Protein AF-0000000086842428 (afdb_homodimer)

InterPro domains:
  IPR005627 CutC-like [PF03932] (13-104)
  IPR005627 CutC-like [PF03932] (154-256)
  IPR005627 CutC-like [PTHR12598] (8-277)
  IPR036822 CutC-like domain superfamily [G3DSA:3.20.20.380] (11-295)
  IPR036822 CutC-like domain superfamily [SSF110395] (12-256)

Sequence (610 aa):
MLSRRPKSRRVPLEVAVFSGQAALHAQLLGASRVELNSPGSYALGGLTPPLDELASVRSRLTIPVHVMIRPRPAPTDGRPDFVYSPRDLARMLVAMCHFKAAGLMDAERGDRFVLGALREVSVDEDGDDGDFGLDEADNDGGEGRNRPRKRLVVDETVCEALVAVAKPFGCVFHRAFDPIAASGPRHRAYALEQLALLGFDAVLTAGGLTGSCCDGPNVETVDHLCRLMAGRVKIIVGGGLRSHNVIGAAEMLGVHADNSPANDRDSAVWFHSAAVKTIDGFPTEDLDLDELHELLSQLGQIEPAMLSRRPKSRRVPLEVAVFSGQAALHAQLLGASRVELNSPGSYALGGLTPPLDELASVRSRLTIPVHVMIRPRPAPTDGRPDFVYSPRDLARMLVAMCHFKAAGLMDAERGDRFVLGALREVSVDEDGDDGDFGLDEADNDGGEGRNRPRKRLVVDETVCEALVAVAKPFGCVFHRAFDPIAASGPRHRAYALEQLALLGFDAVLTAGGLTGSCCDGPNVETVDHLCRLMAGRVKIIVGGGLRSHNVIGAAEMLGVHADNSPANDRDSAVWFHSAAVKTIDGFPTEDLDLDELHELLSQLGQIEPA

Radius of gyration: 29.24 Å; Cα contacts (8 Å, |Δi|>4): 1195; chains: 2; bounding box: 63×88×75 Å

Foldseek 3Di:
DPPPPPPQQFFAEEAEAAALVLLLLLVVLFHQEYEYFHHPCVVQVGAFHDLVRLVVCLVPHQHAYETEQFHGGADPPPDGPQADDPVRLVSSLVSLVVNVVVPSHDQVNQYAYEGFHKDKDFDFPPDCPVPQDDDPPDPPVDPPPGDGDIAIAGPLVSLLVSQVSNPPHAYEYEAVCQSQLATGPVSNLVRVVSCLVSGHQAYEHLSHDDDGVLDDNSLVSQLSSLVSCLQSHAYEHGGPDWLVRVLNSSVRNSVQADPPPPCSPRTSYHYYYNCFDDDPNRGDSHHDSVGSSSNCCSSVSDPDD/DPPPPPPQQFFAEEAEAAALVLLLLLVVLFHQEYEYFHHPCVVQVGAFHDLVRLVVCLVPHQHAYETEQFHGGADPPPDGPQADDPVRLVSSLVSLVCNVVVPSHDQVNQYAYEGFHKDKDFDFPPDCPVPQVDDPPDPPVPPPPGGGDIAIAGPLVSLLVSQVSNPPHAYEYEAVCQSQLATGPVSNLVRVVSCLVSGHQAYEHLSHDDDGVLDDNSLVSQLSSLVSCLQSHAYEHGGPDWLVRVLNSSVRNSVQFDPPPPCSPRTSYHYYYNCFDDDPNRGDSHHDSVGSSSNCCSSVSDPDD

Secondary structure (DSSP, 8-state):
------------EEEEESSHHHHHHHHHHT-SEEEE--TT-GGGT--PPPHHHHHTTGGG--S-EEEE---S---SSSPPTT---HHHHHHHHHHHHHHHHTT---TTTT-EEEE--EEEEEE-SSS--------------SS---PPEEEEEE-HHHHHHHHHHHTTSEEEE-GGGHHHHTS-HHHHHHHHHHHHHHT--EEEE-SSSSS-TTSHHHHHHHHHHHHHHTTSSEEEEESS--TTTHHHHHHHHGGGS---TT-GGG-SEEEEE--EEEETTEEEEEE-HHHHHHHHHHTTSS---/------------EEEEESSHHHHHHHHHHT-SEEEE--TT-GGGT--PPPHHHHHTTGGG--S-EEEE---S---SSSPPTT---HHHHHHHHHHHHHHHHTT---TTTT-EEEE--EEEEEE-SSS---S----------SS---PPEEEEEE-HHHHHHHHHHHTTSEEEE-GGGHHHHTS-HHHHHHHHHHHHHHT-SEEEE-SSSSS-TTSHHHHHHHHHHHHHHTTSSEEEEESS--TTTHHHHHHHHGGGS---TT-GGG-SEEEEE--EEEETTEEEEEE-HHHHHHHHHHTTSS---

Organism: NCBI:txid72228

pLDDT: mean 87.45, std 19.24, range [26.58, 99.0]

Nearest PDB structures (foldseek):
  3iwp-assembly4_A  TM=8.384E-01  e=1.332E-17  Homo sapiens
  1twd-assembly1_A  TM=8.275E-01  e=4.466E-17  Shigella flexneri
  4adt-assembly1_A  TM=5.986E-01  e=7.716E-04  Plasmodium berghei
  6hx3-assembly1_B  TM=6.188E-01  e=1.694E-03  Arabidopsis thaliana
  6hxg-assembly1_A  TM=6.060E-01  e=1.501E-03  Arabidopsis thaliana

Structure (mmCIF, N/CA/C/O backbone):
data_AF-0000000086842428-model_v1
#
loop_
_entity.id
_entity.type
_entity.pdbx_description
1 polymer 'Copper homeostasis protein cutC homolog'
#
loop_
_atom_site.group_PDB
_atom_site.id
_atom_site.type_symbol
_atom_site.label_atom_id
_atom_site.label_alt_id
_atom_site.label_comp_id
_atom_site.label_asym_id
_atom_site.label_entity_id
_atom_site.label_seq_id
_atom_site.pdbx_PDB_ins_code
_atom_site.Cartn_x
_atom_site.Cartn_y
_atom_site.Cartn_z
_atom_site.occupancy
_atom_site.B_iso_or_equiv
_atom_site.auth_seq_id
_atom_site.auth_comp_id
_atom_site.auth_asym_id
_atom_site.auth_atom_id
_atom_site.pdbx_PDB_model_num
ATOM 1 N N . MET A 1 1 ? 23.062 -40.062 -40.531 1 26.8 1 MET A N 1
ATOM 2 C CA . MET A 1 1 ? 22.359 -38.781 -40.469 1 26.8 1 MET A CA 1
ATOM 3 C C . MET A 1 1 ? 21.266 -38.812 -39.406 1 26.8 1 MET A C 1
ATOM 5 O O . MET A 1 1 ? 20.188 -39.344 -39.625 1 26.8 1 MET A O 1
ATOM 9 N N . LEU A 1 2 ? 21.609 -39.188 -38.219 1 31.05 2 LEU A N 1
ATOM 10 C CA . LEU A 1 2 ? 20.703 -39.375 -37.094 1 31.05 2 LEU A CA 1
ATOM 11 C C . LEU A 1 2 ? 19.797 -38.156 -36.906 1 31.05 2 LEU A C 1
ATOM 13 O O . LEU A 1 2 ? 20.266 -37.031 -36.812 1 31.05 2 LEU A O 1
ATOM 17 N N . SER A 1 3 ? 18.656 -38.219 -37.562 1 33.66 3 SER A N 1
ATOM 18 C CA . SER A 1 3 ? 17.625 -37.188 -37.469 1 33.66 3 SER A CA 1
ATOM 19 C C . SER A 1 3 ? 17.547 -36.625 -36.031 1 33.66 3 SER A C 1
ATOM 21 O O . SER A 1 3 ? 17.375 -37.406 -35.094 1 33.66 3 SER A O 1
ATOM 23 N N . ARG A 1 4 ? 18.422 -35.656 -35.719 1 39.16 4 ARG A N 1
ATOM 24 C CA . ARG A 1 4 ? 18.312 -34.969 -34.438 1 39.16 4 ARG A CA 1
ATOM 25 C C . ARG A 1 4 ? 16.844 -34.781 -34.031 1 39.16 4 ARG A C 1
ATOM 27 O O . ARG A 1 4 ? 16.047 -34.281 -34.812 1 39.16 4 ARG A O 1
ATOM 34 N N . ARG A 1 5 ? 16.281 -35.75 -33.312 1 39.75 5 ARG A N 1
ATOM 35 C CA . ARG A 1 5 ? 14.945 -35.5 -32.781 1 39.75 5 ARG A CA 1
ATOM 36 C C . ARG A 1 5 ? 14.734 -34 -32.5 1 39.75 5 ARG A C 1
ATOM 38 O O . ARG A 1 5 ? 15.609 -33.344 -31.938 1 39.75 5 ARG A O 1
ATOM 45 N N . PRO A 1 6 ? 14.039 -33.344 -33.312 1 40.59 6 PRO A N 1
ATOM 46 C CA . PRO A 1 6 ? 13.805 -31.906 -33.031 1 40.59 6 PRO A CA 1
ATOM 47 C C . PRO A 1 6 ? 13.82 -31.609 -31.531 1 40.59 6 PRO A C 1
ATOM 49 O O . PRO A 1 6 ? 13.344 -32.438 -30.719 1 40.59 6 PRO A O 1
ATOM 52 N N . LYS A 1 7 ? 14.945 -31.125 -30.906 1 44.44 7 LYS A N 1
ATOM 53 C CA . LYS A 1 7 ? 15.078 -30.75 -29.5 1 44.44 7 LYS A CA 1
ATOM 54 C C . LYS A 1 7 ? 13.742 -30.281 -28.938 1 44.44 7 LYS A C 1
ATOM 56 O O . LYS A 1 7 ? 13.148 -29.328 -29.438 1 44.44 7 LYS A O 1
ATOM 61 N N . SER A 1 8 ? 12.828 -31.188 -28.594 1 51.22 8 SER A N 1
ATOM 62 C CA . SER A 1 8 ? 11.531 -30.906 -27.984 1 51.22 8 SER A CA 1
ATOM 63 C C . SER A 1 8 ? 11.609 -29.688 -27.047 1 51.22 8 SER A C 1
ATOM 65 O O . SER A 1 8 ? 12.578 -29.531 -26.312 1 51.22 8 SER A O 1
ATOM 67 N N . ARG A 1 9 ? 11.07 -28.578 -27.438 1 62.03 9 ARG A N 1
ATOM 68 C CA . ARG A 1 9 ? 11.008 -27.297 -26.734 1 62.03 9 ARG A CA 1
ATOM 69 C C . ARG A 1 9 ? 10.586 -27.5 -25.281 1 62.03 9 ARG A C 1
ATOM 71 O O . ARG A 1 9 ? 9.555 -28.109 -25 1 62.03 9 ARG A O 1
ATOM 78 N N . ARG A 1 10 ? 11.586 -27.406 -24.328 1 79.88 10 ARG A N 1
ATOM 79 C CA . ARG A 1 10 ? 11.406 -27.719 -22.906 1 79.88 10 ARG A CA 1
ATOM 80 C C . ARG A 1 10 ? 10.727 -26.562 -22.188 1 79.88 10 ARG A C 1
ATOM 82 O O . ARG A 1 10 ? 11.18 -25.422 -22.266 1 79.88 10 ARG A O 1
ATOM 89 N N . VAL A 1 11 ? 9.5 -26.828 -21.703 1 87.25 11 VAL A N 1
ATOM 90 C CA . VAL A 1 11 ? 8.805 -25.859 -20.844 1 87.25 11 VAL A CA 1
ATOM 91 C C . VAL A 1 11 ? 9.344 -25.953 -19.422 1 87.25 11 VAL A C 1
ATOM 93 O O . VAL A 1 11 ? 9.312 -27.016 -18.797 1 87.25 11 VAL A O 1
ATOM 96 N N . PRO A 1 12 ? 9.945 -24.828 -18.922 1 92.44 12 PRO A N 1
ATOM 97 C CA . PRO A 1 12 ? 10.492 -24.875 -17.562 1 92.44 12 PRO A CA 1
ATOM 98 C C . PRO A 1 12 ? 9.422 -25.078 -16.5 1 92.44 12 PRO A C 1
ATOM 100 O O . PRO A 1 12 ? 8.242 -24.812 -16.75 1 92.44 12 PRO A O 1
ATOM 103 N N . LEU A 1 13 ? 9.891 -25.547 -15.305 1 95.19 13 LEU A N 1
ATOM 104 C CA . LEU A 1 13 ? 8.961 -25.891 -14.227 1 95.19 13 LEU A CA 1
ATOM 105 C C . LEU A 1 13 ? 9.195 -25 -13.008 1 95.19 13 LEU A C 1
ATOM 107 O O . LEU A 1 13 ? 10.328 -24.859 -12.547 1 95.19 13 LEU A O 1
ATOM 111 N N . GLU A 1 14 ? 8.188 -24.375 -12.594 1 97.44 14 GLU A N 1
ATOM 112 C CA . GLU A 1 14 ? 8.102 -23.734 -11.281 1 97.44 14 GLU A CA 1
ATOM 113 C C . GLU A 1 14 ? 7.441 -24.656 -10.258 1 97.44 14 GLU A C 1
ATOM 115 O O . GLU A 1 14 ? 6.391 -25.234 -10.531 1 97.44 14 GLU A O 1
ATOM 120 N N . VAL A 1 15 ? 8.039 -24.75 -9.086 1 98.19 15 VAL A N 1
ATOM 121 C CA . VAL A 1 15 ? 7.484 -25.656 -8.078 1 98.19 15 VAL A CA 1
ATOM 122 C C . VAL A 1 15 ? 6.941 -24.844 -6.898 1 98.19 15 VAL A C 1
ATOM 124 O O . VAL A 1 15 ? 7.664 -24.047 -6.305 1 98.19 15 VAL A O 1
ATOM 127 N N . ALA A 1 16 ? 5.645 -25 -6.602 1 98.44 16 ALA A N 1
ATOM 128 C CA . ALA A 1 16 ? 5.074 -24.422 -5.391 1 98.44 16 ALA A CA 1
ATOM 129 C C . ALA A 1 16 ? 5.523 -25.188 -4.148 1 98.44 16 ALA A C 1
ATOM 131 O O . ALA A 1 16 ? 5.336 -26.406 -4.059 1 98.44 16 ALA A O 1
ATOM 132 N N . VAL A 1 17 ? 6.09 -24.516 -3.232 1 98.5 17 VAL A N 1
ATOM 133 C CA . VAL A 1 17 ? 6.59 -25.156 -2.021 1 98.5 17 VAL A CA 1
ATOM 134 C C . VAL A 1 17 ? 5.992 -24.469 -0.792 1 98.5 17 VAL A C 1
ATOM 136 O O . VAL A 1 17 ? 5.652 -23.281 -0.836 1 98.5 17 VAL A O 1
ATOM 139 N N . PHE A 1 18 ? 5.953 -25.25 0.291 1 98.19 18 PHE A N 1
ATOM 140 C CA . PHE A 1 18 ? 5.258 -24.766 1.479 1 98.19 18 PHE A CA 1
ATOM 141 C C . PHE A 1 18 ? 6.18 -24.797 2.693 1 98.19 18 PHE A C 1
ATOM 143 O O . PHE A 1 18 ? 5.719 -24.953 3.826 1 98.19 18 PHE A O 1
ATOM 150 N N . SER A 1 19 ? 7.434 -24.75 2.395 1 97.5 19 SER A N 1
ATOM 151 C CA . SER A 1 19 ? 8.492 -24.547 3.377 1 97.5 19 SER A CA 1
ATOM 152 C C . SER A 1 19 ? 9.82 -24.203 2.699 1 97.5 19 SER A C 1
ATOM 154 O O . SER A 1 19 ? 10.016 -24.516 1.52 1 97.5 19 SER A O 1
ATOM 156 N N . GLY A 1 20 ? 10.711 -23.594 3.484 1 97.94 20 GLY A N 1
ATOM 157 C CA . GLY A 1 20 ? 12.055 -23.359 2.982 1 97.94 20 GLY A CA 1
ATOM 158 C C . GLY A 1 20 ? 12.789 -24.625 2.631 1 97.94 20 GLY A C 1
ATOM 159 O O . GLY A 1 20 ? 13.469 -24.703 1.604 1 97.94 20 GLY A O 1
ATOM 160 N N . GLN A 1 21 ? 12.633 -25.609 3.41 1 97.19 21 GLN A N 1
ATOM 161 C CA . GLN A 1 21 ? 13.297 -26.875 3.174 1 97.19 21 GLN A CA 1
ATOM 162 C C . GLN A 1 21 ? 12.828 -27.516 1.871 1 97.19 21 GLN A C 1
ATOM 164 O O . GLN A 1 21 ? 13.633 -28.062 1.114 1 97.19 21 GLN A O 1
ATOM 169 N N . ALA A 1 22 ? 11.547 -27.469 1.648 1 97.94 22 ALA A N 1
ATOM 170 C CA . ALA A 1 22 ? 11 -28 0.399 1 97.94 22 ALA A CA 1
ATOM 171 C C . ALA A 1 22 ? 11.586 -27.266 -0.806 1 97.94 22 ALA A C 1
ATOM 173 O O . ALA A 1 22 ? 11.805 -27.859 -1.859 1 97.94 22 ALA A O 1
ATOM 174 N N . ALA A 1 23 ? 11.828 -25.969 -0.647 1 98.31 23 ALA A N 1
ATOM 175 C CA . ALA A 1 23 ? 12.453 -25.188 -1.712 1 98.31 23 ALA A CA 1
ATOM 176 C C . ALA A 1 23 ? 13.836 -25.734 -2.047 1 98.31 23 ALA A C 1
ATOM 178 O O . ALA A 1 23 ? 14.188 -25.859 -3.223 1 98.31 23 ALA A O 1
ATOM 179 N N . LEU A 1 24 ? 14.594 -26.047 -1.038 1 97.81 24 LEU A N 1
ATOM 180 C CA . LEU A 1 24 ? 15.93 -26.594 -1.242 1 97.81 24 LEU A CA 1
ATOM 181 C C . LEU A 1 24 ? 15.859 -27.938 -1.963 1 97.81 24 LEU A C 1
ATOM 183 O O . LEU A 1 24 ? 16.656 -28.203 -2.875 1 97.81 24 LEU A O 1
ATOM 187 N N . HIS A 1 25 ? 14.938 -28.75 -1.545 1 97.5 25 HIS A N 1
ATOM 188 C CA . HIS A 1 25 ? 14.773 -30.047 -2.186 1 97.5 25 HIS A CA 1
ATOM 189 C C . HIS A 1 25 ? 14.398 -29.891 -3.656 1 97.5 25 HIS A C 1
ATOM 191 O O . HIS A 1 25 ? 14.938 -30.609 -4.512 1 97.5 25 HIS A O 1
ATOM 197 N N . ALA A 1 26 ? 13.469 -28.969 -3.91 1 97.44 26 ALA A N 1
ATOM 198 C CA . ALA A 1 26 ? 13.062 -28.734 -5.293 1 97.44 26 ALA A CA 1
ATOM 199 C C . ALA A 1 26 ? 14.258 -28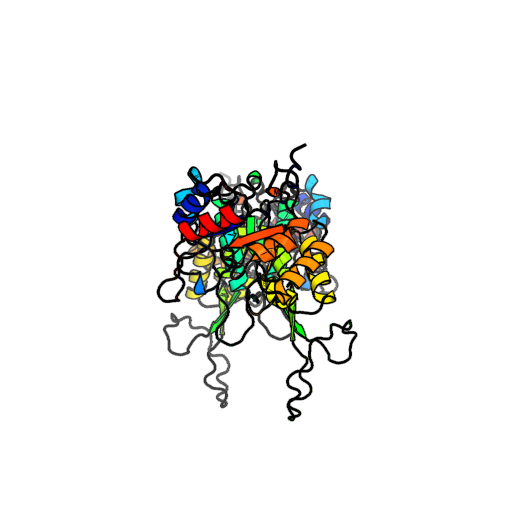.297 -6.145 1 97.44 26 ALA A C 1
ATOM 201 O O . ALA A 1 26 ? 14.422 -28.766 -7.273 1 97.44 26 ALA A O 1
ATOM 202 N N . GLN A 1 27 ? 15.062 -27.391 -5.578 1 96.44 27 GLN A N 1
ATOM 203 C CA . GLN A 1 27 ? 16.266 -26.938 -6.27 1 96.44 27 GLN A CA 1
ATOM 204 C C . GLN A 1 27 ? 17.188 -28.109 -6.57 1 96.44 27 GLN A C 1
ATOM 206 O O . GLN A 1 27 ? 17.688 -28.25 -7.688 1 96.44 27 GLN A O 1
ATOM 211 N N . LEU A 1 28 ? 17.391 -28.938 -5.609 1 95.5 28 LEU A N 1
ATOM 212 C CA . LEU A 1 28 ? 18.312 -30.047 -5.746 1 95.5 28 LEU A CA 1
ATOM 213 C C . LEU A 1 28 ? 17.844 -31 -6.848 1 95.5 28 LEU A C 1
ATOM 215 O O . LEU A 1 28 ? 18.672 -31.609 -7.535 1 95.5 28 LEU A O 1
ATOM 219 N N . LEU A 1 29 ? 16.562 -31.109 -7.035 1 94.75 29 LEU A N 1
ATOM 220 C CA . LEU A 1 29 ? 16.016 -32.031 -8.016 1 94.75 29 LEU A CA 1
ATOM 221 C C . LEU A 1 29 ? 16 -31.422 -9.414 1 94.75 29 LEU A C 1
ATOM 223 O O . LEU A 1 29 ? 15.789 -32.125 -10.406 1 94.75 29 LEU A O 1
ATOM 227 N N . GLY A 1 30 ? 16.109 -30.094 -9.453 1 92.5 30 GLY A N 1
ATOM 228 C CA . GLY A 1 30 ? 16.281 -29.516 -10.781 1 92.5 30 GLY A CA 1
ATOM 229 C C . GLY A 1 30 ? 15.203 -28.5 -11.133 1 92.5 30 GLY A C 1
ATOM 230 O O . GLY A 1 30 ? 15.086 -28.094 -12.289 1 92.5 30 GLY A O 1
ATOM 231 N N . ALA A 1 31 ? 14.391 -28.078 -10.188 1 93.62 31 ALA A N 1
ATOM 232 C CA . ALA A 1 31 ? 13.414 -27.016 -10.453 1 93.62 31 ALA A CA 1
ATOM 233 C C . ALA A 1 31 ? 14.102 -25.734 -10.906 1 93.62 31 ALA A C 1
ATOM 235 O O . ALA A 1 31 ? 15.156 -25.375 -10.375 1 93.62 31 ALA A O 1
ATOM 236 N N . SER A 1 32 ? 13.5 -25.016 -11.836 1 93.69 32 SER A N 1
ATOM 237 C CA . SER A 1 32 ? 14.07 -23.781 -12.352 1 93.69 32 SER A CA 1
ATOM 238 C C . SER A 1 32 ? 13.805 -22.609 -11.422 1 93.69 32 SER A C 1
ATOM 240 O O . SER A 1 32 ? 14.562 -21.641 -11.398 1 93.69 32 SER A O 1
ATOM 242 N N . ARG A 1 33 ? 12.719 -22.656 -10.711 1 96.81 33 ARG A N 1
ATOM 243 C CA . ARG A 1 33 ? 12.375 -21.688 -9.664 1 96.81 33 ARG A CA 1
ATOM 244 C C . ARG A 1 33 ? 11.297 -22.25 -8.75 1 96.81 33 ARG A C 1
ATOM 246 O O . ARG A 1 33 ? 10.695 -23.281 -9.039 1 96.81 33 ARG A O 1
ATOM 253 N N . VAL A 1 34 ? 11.102 -21.547 -7.641 1 98.38 34 VAL A N 1
ATOM 254 C CA . VAL A 1 34 ? 10.078 -22 -6.703 1 98.38 34 VAL A CA 1
ATOM 255 C C . VAL A 1 34 ? 9.125 -20.844 -6.379 1 98.38 34 VAL A C 1
ATOM 257 O O . VAL A 1 34 ? 9.492 -19.672 -6.508 1 98.38 34 VAL A O 1
ATOM 260 N N . GLU A 1 35 ? 7.973 -21.156 -6.094 1 98.81 35 GLU A N 1
ATOM 261 C CA . GLU A 1 35 ? 7.02 -20.266 -5.441 1 98.81 35 GLU A CA 1
ATOM 262 C C . GLU A 1 35 ? 6.836 -20.625 -3.971 1 98.81 35 GLU A C 1
ATOM 264 O O . GLU A 1 35 ? 6.34 -21.703 -3.65 1 98.81 35 GLU A O 1
ATOM 269 N N . LEU A 1 36 ? 7.223 -19.797 -3.129 1 98.88 36 LEU A N 1
ATOM 270 C CA . LEU A 1 36 ? 7.184 -20.047 -1.693 1 98.88 36 LEU A CA 1
ATOM 271 C C . LEU A 1 36 ? 5.848 -19.609 -1.1 1 98.88 36 LEU A C 1
ATOM 273 O O . LEU A 1 36 ? 5.438 -18.453 -1.271 1 98.88 36 LEU A O 1
ATOM 277 N N . ASN A 1 37 ? 5.207 -20.531 -0.415 1 98.75 37 ASN A N 1
ATOM 278 C CA . ASN A 1 37 ? 3.934 -20.297 0.261 1 98.75 37 ASN A CA 1
ATOM 279 C C . ASN A 1 37 ? 4.035 -20.594 1.756 1 98.75 37 ASN A C 1
ATOM 281 O O . ASN A 1 37 ? 4.969 -21.266 2.201 1 98.75 37 ASN A O 1
ATOM 285 N N . SER A 1 38 ? 3.074 -20.125 2.473 1 98.69 38 SER A N 1
ATOM 286 C CA . SER A 1 38 ? 3.006 -20.391 3.906 1 98.69 38 SER A CA 1
ATOM 287 C C . SER A 1 38 ? 2.822 -21.875 4.188 1 98.69 38 SER A C 1
ATOM 289 O O . SER A 1 38 ? 2.008 -22.531 3.543 1 98.69 38 SER A O 1
ATOM 291 N N . PRO A 1 39 ? 3.549 -22.375 5.23 1 97.81 39 PRO A N 1
ATOM 292 C CA . PRO A 1 39 ? 3.275 -23.75 5.652 1 97.81 39 PRO A CA 1
ATOM 293 C C . PRO A 1 39 ? 1.816 -23.969 6.047 1 97.81 39 PRO A C 1
ATOM 295 O O . PRO A 1 39 ? 1.211 -23.109 6.688 1 97.81 39 PRO A O 1
ATOM 298 N N . GLY A 1 40 ? 1.271 -25.094 5.59 1 96.19 40 GLY A N 1
ATOM 299 C CA . GLY A 1 40 ? -0.087 -25.469 5.953 1 96.19 40 GLY A CA 1
ATOM 300 C C . GLY A 1 40 ? -1.139 -24.812 5.07 1 96.19 40 GLY A C 1
ATOM 301 O O . GLY A 1 40 ? -2.338 -24.953 5.328 1 96.19 40 GLY A O 1
ATOM 302 N N . SER A 1 41 ? -0.722 -24.156 3.969 1 97.5 41 SER A N 1
ATOM 303 C CA . SER A 1 41 ? -1.693 -23.359 3.23 1 97.5 41 SER A CA 1
ATOM 304 C C . SER A 1 41 ? -2.004 -23.984 1.874 1 97.5 41 SER A C 1
ATOM 306 O O . SER A 1 41 ? -2.719 -23.391 1.061 1 97.5 41 SER A O 1
ATOM 308 N N . TYR A 1 42 ? -1.583 -25.172 1.646 1 96.44 42 TYR A N 1
ATOM 309 C CA . TYR A 1 42 ? -1.838 -25.812 0.356 1 96.44 42 TYR A CA 1
ATOM 310 C C . TYR A 1 42 ? -3.334 -25.891 0.077 1 96.44 42 TYR A C 1
ATOM 312 O O . TYR A 1 42 ? -3.797 -25.469 -0.983 1 96.44 42 TYR A O 1
ATOM 320 N N . ALA A 1 43 ? -4.098 -26.406 1.035 1 93.94 43 ALA A N 1
ATOM 321 C CA . ALA A 1 43 ? -5.531 -26.609 0.853 1 93.94 43 ALA A CA 1
ATOM 322 C C . ALA A 1 43 ? -6.258 -25.266 0.71 1 93.94 43 ALA A C 1
ATOM 324 O O . ALA A 1 43 ? -7.402 -25.219 0.254 1 93.94 43 ALA A O 1
ATOM 325 N N . LEU A 1 44 ? -5.57 -24.234 1.126 1 96.12 44 LEU A N 1
ATOM 326 C CA . LEU A 1 44 ? -6.164 -22.906 1.073 1 96.12 44 LEU A CA 1
ATOM 327 C C . LEU A 1 44 ? -5.773 -22.188 -0.213 1 96.12 44 LEU A C 1
ATOM 329 O O . LEU A 1 44 ? -6.152 -21.031 -0.423 1 96.12 44 LEU A O 1
ATOM 333 N N . GLY A 1 45 ? -4.949 -22.812 -1.031 1 95.56 45 GLY A N 1
ATOM 334 C CA . GLY A 1 45 ? -4.504 -22.203 -2.281 1 95.56 45 GLY A CA 1
ATOM 335 C C . GLY A 1 45 ? -3.229 -21.406 -2.135 1 95.56 45 GLY A C 1
ATOM 336 O O . GLY A 1 45 ? -2.902 -20.594 -3 1 95.56 45 GLY A O 1
ATOM 337 N N . GLY A 1 46 ? -2.5 -21.547 -0.962 1 98.06 46 GLY A N 1
ATOM 338 C CA . GLY A 1 46 ? -1.268 -20.812 -0.726 1 98.06 46 GLY A CA 1
ATOM 339 C C . GLY A 1 46 ? -1.5 -19.438 -0.132 1 98.06 46 GLY A C 1
ATOM 340 O O . GLY A 1 46 ? -2.365 -18.688 -0.597 1 98.06 46 GLY A O 1
ATOM 341 N N . LEU A 1 47 ? -0.764 -19.125 0.897 1 98.81 47 LEU A N 1
ATOM 342 C CA . LEU A 1 47 ? -0.847 -17.828 1.564 1 98.81 47 LEU A CA 1
ATOM 343 C C . LEU A 1 47 ? 0.541 -17.219 1.753 1 98.81 47 LEU A C 1
ATOM 345 O O . LEU A 1 47 ? 1.55 -17.875 1.469 1 98.81 47 LEU A O 1
ATOM 349 N N . THR A 1 48 ? 0.596 -16 2.176 1 98.94 48 THR A N 1
ATOM 350 C CA . THR A 1 48 ? 1.856 -15.312 2.414 1 98.94 48 THR A CA 1
ATOM 351 C C . THR A 1 48 ? 2.705 -16.062 3.432 1 98.94 48 THR A C 1
ATOM 353 O O . THR A 1 48 ? 2.27 -16.297 4.562 1 98.94 48 THR A O 1
ATOM 356 N N . PRO A 1 49 ? 3.912 -16.484 3.053 1 98.88 49 PRO A N 1
ATOM 357 C CA . PRO A 1 49 ? 4.77 -17.172 4.02 1 98.88 49 PRO A CA 1
ATOM 358 C C . PRO A 1 49 ? 5.387 -16.234 5.047 1 98.88 49 PRO A C 1
ATOM 360 O O . PRO A 1 49 ? 5.582 -15.047 4.758 1 98.88 49 PRO A O 1
ATOM 363 N N . PRO A 1 50 ? 5.609 -16.781 6.227 1 98.5 50 PRO A N 1
ATOM 364 C CA . PRO A 1 50 ? 6.469 -16 7.117 1 98.5 50 PRO A CA 1
ATOM 365 C C . PRO A 1 50 ? 7.867 -15.789 6.543 1 98.5 50 PRO A C 1
ATOM 367 O O . PRO A 1 50 ? 8.391 -16.656 5.832 1 98.5 50 PRO A O 1
ATOM 370 N N . LEU A 1 51 ? 8.422 -14.656 6.863 1 98.31 51 LEU A N 1
ATOM 371 C CA . LEU A 1 51 ? 9.734 -14.258 6.367 1 98.31 51 LEU A CA 1
ATOM 372 C C . LEU A 1 51 ? 10.789 -15.305 6.695 1 98.31 51 LEU A C 1
ATOM 374 O O . LEU A 1 51 ? 11.711 -15.539 5.91 1 98.31 51 LEU A O 1
ATOM 378 N N . ASP A 1 52 ? 10.633 -15.977 7.797 1 97.94 52 ASP A N 1
ATOM 379 C CA . ASP A 1 52 ? 11.617 -16.922 8.312 1 97.94 52 ASP A CA 1
ATOM 380 C C . ASP A 1 52 ? 11.766 -18.125 7.375 1 97.94 52 ASP A C 1
ATOM 382 O O . ASP A 1 52 ? 12.828 -18.75 7.324 1 97.94 52 ASP A O 1
ATOM 386 N N . GLU A 1 53 ? 10.727 -18.484 6.648 1 97.88 53 GLU A N 1
ATOM 387 C CA . GLU A 1 53 ? 10.805 -19.594 5.711 1 97.88 53 GLU A CA 1
ATOM 388 C C . GLU A 1 53 ? 11.852 -19.344 4.633 1 97.88 53 GLU A C 1
ATOM 390 O O . GLU A 1 53 ? 12.555 -20.266 4.211 1 97.88 53 GLU A O 1
ATOM 395 N N . LEU A 1 54 ? 11.938 -18.109 4.195 1 98.38 54 LEU A N 1
ATOM 396 C CA . LEU A 1 54 ? 12.961 -17.781 3.209 1 98.38 54 LEU A CA 1
ATOM 397 C C . LEU A 1 54 ? 14.312 -17.547 3.881 1 98.38 54 LEU A C 1
ATOM 399 O O . LEU A 1 54 ? 15.344 -18.016 3.379 1 98.38 54 LEU A O 1
ATOM 403 N N . ALA A 1 55 ? 14.305 -16.891 5.004 1 98.12 55 ALA A N 1
ATOM 404 C CA . ALA A 1 55 ? 15.531 -16.531 5.715 1 98.12 55 ALA A CA 1
ATOM 405 C C . ALA A 1 55 ? 16.344 -17.781 6.07 1 98.12 55 ALA A C 1
ATOM 407 O O . ALA A 1 55 ? 17.578 -17.766 5.977 1 98.12 55 ALA A O 1
ATOM 408 N N . SER A 1 56 ? 15.688 -18.797 6.371 1 96.88 56 SER A N 1
ATOM 409 C CA . SER A 1 56 ? 16.328 -20 6.879 1 96.88 56 SER A CA 1
ATOM 410 C C . SER A 1 56 ? 17.094 -20.734 5.773 1 96.88 56 SER A C 1
ATOM 412 O O . SER A 1 56 ? 17.969 -21.531 6.051 1 96.88 56 SER A O 1
ATOM 414 N N . VAL A 1 57 ? 16.797 -20.422 4.5 1 97.38 57 VAL A N 1
ATOM 415 C CA . VAL A 1 57 ? 17.391 -21.234 3.451 1 97.38 57 VAL A CA 1
ATOM 416 C C . VAL A 1 57 ? 18.047 -20.344 2.406 1 97.38 57 VAL A C 1
ATOM 418 O O . VAL A 1 57 ? 18.594 -20.828 1.417 1 97.38 57 VAL A O 1
ATOM 421 N N . ARG A 1 58 ? 17.953 -19.062 2.584 1 96.38 58 ARG A N 1
ATOM 422 C CA . ARG A 1 58 ? 18.328 -18.141 1.523 1 96.38 58 ARG A CA 1
ATOM 423 C C . ARG A 1 58 ? 19.766 -18.359 1.073 1 96.38 58 ARG A C 1
ATOM 425 O O . ARG A 1 58 ? 20.062 -18.328 -0.124 1 96.38 58 ARG A O 1
ATOM 432 N N . SER A 1 59 ? 20.672 -18.625 1.94 1 96.25 59 SER A N 1
ATOM 433 C CA . SER A 1 59 ? 22.078 -18.766 1.62 1 96.25 59 SER A CA 1
ATOM 434 C C . SER A 1 59 ? 22.328 -20.016 0.766 1 96.25 59 SER A C 1
ATOM 436 O O . SER A 1 59 ? 23.344 -20.109 0.076 1 96.25 59 SER A O 1
ATOM 438 N N . ARG A 1 60 ? 21.406 -20.938 0.745 1 97.44 60 ARG A N 1
ATOM 439 C CA . ARG A 1 60 ? 21.594 -22.188 0.031 1 97.44 60 ARG A CA 1
ATOM 440 C C . ARG A 1 60 ? 20.703 -22.25 -1.206 1 97.44 60 ARG A C 1
ATOM 442 O O . ARG A 1 60 ? 20.797 -23.188 -2.008 1 97.44 60 ARG A O 1
ATOM 449 N N . LEU A 1 61 ? 19.859 -21.344 -1.312 1 97 61 LEU A N 1
ATOM 450 C CA . LEU A 1 61 ? 18.922 -21.312 -2.43 1 97 61 LEU A CA 1
ATOM 451 C C . LEU A 1 61 ? 19.438 -20.391 -3.539 1 97 61 LEU A C 1
ATOM 453 O O . LEU A 1 61 ? 19.531 -19.172 -3.354 1 97 61 LEU A O 1
ATOM 457 N N . THR A 1 62 ? 19.688 -20.906 -4.668 1 96.06 62 THR A N 1
ATOM 458 C CA . THR A 1 62 ? 20.328 -20.125 -5.727 1 96.06 62 THR A CA 1
ATOM 459 C C . THR A 1 62 ? 19.344 -19.844 -6.855 1 96.06 62 THR A C 1
ATOM 461 O O . THR A 1 62 ? 19.547 -18.938 -7.66 1 96.06 62 THR A O 1
ATOM 464 N N . ILE A 1 63 ? 18.297 -20.594 -6.93 1 96.56 63 ILE A N 1
ATOM 465 C CA . ILE A 1 63 ? 17.312 -20.375 -7.973 1 96.56 63 ILE A CA 1
ATOM 466 C C . ILE A 1 63 ? 16.359 -19.266 -7.547 1 96.56 63 ILE A C 1
ATOM 468 O O . ILE A 1 63 ? 16.25 -18.953 -6.355 1 96.56 63 ILE A O 1
ATOM 472 N N . PRO A 1 64 ? 15.656 -18.625 -8.5 1 97.81 64 PRO A N 1
ATOM 473 C CA . PRO A 1 64 ? 14.703 -17.578 -8.172 1 97.81 64 PRO A CA 1
ATOM 474 C C . PRO A 1 64 ? 13.57 -18.062 -7.266 1 97.81 64 PRO A C 1
ATOM 476 O O . PRO A 1 64 ? 13.109 -19.203 -7.406 1 97.81 64 PRO A O 1
ATOM 479 N N . VAL A 1 65 ? 13.133 -17.172 -6.406 1 98.62 65 VAL A N 1
ATOM 480 C CA . VAL A 1 65 ? 12.008 -17.438 -5.52 1 98.62 65 VAL A CA 1
ATOM 481 C C . VAL A 1 65 ? 10.883 -16.438 -5.797 1 98.62 65 VAL A C 1
ATOM 483 O O . VAL A 1 65 ? 11.109 -15.227 -5.785 1 98.62 65 VAL A O 1
ATOM 486 N N . HIS A 1 66 ? 9.773 -16.938 -6.078 1 98.81 66 HIS A N 1
ATOM 487 C CA . HIS A 1 66 ? 8.555 -16.141 -6.121 1 98.81 66 HIS A CA 1
ATOM 488 C C . HIS A 1 66 ? 7.773 -16.266 -4.812 1 98.81 66 HIS A C 1
ATOM 490 O O . HIS A 1 66 ? 7.391 -17.359 -4.414 1 98.81 66 HIS A O 1
ATOM 496 N N . VAL A 1 67 ? 7.516 -15.164 -4.16 1 98.94 67 VAL A N 1
ATOM 497 C CA . VAL A 1 67 ? 6.883 -15.18 -2.846 1 98.94 67 VAL A CA 1
ATOM 498 C C . VAL A 1 67 ? 5.395 -14.875 -2.984 1 98.94 67 VAL A C 1
ATOM 500 O O . VAL A 1 67 ? 5.016 -13.82 -3.5 1 98.94 67 VAL A O 1
ATOM 503 N N . MET A 1 68 ? 4.609 -15.719 -2.449 1 98.94 68 MET A N 1
ATOM 504 C CA . MET A 1 68 ? 3.162 -15.523 -2.441 1 98.94 68 MET A CA 1
ATOM 505 C C . MET A 1 68 ? 2.773 -14.383 -1.505 1 98.94 68 MET A C 1
ATOM 507 O O . MET A 1 68 ? 3.217 -14.336 -0.356 1 98.94 68 MET A O 1
ATOM 511 N N . ILE A 1 69 ? 2.016 -13.453 -2.014 1 98.94 69 ILE A N 1
ATOM 512 C CA . ILE A 1 69 ? 1.398 -12.406 -1.206 1 98.94 69 ILE A CA 1
ATOM 513 C C . ILE A 1 69 ? -0.122 -12.531 -1.268 1 98.94 69 ILE A C 1
ATOM 515 O O . ILE A 1 69 ? -0.753 -12.062 -2.217 1 98.94 69 ILE A O 1
ATOM 519 N N . ARG A 1 70 ? -0.678 -13.141 -0.351 1 98.94 70 ARG A N 1
ATOM 520 C CA . ARG A 1 70 ? -2.096 -13.445 -0.201 1 98.94 70 ARG A CA 1
ATOM 521 C C . ARG A 1 70 ? -2.48 -13.555 1.271 1 98.94 70 ARG A C 1
ATOM 523 O O . ARG A 1 70 ? -2.186 -14.562 1.92 1 98.94 70 ARG A O 1
ATOM 530 N N . PRO A 1 71 ? -3.166 -12.562 1.764 1 98.56 71 PRO A N 1
ATOM 531 C CA . PRO A 1 71 ? -3.287 -12.406 3.215 1 98.56 71 PRO A CA 1
ATOM 532 C C . PRO A 1 71 ? -4.336 -13.336 3.822 1 98.56 71 PRO A C 1
ATOM 534 O O . PRO A 1 71 ? -4.375 -13.516 5.043 1 98.56 71 PRO A O 1
ATOM 537 N N . ARG A 1 72 ? -5.156 -13.883 2.957 1 98.31 72 ARG A N 1
ATOM 538 C CA . ARG A 1 72 ? -6.227 -14.734 3.463 1 98.31 72 ARG A CA 1
ATOM 539 C C . ARG A 1 72 ? -6.723 -15.688 2.383 1 98.31 72 ARG A C 1
ATOM 541 O O . ARG A 1 72 ? -6.547 -15.438 1.19 1 98.31 72 ARG A O 1
ATOM 548 N N . PRO A 1 73 ? -7.359 -16.781 2.809 1 98.19 73 PRO A N 1
ATOM 549 C CA . PRO A 1 73 ? -8 -17.672 1.84 1 98.19 73 PRO A CA 1
ATOM 550 C C . PRO A 1 73 ? -9.328 -17.125 1.322 1 98.19 73 PRO A C 1
ATOM 552 O O . PRO A 1 73 ? -9.75 -16.031 1.723 1 98.19 73 PRO A O 1
ATOM 555 N N . ALA A 1 74 ? -9.906 -17.828 0.409 1 97.69 74 ALA A N 1
ATOM 556 C CA . ALA A 1 74 ? -11.25 -17.469 -0.048 1 97.69 74 ALA A CA 1
ATOM 557 C C . ALA A 1 74 ? -12.211 -17.344 1.129 1 97.69 74 ALA A C 1
ATOM 559 O O . ALA A 1 74 ? -12.18 -18.156 2.061 1 97.69 74 ALA A O 1
ATOM 560 N N . PRO A 1 75 ? -13.078 -16.328 1.075 1 96.44 75 PRO A N 1
ATOM 561 C CA . PRO A 1 75 ? -14.062 -16.219 2.15 1 96.44 75 PRO A CA 1
ATOM 562 C C . PRO A 1 75 ? -15.039 -17.391 2.186 1 96.44 75 PRO A C 1
ATOM 564 O O . PRO A 1 75 ? -15.328 -17.984 1.148 1 96.44 75 PRO A O 1
ATOM 567 N N . THR A 1 76 ? -15.562 -17.625 3.357 1 94.69 76 THR A N 1
ATOM 568 C CA . THR A 1 76 ? -16.484 -18.75 3.506 1 94.69 76 THR A CA 1
ATOM 569 C C . THR A 1 76 ? -17.938 -18.266 3.432 1 94.69 76 THR A C 1
ATOM 571 O O . THR A 1 76 ? -18.859 -19.062 3.465 1 94.69 76 THR A O 1
ATOM 574 N N . ASP A 1 77 ? -18.109 -16.938 3.338 1 93.56 77 ASP A N 1
ATOM 575 C CA . ASP A 1 77 ? -19.453 -16.359 3.404 1 93.56 77 ASP A CA 1
ATOM 576 C C . ASP A 1 77 ? -20.016 -16.125 2.006 1 93.56 77 ASP A C 1
ATOM 578 O O . ASP A 1 77 ? -21.016 -15.43 1.847 1 93.56 77 ASP A O 1
ATOM 582 N N . GLY A 1 78 ? -19.453 -16.609 0.97 1 90.56 78 GLY A N 1
ATOM 583 C CA . GLY A 1 78 ? -19.984 -16.531 -0.384 1 90.56 78 GLY A CA 1
ATOM 584 C C . GLY A 1 78 ? -19.406 -15.367 -1.174 1 90.56 78 GLY A C 1
ATOM 585 O O . GLY A 1 78 ? -19.625 -15.266 -2.383 1 90.56 78 GLY A O 1
ATOM 586 N N . ARG A 1 79 ? -18.703 -14.445 -0.48 1 92.62 79 ARG A N 1
ATOM 587 C CA . ARG A 1 79 ? -18.047 -13.359 -1.204 1 92.62 79 ARG A CA 1
ATOM 588 C C . ARG A 1 79 ? -16.938 -13.906 -2.1 1 92.62 79 ARG A C 1
ATOM 590 O O . ARG A 1 79 ? -16.328 -14.93 -1.795 1 92.62 79 ARG A O 1
ATOM 597 N N . PRO A 1 80 ? -16.734 -13.172 -3.168 1 95.12 80 PRO A N 1
ATOM 598 C CA . PRO A 1 80 ? -15.703 -13.672 -4.082 1 95.12 80 PRO A CA 1
ATOM 599 C C . PRO A 1 80 ? -14.297 -13.609 -3.49 1 95.12 80 PRO A C 1
ATOM 601 O O . PRO A 1 80 ? -14 -12.711 -2.699 1 95.12 80 PRO A O 1
ATOM 604 N N . ASP A 1 81 ? -13.539 -14.523 -3.9 1 97.12 81 ASP A N 1
ATOM 605 C CA . ASP A 1 81 ? -12.125 -14.5 -3.533 1 97.12 81 ASP A CA 1
ATOM 606 C C . ASP A 1 81 ? -11.383 -13.398 -4.281 1 97.12 81 ASP A C 1
ATOM 608 O O . ASP A 1 81 ? -11.844 -12.922 -5.32 1 97.12 81 ASP A O 1
ATOM 612 N N . PHE A 1 82 ? -10.352 -12.891 -3.666 1 98.44 82 PHE A N 1
ATOM 613 C CA . PHE A 1 82 ? -9.383 -11.969 -4.23 1 98.44 82 PHE A CA 1
ATOM 614 C C . PHE A 1 82 ? -9.961 -10.562 -4.328 1 98.44 82 PHE A C 1
ATOM 616 O O . PHE A 1 82 ? -9.43 -9.711 -5.039 1 98.44 82 PHE A O 1
ATOM 623 N N . VAL A 1 83 ? -11.156 -10.32 -3.773 1 98.25 83 VAL A N 1
ATOM 624 C CA . VAL A 1 83 ? -11.672 -8.977 -3.52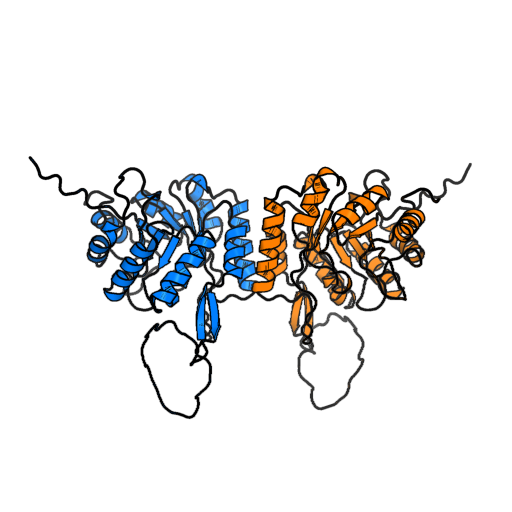5 1 98.25 83 VAL A CA 1
ATOM 625 C C . VAL A 1 83 ? -11.344 -8.555 -2.096 1 98.25 83 VAL A C 1
ATOM 627 O O . VAL A 1 83 ? -11.922 -9.086 -1.139 1 98.25 83 VAL A O 1
ATOM 630 N N . TYR A 1 84 ? -10.531 -7.57 -1.98 1 98 84 TYR A N 1
ATOM 631 C CA . TYR A 1 84 ? -9.883 -7.34 -0.694 1 98 84 TYR A CA 1
ATOM 632 C C . TYR A 1 84 ? -10.438 -6.094 -0.017 1 98 84 TYR A C 1
ATOM 634 O O . TYR A 1 84 ? -10.758 -5.109 -0.685 1 98 84 TYR A O 1
ATOM 642 N N . SER A 1 85 ? -10.492 -6.129 1.288 1 97.31 85 SER A N 1
ATOM 643 C CA . SER A 1 85 ? -10.742 -4.965 2.133 1 97.31 85 SER A CA 1
ATOM 644 C C . SER A 1 85 ? -9.492 -4.105 2.273 1 97.31 85 SER A C 1
ATOM 646 O O . SER A 1 85 ? -8.391 -4.527 1.897 1 97.31 85 SER A O 1
ATOM 648 N N . PRO A 1 86 ? -9.617 -2.916 2.77 1 97.25 86 PRO A N 1
ATOM 649 C CA . PRO A 1 86 ? -8.422 -2.117 3.021 1 97.25 86 PRO A CA 1
ATOM 650 C C . PRO A 1 86 ? -7.445 -2.803 3.975 1 97.25 86 PRO A C 1
ATOM 652 O O . PRO A 1 86 ? -6.227 -2.672 3.818 1 97.25 86 PRO A O 1
ATOM 655 N N . ARG A 1 87 ? -7.957 -3.496 4.922 1 97.12 87 ARG A N 1
ATOM 656 C CA . ARG A 1 87 ? -7.102 -4.199 5.867 1 97.12 87 ARG A CA 1
ATOM 657 C C . ARG A 1 87 ? -6.355 -5.344 5.191 1 97.12 87 ARG A C 1
ATOM 659 O O . ARG A 1 87 ? -5.18 -5.582 5.477 1 97.12 87 ARG A O 1
ATOM 666 N N . ASP A 1 88 ? -7.066 -6.059 4.324 1 98.38 88 ASP A N 1
ATOM 667 C CA . ASP A 1 88 ? -6.402 -7.09 3.533 1 98.38 88 ASP A CA 1
ATOM 668 C C . ASP A 1 88 ? -5.242 -6.504 2.729 1 98.38 88 ASP A C 1
ATOM 670 O O . ASP A 1 88 ? -4.129 -7.027 2.76 1 98.38 88 ASP A O 1
ATOM 674 N N . LEU A 1 89 ? -5.605 -5.453 2.037 1 98.75 89 LEU A N 1
ATOM 675 C CA . LEU A 1 89 ? -4.594 -4.805 1.213 1 98.75 89 LEU A CA 1
ATOM 676 C C . LEU A 1 89 ? -3.42 -4.332 2.064 1 98.75 89 LEU A C 1
ATOM 678 O O . LEU A 1 89 ? -2.26 -4.516 1.685 1 98.75 89 LEU A O 1
ATOM 682 N N . ALA A 1 90 ? -3.703 -3.76 3.184 1 98.62 90 ALA A N 1
ATOM 683 C CA . ALA A 1 90 ? -2.662 -3.285 4.094 1 98.62 90 ALA A CA 1
ATOM 684 C C . ALA A 1 90 ? -1.737 -4.426 4.508 1 98.62 90 ALA A C 1
ATOM 686 O O . ALA A 1 90 ? -0.516 -4.262 4.543 1 98.62 90 ALA A O 1
ATOM 687 N N . ARG A 1 91 ? -2.297 -5.523 4.805 1 98.56 91 ARG A N 1
ATOM 688 C CA . ARG A 1 91 ? -1.5 -6.676 5.203 1 98.56 91 ARG A CA 1
ATOM 689 C C . ARG A 1 91 ? -0.598 -7.141 4.066 1 98.56 91 ARG A C 1
ATOM 691 O O . ARG A 1 91 ? 0.542 -7.551 4.297 1 98.56 91 ARG A O 1
ATOM 698 N N . MET A 1 92 ? -1.118 -7.141 2.898 1 98.88 92 MET A N 1
ATOM 699 C CA . MET A 1 92 ? -0.305 -7.473 1.732 1 98.88 92 MET A CA 1
ATOM 700 C C . MET A 1 92 ? 0.898 -6.543 1.626 1 98.88 92 MET A C 1
ATOM 702 O O . MET A 1 92 ? 2.025 -6.996 1.429 1 98.88 92 MET A O 1
ATOM 706 N N . LEU A 1 93 ? 0.617 -5.289 1.8 1 98.69 93 LEU A N 1
ATOM 707 C CA . LEU A 1 93 ? 1.647 -4.27 1.646 1 98.69 93 LEU A CA 1
ATOM 708 C C . LEU A 1 93 ? 2.713 -4.402 2.73 1 98.69 93 LEU A C 1
ATOM 710 O O . LEU A 1 93 ? 3.908 -4.316 2.445 1 98.69 93 LEU A O 1
ATOM 714 N N . VAL A 1 94 ? 2.33 -4.637 3.939 1 98.5 94 VAL A N 1
ATOM 715 C CA . VAL A 1 94 ? 3.268 -4.801 5.047 1 98.5 94 VAL A CA 1
ATOM 716 C C . VAL A 1 94 ? 4.168 -6.004 4.781 1 98.5 94 VAL A C 1
ATOM 718 O O . VAL A 1 94 ? 5.387 -5.922 4.953 1 98.5 94 VAL A O 1
ATOM 721 N N . ALA A 1 95 ? 3.549 -7.078 4.344 1 98.75 95 ALA A N 1
ATOM 722 C CA . ALA A 1 95 ? 4.324 -8.273 4.031 1 98.75 95 ALA A CA 1
ATOM 723 C C . ALA A 1 95 ? 5.355 -7.996 2.943 1 98.75 95 ALA A C 1
ATOM 725 O O . ALA A 1 95 ? 6.523 -8.375 3.068 1 98.75 95 ALA A O 1
ATOM 726 N N . MET A 1 96 ? 4.918 -7.367 1.89 1 98.75 96 MET A N 1
ATOM 727 C CA . MET A 1 96 ? 5.828 -7.047 0.795 1 98.75 96 MET A CA 1
ATOM 728 C C . MET A 1 96 ? 6.988 -6.184 1.288 1 98.75 96 MET A C 1
ATOM 730 O O . MET A 1 96 ? 8.148 -6.453 0.963 1 98.75 96 MET A O 1
ATOM 734 N N . CYS A 1 97 ? 6.68 -5.188 2.102 1 98.56 97 CYS A N 1
ATOM 735 C CA . CYS A 1 97 ? 7.707 -4.293 2.619 1 98.56 97 CYS A CA 1
ATOM 736 C C . CYS A 1 97 ? 8.695 -5.047 3.498 1 98.56 97 CYS A C 1
ATOM 738 O O . CYS A 1 97 ? 9.898 -4.789 3.451 1 98.56 97 CYS A O 1
ATOM 740 N N . HIS A 1 98 ? 8.211 -5.957 4.281 1 98.25 98 HIS A N 1
ATOM 741 C CA . HIS A 1 98 ? 9.086 -6.75 5.133 1 98.25 98 HIS A CA 1
ATOM 742 C C . HIS A 1 98 ? 10.047 -7.594 4.301 1 98.25 98 HIS A C 1
ATOM 744 O O . HIS A 1 98 ? 11.242 -7.652 4.594 1 98.25 98 HIS A O 1
ATOM 750 N N . PHE A 1 99 ? 9.523 -8.242 3.301 1 98.69 99 PHE A N 1
ATOM 751 C CA . PHE A 1 99 ? 10.375 -9.055 2.441 1 98.69 99 PHE A CA 1
ATOM 752 C C . PHE A 1 99 ? 11.406 -8.188 1.729 1 98.69 99 PHE A C 1
ATOM 754 O O . PHE A 1 99 ? 12.57 -8.57 1.622 1 98.69 99 PHE A O 1
ATOM 761 N N . LYS A 1 100 ? 11.008 -7.043 1.272 1 98.25 100 LYS A N 1
ATOM 762 C CA . LYS A 1 100 ? 11.922 -6.141 0.58 1 98.25 100 LYS A CA 1
ATOM 763 C C . LYS A 1 100 ? 13.016 -5.641 1.518 1 98.25 100 LYS A C 1
ATOM 765 O O . LYS A 1 100 ? 14.188 -5.574 1.134 1 98.25 100 LYS A O 1
ATOM 770 N N . ALA A 1 101 ? 12.672 -5.34 2.73 1 97.31 101 ALA A N 1
ATOM 771 C CA . ALA A 1 101 ? 13.586 -4.73 3.691 1 97.31 101 ALA A CA 1
ATOM 772 C C . ALA A 1 101 ? 14.562 -5.762 4.254 1 97.31 101 ALA A C 1
ATOM 774 O O . ALA A 1 101 ? 15.641 -5.406 4.734 1 97.31 101 ALA A O 1
ATOM 775 N N . ALA A 1 102 ? 14.203 -7.023 4.16 1 97.56 102 ALA A N 1
ATOM 776 C CA . ALA A 1 102 ? 14.977 -8.086 4.805 1 97.56 102 ALA A CA 1
ATOM 777 C C . ALA A 1 102 ? 16.281 -8.352 4.047 1 97.56 102 ALA A C 1
ATOM 779 O O . ALA A 1 102 ? 17.188 -8.992 4.578 1 97.56 102 ALA A O 1
ATOM 780 N N . GLY A 1 103 ? 16.344 -7.973 2.768 1 96.88 103 GLY A N 1
ATOM 781 C CA . GLY A 1 103 ? 17.547 -8.188 1.979 1 96.88 103 GLY A CA 1
ATOM 782 C C . GLY A 1 103 ? 17.719 -9.625 1.54 1 96.88 103 GLY A C 1
ATOM 783 O O . GLY A 1 103 ? 18.828 -10.055 1.229 1 96.88 103 GLY A O 1
ATOM 784 N N . LEU A 1 104 ? 16.656 -10.367 1.573 1 97.69 104 LEU A N 1
ATOM 785 C CA . LEU A 1 104 ? 16.703 -11.789 1.26 1 97.69 104 LEU A CA 1
ATOM 786 C C . LEU A 1 104 ? 16.391 -12.031 -0.211 1 97.69 104 LEU A C 1
ATOM 788 O O . LEU A 1 104 ? 16.656 -13.109 -0.739 1 97.69 104 LEU A O 1
ATOM 792 N N . MET A 1 105 ? 15.828 -11.094 -0.846 1 98.19 105 MET A N 1
ATOM 793 C CA . MET A 1 105 ? 15.414 -11.234 -2.24 1 98.19 105 MET A CA 1
ATOM 794 C C . MET A 1 105 ? 16.344 -10.453 -3.162 1 98.19 105 MET A C 1
ATOM 796 O O . MET A 1 105 ? 17.031 -9.523 -2.725 1 98.19 105 MET A O 1
ATOM 800 N N . ASP A 1 106 ? 16.328 -10.859 -4.41 1 98 106 ASP A N 1
ATOM 801 C CA . ASP A 1 106 ? 17.172 -10.25 -5.43 1 98 106 ASP A CA 1
ATOM 802 C C . ASP A 1 106 ? 16.453 -10.164 -6.77 1 98 106 ASP A C 1
ATOM 804 O O . ASP A 1 106 ? 16.188 -11.195 -7.406 1 98 106 ASP A O 1
ATOM 808 N N . ALA A 1 107 ? 16.203 -8.93 -7.184 1 97.62 107 ALA A N 1
ATOM 809 C CA . ALA A 1 107 ? 15.453 -8.711 -8.414 1 97.62 107 ALA A CA 1
ATOM 810 C C . ALA A 1 107 ? 16.219 -9.234 -9.625 1 97.62 107 ALA A C 1
ATOM 812 O O . ALA A 1 107 ? 15.617 -9.75 -10.57 1 97.62 107 ALA A O 1
ATOM 813 N N . GLU A 1 108 ? 17.484 -9.148 -9.594 1 96.38 108 GLU A N 1
ATOM 814 C CA . GLU A 1 108 ? 18.328 -9.578 -10.711 1 96.38 108 GLU A CA 1
ATOM 815 C C . GLU A 1 108 ? 18.359 -11.102 -10.82 1 96.38 108 GLU A C 1
ATOM 817 O O . GLU A 1 108 ? 18.469 -11.641 -11.922 1 96.38 108 GLU A O 1
ATOM 822 N N . ARG A 1 109 ? 18.25 -11.75 -9.688 1 95.56 109 ARG A N 1
ATOM 823 C CA . ARG A 1 109 ? 18.188 -13.203 -9.68 1 95.56 109 ARG A CA 1
ATOM 824 C C . ARG A 1 109 ? 16.859 -13.695 -10.25 1 95.56 109 ARG A C 1
ATOM 826 O O . ARG A 1 109 ? 16.75 -14.844 -10.664 1 95.56 109 ARG A O 1
ATOM 833 N N . GLY A 1 110 ? 15.852 -12.859 -10.188 1 96.62 110 GLY A N 1
ATOM 834 C CA . GLY A 1 110 ? 14.555 -13.219 -10.734 1 96.62 110 GLY A CA 1
ATOM 835 C C . GLY A 1 110 ? 13.492 -13.414 -9.672 1 96.62 110 GLY A C 1
ATOM 836 O O . GLY A 1 110 ? 12.406 -13.93 -9.961 1 96.62 110 GLY A O 1
ATOM 837 N N . ASP A 1 111 ? 13.828 -13.008 -8.445 1 98.5 111 ASP A N 1
ATOM 838 C CA . ASP A 1 111 ? 12.828 -13.086 -7.383 1 98.5 111 ASP A CA 1
ATOM 839 C C . ASP A 1 111 ? 11.656 -12.148 -7.664 1 98.5 111 ASP A C 1
ATOM 841 O O . ASP A 1 111 ? 11.844 -11.039 -8.156 1 98.5 111 ASP A O 1
ATOM 845 N N . ARG A 1 112 ? 10.461 -12.602 -7.379 1 98.75 112 ARG A N 1
ATOM 846 C CA . ARG A 1 112 ? 9.25 -11.844 -7.664 1 98.75 112 ARG A CA 1
ATOM 847 C C . ARG A 1 112 ? 8.203 -12.047 -6.566 1 98.75 112 ARG A C 1
ATOM 849 O O . ARG A 1 112 ? 8.375 -12.898 -5.691 1 98.75 112 ARG A O 1
ATOM 856 N N . PHE A 1 113 ? 7.191 -11.195 -6.609 1 98.94 113 PHE A N 1
ATOM 857 C CA . PHE A 1 113 ? 6.004 -11.398 -5.785 1 98.94 113 PHE A CA 1
ATOM 858 C C . PHE A 1 113 ? 4.871 -12 -6.605 1 98.94 113 PHE A C 1
ATOM 860 O O . PHE A 1 113 ? 4.707 -11.664 -7.781 1 98.94 113 PHE A O 1
ATOM 867 N N . VAL A 1 114 ? 4.121 -12.906 -6.031 1 98.94 114 VAL A N 1
ATOM 868 C CA . VAL A 1 114 ? 2.928 -13.5 -6.629 1 98.94 114 VAL A CA 1
ATOM 869 C C . VAL A 1 114 ? 1.68 -12.953 -5.938 1 98.94 114 VAL A C 1
ATOM 871 O O . VAL A 1 114 ? 1.462 -13.203 -4.75 1 98.94 114 VAL A O 1
ATOM 874 N N . LEU A 1 115 ? 0.913 -12.227 -6.691 1 98.94 115 LEU A N 1
ATOM 875 C CA . LEU A 1 115 ? -0.212 -11.523 -6.09 1 98.94 115 LEU A CA 1
ATOM 876 C C . LEU A 1 115 ? -1.272 -11.195 -7.137 1 98.94 115 LEU A C 1
ATOM 878 O O . LEU A 1 115 ? -1.033 -11.344 -8.336 1 98.94 115 LEU A O 1
ATOM 882 N N . GLY A 1 116 ? -2.434 -10.766 -6.711 1 98.75 116 GLY A N 1
ATOM 883 C CA . GLY A 1 116 ? -3.523 -10.352 -7.578 1 98.75 116 GLY A CA 1
ATOM 884 C C . GLY A 1 116 ? -4.75 -9.898 -6.816 1 98.75 116 GLY A C 1
ATOM 885 O O . GLY A 1 116 ? -5.023 -10.375 -5.715 1 98.75 116 GLY A O 1
ATOM 886 N N . ALA A 1 117 ? -5.484 -9.008 -7.406 1 98.81 117 ALA A N 1
ATOM 887 C CA . ALA A 1 117 ? -6.719 -8.492 -6.82 1 98.81 117 ALA A CA 1
ATOM 888 C C . ALA A 1 117 ? -7.793 -8.297 -7.883 1 98.81 117 ALA A C 1
ATOM 890 O O . ALA A 1 117 ? -7.508 -7.852 -8.992 1 98.81 117 ALA A O 1
ATOM 891 N N . LEU A 1 118 ? -8.953 -8.641 -7.531 1 98.56 118 LEU A N 1
ATOM 892 C CA . LEU A 1 118 ? -10.109 -8.5 -8.406 1 98.56 118 LEU A CA 1
ATOM 893 C C . LEU A 1 118 ? -11.117 -7.512 -7.812 1 98.56 118 LEU A C 1
ATOM 895 O O . LEU A 1 118 ? -10.977 -7.098 -6.66 1 98.56 118 LEU A O 1
ATOM 899 N N . ARG A 1 119 ? -12.039 -7.082 -8.617 1 97.38 119 ARG A N 1
ATOM 900 C CA . ARG A 1 119 ? -13.211 -6.336 -8.172 1 97.38 119 ARG A CA 1
ATOM 901 C C . ARG A 1 119 ? -14.461 -6.793 -8.906 1 97.38 119 ARG A C 1
ATOM 903 O O . ARG A 1 119 ? -14.375 -7.312 -10.023 1 97.38 119 ARG A O 1
ATOM 910 N N . GLU A 1 120 ? -15.562 -6.578 -8.258 1 94.94 120 GLU A N 1
ATOM 911 C CA . GLU A 1 120 ? -16.859 -6.91 -8.852 1 94.94 120 GLU A CA 1
ATOM 912 C C . GLU A 1 120 ? -17.438 -5.723 -9.625 1 94.94 120 GLU A C 1
ATOM 914 O O . GLU A 1 120 ? -17.375 -4.586 -9.148 1 94.94 120 GLU A O 1
ATOM 919 N N . VAL A 1 121 ? -17.891 -5.965 -10.797 1 92.62 121 VAL A N 1
ATOM 920 C CA . VAL A 1 121 ? -18.562 -4.926 -11.57 1 92.62 121 VAL A CA 1
ATOM 921 C C . VAL A 1 121 ? -19.938 -5.422 -12.016 1 92.62 121 VAL A C 1
ATOM 923 O O . VAL A 1 121 ? -20.125 -6.613 -12.266 1 92.62 121 VAL A O 1
ATOM 926 N N . SER A 1 122 ? -20.953 -4.438 -12.008 1 87.75 122 SER A N 1
ATOM 927 C CA . SER A 1 122 ? -22.297 -4.781 -12.484 1 87.75 122 SER A CA 1
ATOM 928 C C . SER A 1 122 ? -22.359 -4.766 -14.008 1 87.75 122 SER A C 1
ATOM 930 O O . SER A 1 122 ? -21.812 -3.871 -14.648 1 87.75 122 SER A O 1
ATOM 932 N N . VAL A 1 123 ? -22.844 -5.715 -14.578 1 73.75 123 VAL A N 1
ATOM 933 C CA . VAL A 1 123 ? -23.016 -5.785 -16.031 1 73.75 123 VAL A CA 1
ATOM 934 C C . VAL A 1 123 ? -24.484 -5.594 -16.391 1 73.75 123 VAL A C 1
ATOM 936 O O . VAL A 1 123 ? -25.359 -6.203 -15.773 1 73.75 123 VAL A O 1
ATOM 939 N N . ASP A 1 124 ? -24.953 -4.391 -16.828 1 60.47 124 ASP A N 1
ATOM 940 C CA . ASP A 1 124 ? -26.312 -4.207 -17.328 1 60.47 124 ASP A CA 1
ATOM 941 C C . ASP A 1 124 ? -26.609 -5.172 -18.469 1 60.47 124 ASP A C 1
ATOM 943 O O . ASP A 1 124 ? -25.703 -5.586 -19.203 1 60.47 124 ASP A O 1
ATOM 947 N N . GLU A 1 125 ? -27.781 -5.793 -18.406 1 47.84 125 GLU A N 1
ATOM 948 C CA . GLU A 1 125 ? -28.266 -6.703 -19.438 1 47.84 125 GLU A CA 1
ATOM 9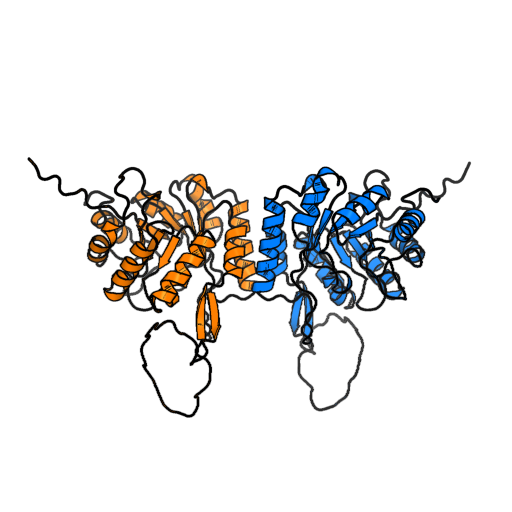49 C C . GLU A 1 125 ? -27.953 -6.16 -20.844 1 47.84 125 GLU A C 1
ATOM 951 O O . GLU A 1 125 ? -27.625 -6.922 -21.75 1 47.84 125 GLU A O 1
ATOM 956 N N . ASP A 1 126 ? -28.609 -4.977 -21.219 1 43.22 126 ASP A N 1
ATOM 957 C CA . ASP A 1 126 ? -28.672 -4.539 -22.609 1 43.22 126 ASP A CA 1
ATOM 958 C C . ASP A 1 126 ? -27.266 -4.195 -23.125 1 43.22 126 ASP A C 1
ATOM 960 O O . ASP A 1 126 ? -27.109 -3.883 -24.312 1 43.22 126 ASP A O 1
ATOM 964 N N . GLY A 1 127 ? -26.469 -3.396 -22.453 1 42.84 127 GLY A N 1
ATOM 965 C CA . GLY A 1 127 ? -25.344 -2.785 -23.141 1 42.84 127 GLY A CA 1
ATOM 966 C C . GLY A 1 127 ? -24.375 -3.801 -23.719 1 42.84 127 GLY A C 1
ATOM 967 O O . GLY A 1 127 ? -24.438 -4.984 -23.375 1 42.84 127 GLY A O 1
ATOM 968 N N . ASP A 1 128 ? -23.531 -3.332 -24.766 1 36.19 128 ASP A N 1
ATOM 969 C CA . ASP A 1 128 ? -22.656 -4.082 -25.672 1 36.19 128 ASP A CA 1
ATOM 970 C C . ASP A 1 128 ? -21.766 -5.051 -24.891 1 36.19 128 ASP A C 1
ATOM 972 O O . ASP A 1 128 ? -20.844 -4.629 -24.188 1 36.19 128 ASP A O 1
ATOM 976 N N . ASP A 1 129 ? -22.25 -6 -24.203 1 36.81 129 ASP A N 1
ATOM 977 C CA . ASP A 1 129 ? -21.359 -7.16 -24.141 1 36.81 129 ASP A CA 1
ATOM 978 C C . ASP A 1 129 ? -20.516 -7.289 -25.406 1 36.81 129 ASP A C 1
ATOM 980 O O . ASP A 1 129 ? -21.031 -7.207 -26.516 1 36.81 129 ASP A O 1
ATOM 984 N N . GLY A 1 130 ? -19.562 -6.801 -25.875 1 35.19 130 GLY A N 1
ATOM 985 C CA . GLY A 1 130 ? -19.094 -7.797 -26.828 1 35.19 130 GLY A CA 1
ATOM 986 C C . GLY A 1 130 ? -19.641 -9.188 -26.562 1 35.19 130 GLY A C 1
ATOM 987 O O . GLY A 1 130 ? -20.094 -9.477 -25.453 1 35.19 130 GLY A O 1
ATOM 988 N N . ASP A 1 131 ? -20.359 -9.93 -27.609 1 33.81 131 ASP A N 1
ATOM 989 C CA . ASP A 1 131 ? -20.922 -11.273 -27.641 1 33.81 131 ASP A CA 1
ATOM 990 C C . ASP A 1 131 ? -20.203 -12.195 -26.656 1 33.81 131 ASP A C 1
ATOM 992 O O . ASP A 1 131 ? -19.328 -12.969 -27.047 1 33.81 131 ASP A O 1
ATOM 996 N N . PHE A 1 132 ? -19.625 -11.734 -25.672 1 33.59 132 PHE A N 1
ATOM 997 C CA . PHE A 1 132 ? -19.125 -12.891 -24.938 1 33.59 132 PHE A CA 1
ATOM 998 C C . PHE A 1 132 ? -20.266 -13.805 -24.531 1 33.59 132 PHE A C 1
ATOM 1000 O O . PHE A 1 132 ? -21.156 -13.398 -23.766 1 33.59 132 PHE A O 1
ATOM 1007 N N . GLY A 1 133 ? -20.828 -14.719 -25.375 1 31.92 133 GLY A N 1
ATOM 1008 C CA . GLY A 1 133 ? -21.719 -15.859 -25.375 1 31.92 133 GLY A CA 1
ATOM 1009 C C . GLY A 1 133 ? -21.75 -16.609 -24.047 1 31.92 133 GLY A C 1
ATOM 1010 O O . GLY A 1 133 ? -22.234 -17.734 -23.984 1 31.92 133 GLY A O 1
ATOM 1011 N N . LEU A 1 134 ? -21.094 -16.359 -22.953 1 30.95 134 LEU A N 1
ATOM 1012 C CA . LEU A 1 134 ? -21.344 -17.609 -22.234 1 30.95 134 LEU A CA 1
ATOM 1013 C C . LEU A 1 134 ? -22.828 -17.875 -22.094 1 30.95 134 LEU A C 1
ATOM 1015 O O . LEU A 1 134 ? -23.641 -16.969 -22.281 1 30.95 134 LEU A O 1
ATOM 1019 N N . ASP A 1 135 ? -23.109 -19.172 -21.422 1 32.12 135 ASP A N 1
ATOM 1020 C CA . ASP A 1 135 ? -24.203 -20.109 -21.219 1 32.12 135 ASP A CA 1
ATOM 1021 C C . ASP A 1 135 ? -25.344 -19.453 -20.453 1 32.12 135 ASP A C 1
ATOM 1023 O O . ASP A 1 135 ? -25.125 -18.562 -19.625 1 32.12 135 ASP A O 1
ATOM 1027 N N . GLU A 1 136 ? -26.578 -19.625 -21.062 1 31.17 136 GLU A N 1
ATOM 1028 C CA . GLU A 1 136 ? -27.953 -19.688 -20.578 1 31.17 136 GLU A CA 1
ATOM 1029 C C . GLU A 1 136 ? -28.047 -20.438 -19.25 1 31.17 136 GLU A C 1
ATOM 1031 O O . GLU A 1 136 ? -28.297 -21.641 -19.234 1 31.17 136 GLU A O 1
ATOM 1036 N N . ALA A 1 137 ? -27.125 -20.641 -18.359 1 29.45 137 ALA A N 1
ATOM 1037 C CA . ALA A 1 137 ? -27.781 -21.438 -17.312 1 29.45 137 ALA A CA 1
ATOM 1038 C C . ALA A 1 137 ? -29.203 -20.953 -17.062 1 29.45 137 ALA A C 1
ATOM 1040 O O . ALA A 1 137 ? -29.594 -19.891 -17.562 1 29.45 137 ALA A O 1
ATOM 1041 N N . ASP A 1 138 ? -29.734 -21.281 -15.742 1 30.94 138 ASP A N 1
ATOM 1042 C CA . ASP A 1 138 ? -31.094 -21.469 -15.234 1 30.94 138 ASP A CA 1
ATOM 1043 C C . ASP A 1 138 ? -31.891 -20.172 -15.328 1 30.94 138 ASP A C 1
ATOM 1045 O O . ASP A 1 138 ? -31.547 -19.172 -14.695 1 30.94 138 ASP A O 1
ATOM 1049 N N . ASN A 1 139 ? -32.469 -19.922 -16.484 1 32.22 139 ASN A N 1
ATOM 1050 C CA . ASN A 1 139 ? -33.656 -19.125 -16.625 1 32.22 139 ASN A CA 1
ATOM 1051 C C . ASN A 1 139 ? -34.719 -19.484 -15.57 1 32.22 139 ASN A C 1
ATOM 1053 O O . ASN A 1 139 ? -35.812 -19.938 -15.906 1 32.22 139 ASN A O 1
ATOM 1057 N N . ASP A 1 140 ? -34.438 -20.188 -14.422 1 32.53 140 ASP A N 1
ATOM 1058 C CA . ASP A 1 140 ? -35.688 -20.219 -13.688 1 32.53 140 ASP A CA 1
ATOM 1059 C C . ASP A 1 140 ? -36.312 -18.828 -13.602 1 32.53 140 ASP A C 1
ATOM 1061 O O . ASP A 1 140 ? -35.625 -17.844 -13.344 1 32.53 140 ASP A O 1
ATOM 1065 N N . GLY A 1 141 ? -37.406 -18.531 -14.367 1 34.59 141 GLY A N 1
ATOM 1066 C CA . GLY A 1 141 ? -38.438 -17.531 -14.555 1 34.59 141 GLY A CA 1
ATOM 1067 C C . GLY A 1 141 ? -38.875 -16.859 -13.266 1 34.59 141 GLY A C 1
ATOM 1068 O O . GLY A 1 141 ? -39.938 -16.234 -13.195 1 34.59 141 GLY A O 1
ATOM 1069 N N . GLY A 1 142 ? -38.531 -17.469 -12.094 1 35.84 142 GLY A N 1
ATOM 1070 C CA . GLY A 1 142 ? -39.312 -16.828 -11.031 1 35.84 142 GLY A CA 1
ATOM 1071 C C . GLY A 1 142 ? -39.031 -15.344 -10.914 1 35.84 142 GLY A C 1
ATOM 1072 O O . GLY A 1 142 ? -38.031 -14.844 -11.477 1 35.84 142 GLY A O 1
ATOM 1073 N N . GLU A 1 143 ? -39.812 -14.469 -10.297 1 35.81 143 GLU A N 1
ATOM 1074 C CA . GLU A 1 143 ? -39.969 -13.039 -10.039 1 35.81 143 GLU A CA 1
ATOM 1075 C C . GLU A 1 143 ? -38.625 -12.375 -9.812 1 35.81 143 GLU A C 1
ATOM 1077 O O . GLU A 1 143 ? -38.531 -11.164 -9.609 1 35.81 143 GLU A O 1
ATOM 1082 N N . GLY A 1 144 ? -37.562 -13.102 -9.359 1 39.12 144 GLY A N 1
ATOM 1083 C CA . GLY A 1 144 ? -36.375 -12.359 -8.914 1 39.12 144 GLY A CA 1
ATOM 1084 C C . GLY A 1 144 ? -35.562 -11.805 -10.055 1 39.12 144 GLY A C 1
ATOM 1085 O O . GLY A 1 144 ? -34.594 -12.445 -10.5 1 39.12 144 GLY A O 1
ATOM 1086 N N . ARG A 1 145 ? -36.031 -11.172 -11.32 1 38.22 145 ARG A N 1
ATOM 1087 C CA . ARG A 1 145 ? -35.688 -10.516 -12.586 1 38.22 145 ARG A CA 1
ATOM 1088 C C . ARG A 1 145 ? -34.375 -9.781 -12.5 1 38.22 145 ARG A C 1
ATOM 1090 O O . ARG A 1 145 ? -33.5 -9.969 -13.352 1 38.22 145 ARG A O 1
ATOM 1097 N N . ASN A 1 146 ? -34.25 -8.375 -12.234 1 42.59 146 ASN A N 1
ATOM 1098 C CA . ASN A 1 146 ? -33.469 -7.207 -12.664 1 42.59 146 ASN A CA 1
ATOM 1099 C C . ASN A 1 146 ? -32.125 -7.137 -11.969 1 42.59 146 ASN A C 1
ATOM 1101 O O . ASN A 1 146 ? -31.578 -6.051 -11.789 1 42.59 146 ASN A O 1
ATOM 1105 N N . ARG A 1 147 ? -31.797 -8.055 -11.195 1 52.41 147 ARG A N 1
ATOM 1106 C CA . ARG A 1 147 ? -30.547 -7.664 -10.578 1 52.41 147 ARG A CA 1
ATOM 1107 C C . ARG A 1 147 ? -29.391 -7.777 -11.57 1 52.41 147 ARG A C 1
ATOM 1109 O O . ARG A 1 147 ? -29.266 -8.773 -12.281 1 52.41 147 ARG A O 1
ATOM 1116 N N . PRO A 1 148 ? -28.703 -6.703 -11.812 1 61.34 148 PRO A N 1
ATOM 1117 C CA . PRO A 1 148 ? -27.547 -6.719 -12.719 1 61.34 148 PRO A CA 1
ATOM 1118 C C . PRO A 1 148 ? -26.562 -7.832 -12.391 1 61.34 148 PRO A C 1
ATOM 1120 O O . PRO A 1 148 ? -26.344 -8.148 -11.219 1 61.34 148 PRO A O 1
ATOM 1123 N N . ARG A 1 149 ? -26.219 -8.812 -13.281 1 74.25 149 ARG A N 1
ATOM 1124 C CA . ARG A 1 149 ? -25.188 -9.828 -13.156 1 74.25 149 ARG A CA 1
ATOM 1125 C C . ARG A 1 149 ? -23.844 -9.195 -12.781 1 74.25 149 ARG A C 1
ATOM 1127 O O . ARG A 1 149 ? -23.5 -8.133 -13.297 1 74.25 149 ARG A O 1
ATOM 1134 N N . LYS A 1 150 ? -23.141 -9.828 -11.789 1 87.81 150 LYS A N 1
ATOM 1135 C CA . LYS A 1 150 ? -21.844 -9.336 -11.367 1 87.81 150 LYS A CA 1
ATOM 1136 C C . LYS A 1 150 ? -20.719 -10.117 -12.039 1 87.81 150 LYS A C 1
ATOM 1138 O O . LYS A 1 150 ? -20.859 -11.312 -12.305 1 87.81 150 LYS A O 1
ATOM 1143 N N . ARG A 1 151 ? -19.719 -9.469 -12.43 1 92 151 ARG A N 1
ATOM 1144 C CA . ARG A 1 151 ? -18.531 -10.055 -13.031 1 92 151 ARG A CA 1
ATOM 1145 C C . ARG A 1 151 ? -17.266 -9.641 -12.273 1 92 151 ARG A C 1
ATOM 1147 O O . ARG A 1 151 ? -17.188 -8.516 -11.773 1 92 151 ARG A O 1
ATOM 1154 N N . LEU A 1 152 ? -16.359 -10.594 -12.258 1 96 152 LEU A N 1
ATOM 1155 C CA . LEU A 1 152 ? -15.07 -10.289 -11.648 1 96 152 LEU A CA 1
ATOM 1156 C C . LEU A 1 152 ? -14.07 -9.82 -12.695 1 96 152 LEU A C 1
ATOM 1158 O O . LEU A 1 152 ? -13.906 -10.461 -13.734 1 96 152 LEU A O 1
ATOM 1162 N N . VAL A 1 153 ? -13.469 -8.734 -12.422 1 97.31 153 VAL A N 1
ATOM 1163 C CA . VAL A 1 153 ? -12.445 -8.172 -13.305 1 97.31 153 VAL A CA 1
ATOM 1164 C C . VAL A 1 153 ? -11.219 -7.781 -12.492 1 97.31 153 VAL A C 1
ATOM 1166 O O . VAL A 1 153 ? -11.266 -7.738 -11.258 1 97.31 153 VAL A O 1
ATOM 1169 N N . VAL A 1 154 ? -10.156 -7.555 -13.18 1 98.44 154 VAL A N 1
ATOM 1170 C CA . VAL A 1 154 ? -8.93 -7.102 -12.523 1 98.44 154 VAL A CA 1
ATOM 1171 C C . VAL A 1 154 ? -9.188 -5.773 -11.812 1 98.44 154 VAL A C 1
ATOM 1173 O O . VAL A 1 154 ? -9.781 -4.859 -12.383 1 98.44 154 VAL A O 1
ATOM 1176 N N . ASP A 1 155 ? -8.883 -5.676 -10.57 1 98.38 155 ASP A N 1
ATOM 1177 C CA . ASP A 1 155 ? -8.891 -4.391 -9.875 1 98.38 155 ASP A CA 1
ATOM 1178 C C . ASP A 1 155 ? -7.648 -3.572 -10.219 1 98.38 155 ASP A C 1
ATOM 1180 O O . ASP A 1 155 ? -6.641 -3.639 -9.516 1 98.38 155 ASP A O 1
ATOM 1184 N N . GLU A 1 156 ? -7.75 -2.812 -11.172 1 98.12 156 GLU A N 1
ATOM 1185 C CA . GLU A 1 156 ? -6.598 -2.109 -11.727 1 98.12 156 GLU A CA 1
ATOM 1186 C C . GLU A 1 156 ? -5.961 -1.186 -10.695 1 98.12 156 GLU A C 1
ATOM 1188 O O . GLU A 1 156 ? -4.734 -1.106 -10.594 1 98.12 156 GLU A O 1
ATOM 1193 N N . THR A 1 157 ? -6.762 -0.479 -9.914 1 97.75 157 THR A N 1
ATOM 1194 C CA . THR A 1 157 ? -6.262 0.49 -8.945 1 97.75 157 THR A CA 1
ATOM 1195 C C . THR A 1 157 ? -5.449 -0.205 -7.855 1 97.75 157 THR A C 1
ATOM 1197 O O . THR A 1 157 ? -4.34 0.227 -7.531 1 97.75 157 THR A O 1
ATOM 1200 N N . VAL A 1 158 ? -5.969 -1.259 -7.371 1 98.62 158 VAL A N 1
ATOM 1201 C CA . VAL A 1 158 ? -5.285 -1.999 -6.316 1 98.62 158 VAL A CA 1
ATOM 1202 C C . VAL A 1 158 ? -4.027 -2.66 -6.883 1 98.62 158 VAL A C 1
ATOM 1204 O O . VAL A 1 158 ? -2.963 -2.617 -6.262 1 98.62 158 VAL A O 1
ATOM 1207 N N . CYS A 1 159 ? -4.145 -3.193 -8.047 1 98.88 159 CYS A N 1
ATOM 1208 C CA . CYS A 1 159 ? -3.004 -3.867 -8.656 1 98.88 159 CYS A CA 1
ATOM 1209 C C . CYS A 1 159 ? -1.899 -2.873 -8.992 1 98.88 159 CYS A C 1
ATOM 1211 O O . CYS A 1 159 ? -0.715 -3.193 -8.891 1 98.88 159 CYS A O 1
ATOM 1213 N N . GLU A 1 160 ? -2.285 -1.757 -9.43 1 98.75 160 GLU A N 1
ATOM 1214 C CA . GLU A 1 160 ? -1.289 -0.72 -9.688 1 98.75 160 GLU A CA 1
ATOM 1215 C C . GLU A 1 160 ? -0.475 -0.42 -8.43 1 98.75 160 GLU A C 1
ATOM 1217 O O . GLU A 1 160 ? 0.751 -0.304 -8.492 1 98.75 160 GLU A O 1
ATOM 1222 N N . ALA A 1 161 ? -1.159 -0.273 -7.367 1 98.69 161 ALA A N 1
ATOM 1223 C CA . ALA A 1 161 ? -0.496 0.002 -6.098 1 98.69 161 ALA A CA 1
ATOM 1224 C C . ALA A 1 161 ? 0.447 -1.135 -5.711 1 98.69 161 ALA A C 1
ATOM 1226 O O . ALA A 1 161 ? 1.586 -0.894 -5.305 1 98.69 161 ALA A O 1
ATOM 1227 N N . LEU A 1 162 ? -0.022 -2.348 -5.82 1 98.88 162 LEU A N 1
ATOM 1228 C CA . LEU A 1 162 ? 0.78 -3.514 -5.465 1 98.88 162 LEU A CA 1
ATOM 1229 C C . LEU A 1 162 ? 2.043 -3.586 -6.316 1 98.88 162 LEU A C 1
ATOM 1231 O O . LEU A 1 162 ? 3.137 -3.82 -5.797 1 98.88 162 LEU A O 1
ATOM 1235 N N . VAL A 1 163 ? 1.896 -3.348 -7.598 1 98.81 163 VAL A N 1
ATOM 1236 C CA . VAL A 1 163 ? 3.031 -3.398 -8.516 1 98.81 163 VAL A CA 1
ATOM 1237 C C . VAL A 1 163 ? 4.004 -2.266 -8.195 1 98.81 163 VAL A C 1
ATOM 1239 O O . VAL A 1 163 ? 5.223 -2.463 -8.211 1 98.81 163 VAL A O 1
ATOM 1242 N N . ALA A 1 164 ? 3.48 -1.11 -7.887 1 98.62 164 ALA A N 1
ATOM 1243 C CA . ALA A 1 164 ? 4.328 0.032 -7.555 1 98.62 164 ALA A CA 1
ATOM 1244 C C . ALA A 1 164 ? 5.156 -0.245 -6.301 1 98.62 164 ALA A C 1
ATOM 1246 O O . ALA A 1 164 ? 6.352 0.05 -6.266 1 98.62 164 ALA A O 1
ATOM 1247 N N . VAL A 1 165 ? 4.539 -0.823 -5.32 1 98.69 165 VAL A N 1
ATOM 1248 C CA . VAL A 1 165 ? 5.219 -1.102 -4.059 1 98.69 165 VAL A CA 1
ATOM 1249 C C . VAL A 1 165 ? 6.23 -2.229 -4.254 1 98.69 165 VAL A C 1
ATOM 1251 O O . VAL A 1 165 ? 7.277 -2.252 -3.604 1 98.69 165 VAL A O 1
ATOM 1254 N N . ALA A 1 166 ? 5.973 -3.1 -5.188 1 98.75 166 ALA A N 1
ATOM 1255 C CA . ALA A 1 166 ? 6.809 -4.273 -5.422 1 98.75 166 ALA A CA 1
ATOM 1256 C C . ALA A 1 166 ? 8.172 -3.877 -5.977 1 98.75 166 ALA A C 1
ATOM 1258 O O . ALA A 1 166 ? 9.164 -4.574 -5.758 1 98.75 166 ALA A O 1
ATOM 1259 N N . LYS A 1 167 ? 8.219 -2.758 -6.68 1 97.81 167 LYS A N 1
ATOM 1260 C CA . LYS A 1 167 ? 9.469 -2.365 -7.32 1 97.81 167 LYS A CA 1
ATOM 1261 C C . LYS A 1 167 ? 10.609 -2.287 -6.309 1 97.81 167 LYS A C 1
ATOM 1263 O O . LYS A 1 167 ? 10.43 -1.781 -5.199 1 97.81 167 LYS A O 1
ATOM 1268 N N . PRO A 1 168 ? 11.797 -2.967 -6.777 1 97.62 168 PRO A N 1
ATOM 1269 C CA . PRO A 1 168 ? 12.203 -3.336 -8.133 1 97.62 168 PRO A CA 1
ATOM 1270 C C . PRO A 1 168 ? 11.867 -4.785 -8.484 1 97.62 168 PRO A C 1
ATOM 1272 O O . PRO A 1 168 ? 12.211 -5.262 -9.562 1 97.62 168 PRO A O 1
ATOM 1275 N N . PHE A 1 169 ? 11.219 -5.488 -7.625 1 98.62 169 PHE A N 1
ATOM 1276 C CA . PHE A 1 169 ? 10.852 -6.875 -7.895 1 98.62 169 PHE A CA 1
ATOM 1277 C C . PHE A 1 169 ? 9.664 -6.949 -8.844 1 98.62 169 PHE A C 1
ATOM 1279 O O . PHE A 1 169 ? 8.742 -6.137 -8.758 1 98.62 169 PHE A O 1
ATOM 1286 N N . GLY A 1 170 ? 9.68 -7.922 -9.719 1 98.19 170 GLY A N 1
ATOM 1287 C CA . GLY A 1 170 ? 8.539 -8.164 -10.602 1 98.19 170 GLY A CA 1
ATOM 1288 C C . GLY A 1 170 ? 7.363 -8.797 -9.891 1 98.19 170 GLY A C 1
ATOM 1289 O O . GLY A 1 170 ? 7.461 -9.164 -8.719 1 98.19 170 GLY A O 1
ATOM 1290 N N . CYS A 1 171 ? 6.258 -8.914 -10.664 1 98.81 171 CYS A N 1
ATOM 1291 C CA . CYS A 1 171 ? 5.039 -9.477 -10.094 1 98.81 171 CYS A CA 1
ATOM 1292 C C . CYS A 1 171 ? 4.422 -10.508 -11.023 1 98.81 171 CYS A C 1
ATOM 1294 O O . CYS A 1 171 ? 4.441 -10.344 -12.242 1 98.81 171 CYS A O 1
ATOM 1296 N N . VAL A 1 172 ? 3.885 -11.539 -10.453 1 98.88 172 VAL A N 1
ATOM 1297 C CA . VAL A 1 172 ? 3.068 -12.531 -11.141 1 98.88 172 VAL A CA 1
ATOM 1298 C C . VAL A 1 172 ? 1.618 -12.422 -10.672 1 98.88 172 VAL A C 1
ATOM 1300 O O . VAL A 1 172 ? 1.344 -12.43 -9.469 1 98.88 172 VAL A O 1
ATOM 1303 N N . PHE A 1 173 ? 0.771 -12.227 -11.641 1 98.88 173 PHE A N 1
ATOM 1304 C CA . PHE A 1 173 ? -0.647 -12.273 -11.305 1 98.88 173 PHE A CA 1
ATOM 1305 C C . PHE A 1 173 ? -1.109 -13.711 -11.117 1 98.88 173 PHE A C 1
ATOM 1307 O O . PHE A 1 173 ? -1.073 -14.508 -12.062 1 98.88 173 PHE A O 1
ATOM 1314 N N . HIS A 1 174 ? -1.586 -14.039 -9.906 1 98.75 174 HIS A N 1
ATOM 1315 C CA . HIS A 1 174 ? -1.803 -15.445 -9.586 1 98.75 174 HIS A CA 1
ATOM 1316 C C . HIS A 1 174 ? -3.176 -15.914 -10.055 1 98.75 174 HIS A C 1
ATOM 1318 O O . HIS A 1 174 ? -3.76 -15.32 -10.961 1 98.75 174 HIS A O 1
ATOM 1324 N N . ARG A 1 175 ? -3.697 -16.953 -9.523 1 98.38 175 ARG A N 1
ATOM 1325 C CA . ARG A 1 175 ? -4.84 -17.688 -10.062 1 98.38 175 ARG A CA 1
ATOM 1326 C C . ARG A 1 175 ? -6.129 -16.891 -9.898 1 98.38 175 ARG A C 1
ATOM 1328 O O . ARG A 1 175 ? -7.199 -17.328 -10.32 1 98.38 175 ARG A O 1
ATOM 1335 N N . ALA A 1 176 ? -5.988 -15.68 -9.344 1 98.5 176 ALA A N 1
ATOM 1336 C CA . ALA A 1 176 ? -7.121 -14.766 -9.461 1 98.5 176 ALA A CA 1
ATOM 1337 C C . ALA A 1 176 ? -7.535 -14.594 -10.922 1 98.5 176 ALA A C 1
ATOM 1339 O O . ALA A 1 176 ? -8.648 -14.141 -11.211 1 98.5 176 ALA A O 1
ATOM 1340 N N . PHE A 1 177 ? -6.723 -15.031 -11.844 1 98.56 177 PHE A N 1
ATOM 1341 C CA . PHE A 1 177 ? -7.023 -14.93 -13.266 1 98.56 177 PHE A CA 1
ATOM 1342 C C . PHE A 1 177 ? -8 -16.016 -13.695 1 98.56 177 PHE A C 1
ATOM 1344 O O . PHE A 1 177 ? -8.594 -15.93 -14.773 1 98.56 177 PHE A O 1
ATOM 1351 N N . ASP A 1 178 ? -8.227 -17.078 -12.93 1 98.19 178 ASP A N 1
ATOM 1352 C CA . ASP A 1 178 ? -9.008 -18.234 -13.328 1 98.19 178 ASP A CA 1
ATOM 1353 C C . ASP A 1 178 ? -10.453 -17.844 -13.641 1 98.19 178 ASP A C 1
ATOM 1355 O O . ASP A 1 178 ? -11.016 -18.266 -14.648 1 98.19 178 ASP A O 1
ATOM 1359 N N . PRO A 1 179 ? -11.07 -17.016 -12.781 1 96.69 179 PRO A N 1
ATOM 1360 C CA . PRO A 1 179 ? -12.422 -16.594 -13.148 1 96.69 179 PRO A CA 1
ATOM 1361 C C . PRO A 1 179 ? -12.453 -15.773 -14.438 1 96.69 179 PRO A C 1
ATOM 1363 O O . PRO A 1 179 ? -13.438 -15.82 -15.18 1 96.69 179 PRO A O 1
ATOM 1366 N N . ILE A 1 180 ? -11.469 -15.078 -14.688 1 97.19 180 ILE A N 1
ATOM 1367 C CA . ILE A 1 180 ? -11.352 -14.312 -15.922 1 97.19 180 ILE A CA 1
ATOM 1368 C C . ILE A 1 180 ? -11.109 -15.25 -17.094 1 97.19 180 ILE A C 1
ATOM 1370 O O . ILE A 1 180 ? -11.727 -15.109 -18.156 1 97.19 180 ILE A O 1
ATOM 1374 N N . ALA A 1 181 ? -10.242 -16.25 -16.906 1 97 181 ALA A N 1
ATOM 1375 C CA . ALA A 1 181 ? -9.969 -17.234 -17.953 1 97 181 ALA A CA 1
ATOM 1376 C C . ALA A 1 181 ? -11.242 -17.969 -18.344 1 97 181 ALA A C 1
ATOM 1378 O O . ALA A 1 181 ? -11.391 -18.375 -19.5 1 97 181 ALA A O 1
ATOM 1379 N N . ALA A 1 182 ? -12.141 -18.109 -17.391 1 95.56 182 ALA A N 1
ATOM 1380 C CA . ALA A 1 182 ? -13.383 -18.844 -17.625 1 95.56 182 ALA A CA 1
ATOM 1381 C C . ALA A 1 182 ? -14.398 -17.984 -18.375 1 95.56 182 ALA A C 1
ATOM 1383 O O . ALA A 1 182 ? -15.445 -18.469 -18.797 1 95.56 182 ALA A O 1
ATOM 1384 N N . SER A 1 183 ? -14.07 -16.719 -18.484 1 92.88 183 SER A N 1
ATOM 1385 C CA . SER A 1 183 ? -14.977 -15.805 -19.172 1 92.88 183 SER A CA 1
ATOM 1386 C C . SER A 1 183 ? -14.758 -15.836 -20.688 1 92.88 183 SER A C 1
ATOM 1388 O O . SER A 1 183 ? -14.078 -16.734 -21.203 1 92.88 183 SER A O 1
ATOM 1390 N N . GLY A 1 184 ? -15.32 -14.93 -21.469 1 91.25 184 GLY A N 1
ATOM 1391 C CA . GLY A 1 184 ? -15.227 -14.906 -22.922 1 91.25 184 GLY A CA 1
ATOM 1392 C C . GLY A 1 184 ? -13.883 -14.406 -23.422 1 91.25 184 GLY A C 1
ATOM 1393 O O . GLY A 1 184 ? -13.125 -13.789 -22.672 1 91.25 184 GLY A O 1
ATOM 1394 N N . PRO A 1 185 ? -13.539 -14.742 -24.609 1 92.38 185 PRO A N 1
ATOM 1395 C CA . PRO A 1 185 ? -12.227 -14.422 -25.172 1 92.38 185 PRO A CA 1
ATOM 1396 C C . PRO A 1 185 ? -11.906 -12.93 -25.125 1 92.38 185 PRO A C 1
ATOM 1398 O O . PRO A 1 185 ? -10.758 -12.547 -24.906 1 92.38 185 PRO A O 1
ATOM 1401 N N . ARG A 1 186 ? -12.867 -12.148 -25.359 1 92.25 186 ARG A N 1
ATOM 1402 C CA . ARG A 1 186 ? -12.633 -10.711 -25.344 1 92.25 186 ARG A CA 1
ATOM 1403 C C . ARG A 1 186 ? -12.242 -10.227 -23.953 1 92.25 186 ARG A C 1
ATOM 1405 O O . ARG A 1 186 ? -11.352 -9.391 -23.812 1 92.25 186 ARG A O 1
ATOM 1412 N N . HIS A 1 187 ? -12.93 -10.758 -22.984 1 92.88 187 HIS A N 1
ATOM 1413 C CA . HIS A 1 187 ? -12.641 -10.383 -21.594 1 92.88 187 HIS A CA 1
ATOM 1414 C C . HIS A 1 187 ? -11.25 -10.852 -21.188 1 92.88 187 HIS A C 1
ATOM 1416 O O . HIS A 1 187 ? -10.523 -10.133 -20.5 1 92.88 187 HIS A O 1
ATOM 1422 N N . ARG A 1 188 ? -10.938 -12.008 -21.656 1 94.88 188 ARG A N 1
ATOM 1423 C CA . ARG A 1 188 ? -9.602 -12.547 -21.391 1 94.88 188 ARG A CA 1
ATOM 1424 C C . ARG A 1 188 ? -8.523 -11.656 -21.984 1 94.88 188 ARG A C 1
ATOM 1426 O O . ARG A 1 188 ? -7.543 -11.328 -21.297 1 94.88 188 ARG A O 1
ATOM 1433 N N . ALA A 1 189 ? -8.727 -11.312 -23.188 1 94.25 189 ALA A N 1
ATOM 1434 C CA . ALA A 1 189 ? -7.754 -10.492 -23.906 1 94.25 189 ALA A CA 1
ATOM 1435 C C . ALA A 1 189 ? -7.59 -9.133 -23.234 1 94.25 189 ALA A C 1
ATOM 1437 O O . ALA A 1 189 ? -6.469 -8.656 -23.047 1 94.25 189 ALA A O 1
ATOM 1438 N N . TYR A 1 190 ? -8.68 -8.547 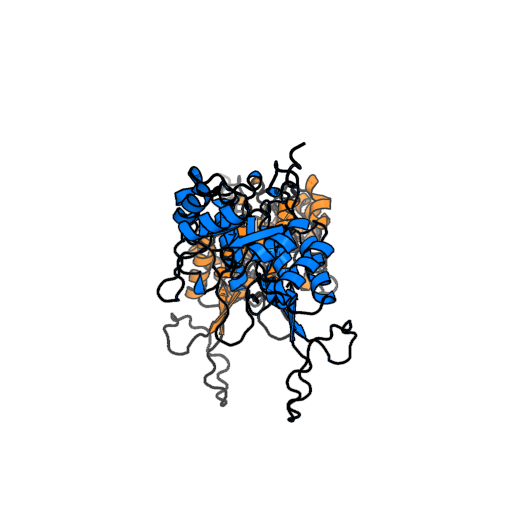-22.922 1 95.06 190 TYR A N 1
ATOM 1439 C CA . TYR A 1 190 ? -8.656 -7.246 -22.266 1 95.06 190 TYR A CA 1
ATOM 1440 C C . TYR A 1 190 ? -7.91 -7.316 -20.938 1 95.06 190 TYR A C 1
ATOM 1442 O O . TYR A 1 190 ? -7.07 -6.457 -20.656 1 95.06 190 TYR A O 1
ATOM 1450 N N . ALA A 1 191 ? -8.211 -8.297 -20.172 1 96.81 191 ALA A N 1
ATOM 1451 C CA . ALA A 1 191 ? -7.57 -8.461 -18.859 1 96.81 191 ALA A CA 1
ATOM 1452 C C . ALA A 1 191 ? -6.062 -8.648 -19.016 1 96.81 191 ALA A C 1
ATOM 1454 O O . ALA A 1 191 ? -5.281 -8.078 -18.25 1 96.81 191 ALA A O 1
ATOM 1455 N N . LEU A 1 192 ? -5.66 -9.414 -19.953 1 96.62 192 LEU A N 1
ATOM 1456 C CA . LEU A 1 192 ? -4.238 -9.641 -20.188 1 96.62 192 LEU A CA 1
ATOM 1457 C C . LEU A 1 192 ? -3.535 -8.344 -20.578 1 96.62 192 LEU A C 1
ATOM 1459 O O . LEU A 1 192 ? -2.43 -8.062 -20.094 1 96.62 192 LEU A O 1
ATOM 1463 N N . GLU A 1 193 ? -4.133 -7.617 -21.406 1 95.88 193 GLU A N 1
ATOM 1464 C CA . GLU A 1 193 ? -3.572 -6.328 -21.797 1 95.88 193 GLU A CA 1
ATOM 1465 C C . GLU A 1 193 ? -3.438 -5.395 -20.594 1 95.88 193 GLU A C 1
ATOM 1467 O O . GLU A 1 193 ? -2.422 -4.715 -20.453 1 95.88 193 GLU A O 1
ATOM 1472 N N . GLN A 1 194 ? -4.453 -5.402 -19.797 1 96.94 194 GLN A N 1
ATOM 1473 C CA . GLN A 1 194 ? -4.418 -4.586 -18.578 1 96.94 194 GLN A CA 1
ATOM 1474 C C . GLN A 1 194 ? -3.256 -4.988 -17.688 1 96.94 194 GLN A C 1
ATOM 1476 O O . GLN A 1 194 ? -2.535 -4.133 -17.172 1 96.94 194 GLN A O 1
ATOM 1481 N N . LEU A 1 195 ? -3.113 -6.234 -17.531 1 98 195 LEU A N 1
ATOM 1482 C CA . LEU A 1 195 ? -2.061 -6.73 -16.656 1 98 195 LEU A CA 1
ATOM 1483 C C . LEU A 1 195 ? -0.683 -6.406 -17.219 1 98 195 LEU A C 1
ATOM 1485 O O . LEU A 1 195 ? 0.237 -6.07 -16.469 1 98 195 LEU A O 1
ATOM 1489 N N . ALA A 1 196 ? -0.545 -6.477 -18.5 1 96.94 196 ALA A N 1
ATOM 1490 C CA . ALA A 1 196 ? 0.703 -6.094 -19.156 1 96.94 196 ALA A CA 1
ATOM 1491 C C . ALA A 1 196 ? 1.007 -4.613 -18.938 1 96.94 196 ALA A C 1
ATOM 1493 O O . ALA A 1 196 ? 2.137 -4.25 -18.594 1 96.94 196 ALA A O 1
ATOM 1494 N N . LEU A 1 197 ? 0.017 -3.83 -19.078 1 97.06 197 LEU A N 1
ATOM 1495 C CA . LEU A 1 197 ? 0.177 -2.387 -18.922 1 97.06 197 LEU A CA 1
ATOM 1496 C C . LEU A 1 197 ? 0.518 -2.031 -17.484 1 97.06 197 LEU A C 1
ATOM 1498 O O . LEU A 1 197 ? 1.268 -1.084 -17.234 1 97.06 197 LEU A O 1
ATOM 1502 N N . LEU A 1 198 ? -0.031 -2.764 -16.578 1 97.81 198 LEU A N 1
ATOM 1503 C CA . LEU A 1 198 ? 0.218 -2.529 -15.164 1 97.81 198 LEU A CA 1
ATOM 1504 C C . LEU A 1 198 ? 1.638 -2.938 -14.789 1 97.81 198 LEU A C 1
ATOM 1506 O O . LEU A 1 198 ? 2.139 -2.551 -13.734 1 97.81 198 LEU A O 1
ATOM 1510 N N . GLY A 1 199 ? 2.25 -3.84 -15.586 1 97.44 199 GLY A N 1
ATOM 1511 C CA . GLY A 1 199 ? 3.645 -4.18 -15.359 1 97.44 199 GLY A CA 1
ATOM 1512 C C . GLY A 1 199 ? 3.836 -5.578 -14.805 1 97.44 199 GLY A C 1
ATOM 1513 O O . GLY A 1 199 ? 4.91 -5.91 -14.297 1 97.44 199 GLY A O 1
ATOM 1514 N N . PHE A 1 200 ? 2.816 -6.406 -14.859 1 98.25 200 PHE A N 1
ATOM 1515 C CA . PHE A 1 200 ? 2.982 -7.797 -14.461 1 98.25 200 PHE A CA 1
ATOM 1516 C C . PHE A 1 200 ? 3.891 -8.539 -15.438 1 98.25 200 PHE A C 1
ATOM 1518 O O . PHE A 1 200 ? 3.797 -8.336 -16.656 1 98.25 200 PHE A O 1
ATOM 1525 N N . ASP A 1 201 ? 4.68 -9.406 -14.891 1 97 201 ASP A N 1
ATOM 1526 C CA . ASP A 1 201 ? 5.605 -10.188 -15.711 1 97 201 ASP A CA 1
ATOM 1527 C C . ASP A 1 201 ? 4.922 -11.438 -16.266 1 97 201 ASP A C 1
ATOM 1529 O O . ASP A 1 201 ? 5.289 -11.914 -17.344 1 97 201 ASP A O 1
ATOM 1533 N N . ALA A 1 202 ? 3.982 -11.945 -15.492 1 97.69 202 ALA A N 1
ATOM 1534 C CA . ALA A 1 202 ? 3.375 -13.219 -15.867 1 97.69 202 ALA A CA 1
ATOM 1535 C C . ALA A 1 202 ? 1.996 -13.375 -15.227 1 97.69 202 ALA A C 1
ATOM 1537 O O . ALA A 1 202 ? 1.646 -12.641 -14.305 1 97.69 202 ALA A O 1
ATOM 1538 N N . VAL A 1 203 ? 1.274 -14.273 -15.789 1 98.38 203 VAL A N 1
ATOM 1539 C CA . VAL A 1 203 ? -0.038 -14.656 -15.281 1 98.38 203 VAL A CA 1
ATOM 1540 C C . VAL A 1 203 ? -0.067 -16.156 -15 1 98.38 203 VAL A C 1
ATOM 1542 O O . VAL A 1 203 ? 0.292 -16.969 -15.867 1 98.38 203 VAL A O 1
ATOM 1545 N N . LEU A 1 204 ? -0.405 -16.5 -13.797 1 98.62 204 LEU A N 1
ATOM 1546 C CA . LEU A 1 204 ? -0.619 -17.891 -13.414 1 98.62 204 LEU A CA 1
ATOM 1547 C C . LEU A 1 204 ? -2.092 -18.266 -13.539 1 98.62 204 LEU A C 1
ATOM 1549 O O . LEU A 1 204 ? -2.957 -17.594 -12.977 1 98.62 204 LEU A O 1
ATOM 1553 N N . THR A 1 205 ? -2.393 -19.375 -14.242 1 98.5 205 THR A N 1
ATOM 1554 C CA . THR A 1 205 ? -3.787 -19.75 -14.445 1 98.5 205 THR A CA 1
ATOM 1555 C C . THR A 1 205 ? -3.914 -21.25 -14.719 1 98.5 205 THR A C 1
ATOM 1557 O O . THR A 1 205 ? -2.998 -21.875 -15.266 1 98.5 205 THR A O 1
ATOM 1560 N N . ALA A 1 206 ? -5.066 -21.781 -14.344 1 98.12 206 ALA A N 1
ATOM 1561 C CA . ALA A 1 206 ? -5.426 -23.141 -14.719 1 98.12 206 ALA A CA 1
ATOM 1562 C C . ALA A 1 206 ? -6.172 -23.172 -16.047 1 98.12 206 ALA A C 1
ATOM 1564 O O . ALA A 1 206 ? -6.477 -24.25 -16.578 1 98.12 206 ALA A O 1
ATOM 1565 N N . GLY A 1 207 ? -6.469 -21.969 -16.562 1 97.5 207 GLY A N 1
ATOM 1566 C CA . GLY A 1 207 ? -7.203 -21.875 -17.812 1 97.5 207 GLY A CA 1
ATOM 1567 C C . GLY A 1 207 ? -8.711 -21.875 -17.625 1 97.5 207 GLY A C 1
ATOM 1568 O O . GLY A 1 207 ? -9.461 -21.844 -18.594 1 97.5 207 GLY A O 1
ATOM 1569 N N . GLY A 1 208 ? -9.156 -21.938 -16.359 1 95.94 208 GLY A N 1
ATOM 1570 C CA . GLY A 1 208 ? -10.57 -21.984 -16.016 1 95.94 208 GLY A CA 1
ATOM 1571 C C . GLY A 1 208 ? -10.828 -22.203 -14.539 1 95.94 208 GLY A C 1
ATOM 1572 O O . GLY A 1 208 ? -9.898 -22.156 -13.727 1 95.94 208 GLY A O 1
ATOM 1573 N N . LEU A 1 209 ? -12.094 -22.469 -14.195 1 93.81 209 LEU A N 1
ATOM 1574 C CA . LEU A 1 209 ? -12.484 -22.562 -12.797 1 93.81 209 LEU A CA 1
ATOM 1575 C C . LEU A 1 209 ? -12.578 -24.016 -12.352 1 93.81 209 LEU A C 1
ATOM 1577 O O . LEU A 1 209 ? -12.539 -24.312 -11.156 1 93.81 209 LEU A O 1
ATOM 1581 N N . THR A 1 210 ? -12.75 -24.844 -13.297 1 91.94 210 THR A N 1
ATOM 1582 C CA . THR A 1 210 ? -13 -26.234 -12.953 1 91.94 210 THR A CA 1
ATOM 1583 C C . THR A 1 210 ? -11.977 -27.156 -13.625 1 91.94 210 THR A C 1
ATOM 1585 O O . THR A 1 210 ? -11.523 -26.875 -14.734 1 91.94 210 THR A O 1
ATOM 1588 N N . GLY A 1 211 ? -11.633 -28.188 -12.875 1 90.5 211 GLY A N 1
ATOM 1589 C CA . GLY A 1 211 ? -10.727 -29.172 -13.438 1 90.5 211 GLY A CA 1
ATOM 1590 C C . GLY A 1 211 ? -9.266 -28.797 -13.305 1 90.5 211 GLY A C 1
ATOM 1591 O O . GLY A 1 211 ? -8.93 -27.828 -12.617 1 90.5 211 GLY A O 1
ATOM 1592 N N . SER A 1 212 ? -8.438 -29.609 -13.984 1 93.31 212 SER A N 1
ATOM 1593 C CA . SER A 1 212 ? -6.996 -29.391 -13.984 1 93.31 212 SER A CA 1
ATOM 1594 C C . SER A 1 212 ? -6.57 -28.5 -15.148 1 93.31 212 SER A C 1
ATOM 1596 O O . SER A 1 212 ? -7.254 -28.438 -16.172 1 93.31 212 SER A O 1
ATOM 1598 N N . CYS A 1 213 ? -5.426 -27.891 -15 1 94.12 213 CYS A N 1
ATOM 1599 C CA . CYS A 1 213 ? -4.867 -27.062 -16.062 1 94.12 213 CYS A CA 1
ATOM 1600 C C . CYS A 1 213 ? -4.52 -27.906 -17.281 1 94.12 213 CYS A C 1
ATOM 1602 O O . CYS A 1 213 ? -4.289 -27.375 -18.375 1 94.12 213 CYS A O 1
ATOM 1604 N N . CYS A 1 214 ? -4.578 -29.25 -17.141 1 94.56 214 CYS A N 1
ATOM 1605 C CA . CYS A 1 214 ? -4.195 -30.156 -18.219 1 94.56 214 CYS A CA 1
ATOM 1606 C C . CYS A 1 214 ? -5.426 -30.688 -18.938 1 94.56 214 CYS A C 1
ATOM 1608 O O . CYS A 1 214 ? -5.305 -31.406 -19.938 1 94.56 214 CYS A O 1
ATOM 1610 N N . ASP A 1 215 ? -6.578 -30.312 -18.453 1 95.25 215 ASP A N 1
ATOM 1611 C CA . ASP A 1 215 ? -7.809 -30.734 -19.109 1 95.25 215 ASP A CA 1
ATOM 1612 C C . ASP A 1 215 ? -7.977 -30 -20.453 1 95.25 215 ASP A C 1
ATOM 1614 O O . ASP A 1 215 ? -7.574 -28.844 -20.578 1 95.25 215 ASP A O 1
ATOM 1618 N N . GLY A 1 216 ? -8.609 -30.625 -21.344 1 93.94 216 GLY A N 1
ATOM 1619 C CA . GLY A 1 216 ? -8.758 -30.156 -22.719 1 93.94 216 GLY A CA 1
ATOM 1620 C C . GLY A 1 216 ? -9.195 -28.703 -22.812 1 93.94 216 GLY A C 1
ATOM 1621 O O . GLY A 1 216 ? -8.477 -27.875 -23.344 1 93.94 216 GLY A O 1
ATOM 1622 N N . PRO A 1 217 ? -10.398 -28.438 -22.25 1 95.06 217 PRO A N 1
ATOM 1623 C CA . PRO A 1 217 ? -10.891 -27.062 -22.359 1 95.06 217 PRO A CA 1
ATOM 1624 C C . PRO A 1 217 ? -9.938 -26.047 -21.75 1 95.06 217 PRO A C 1
ATOM 1626 O O . PRO A 1 217 ? -9.781 -24.938 -22.266 1 95.06 217 PRO A O 1
ATOM 1629 N N . ASN A 1 218 ? -9.305 -26.359 -20.656 1 97.44 218 ASN A N 1
ATOM 1630 C CA . ASN A 1 218 ? -8.391 -25.453 -19.969 1 97.44 218 ASN A CA 1
ATOM 1631 C C . ASN A 1 218 ? -7.098 -25.25 -20.766 1 97.44 218 ASN A C 1
ATOM 1633 O O . ASN A 1 218 ? -6.613 -24.125 -20.906 1 97.44 218 ASN A O 1
ATOM 1637 N N . VAL A 1 219 ? -6.543 -26.328 -21.297 1 96.44 219 VAL A N 1
ATOM 1638 C CA . VAL A 1 219 ? -5.312 -26.234 -22.078 1 96.44 219 VAL A CA 1
ATOM 1639 C C . VAL A 1 219 ? -5.562 -25.391 -23.328 1 96.44 219 VAL A C 1
ATOM 1641 O O . VAL A 1 219 ? -4.707 -24.594 -23.734 1 96.44 219 VAL A O 1
ATOM 1644 N N . GLU A 1 220 ? -6.695 -25.609 -23.922 1 96.31 220 GLU A N 1
ATOM 1645 C CA . GLU A 1 220 ? -7.047 -24.828 -25.109 1 96.31 220 GLU A CA 1
ATOM 1646 C C . GLU A 1 220 ? -7.121 -23.344 -24.781 1 96.31 220 GLU A C 1
ATOM 1648 O O . GLU A 1 220 ? -6.664 -22.5 -25.562 1 96.31 220 GLU A O 1
ATOM 1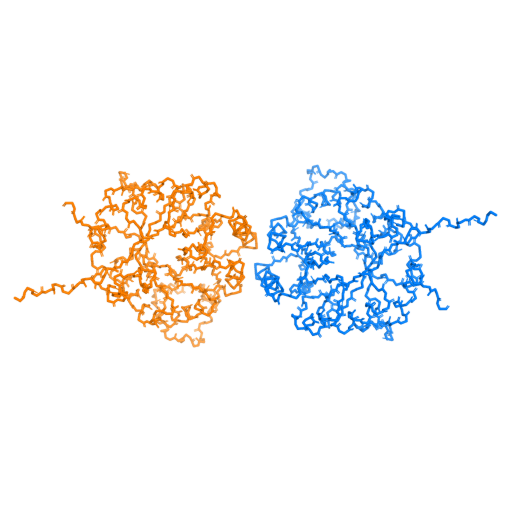653 N N . THR A 1 221 ? -7.754 -23.062 -23.688 1 96.69 221 THR A N 1
ATOM 1654 C CA . THR A 1 221 ? -7.812 -21.672 -23.234 1 96.69 221 THR A CA 1
ATOM 1655 C C . THR A 1 221 ? -6.406 -21.109 -23.047 1 96.69 221 THR A C 1
ATOM 1657 O O . THR A 1 221 ? -6.109 -20 -23.516 1 96.69 221 THR A O 1
ATOM 1660 N N . VAL A 1 222 ? -5.516 -21.797 -22.406 1 96.69 222 VAL A N 1
ATOM 1661 C CA . VAL A 1 222 ? -4.148 -21.344 -22.141 1 96.69 222 VAL A CA 1
ATOM 1662 C C . VAL A 1 222 ? -3.41 -21.156 -23.469 1 96.69 222 VAL A C 1
ATOM 1664 O O . VAL A 1 222 ? -2.678 -20.172 -23.641 1 96.69 222 VAL A O 1
ATOM 1667 N N . ASP A 1 223 ? -3.594 -22.094 -24.359 1 95.5 223 ASP A N 1
ATOM 1668 C CA . ASP A 1 223 ? -2.99 -21.969 -25.688 1 95.5 223 ASP A CA 1
ATOM 1669 C C . ASP A 1 223 ? -3.4 -20.656 -26.344 1 95.5 223 ASP A C 1
ATOM 1671 O O . ASP A 1 223 ? -2.562 -19.953 -26.922 1 95.5 223 ASP A O 1
ATOM 1675 N N . HIS A 1 224 ? -4.66 -20.391 -26.266 1 95.56 224 HIS A N 1
ATOM 1676 C CA . HIS A 1 224 ? -5.18 -19.156 -26.828 1 95.56 224 HIS A CA 1
ATOM 1677 C C . HIS A 1 224 ? -4.539 -17.938 -26.172 1 95.56 224 HIS A C 1
ATOM 1679 O O . HIS A 1 224 ? -4.168 -16.984 -26.844 1 95.56 224 HIS A O 1
ATOM 1685 N N . LEU A 1 225 ? -4.41 -17.953 -24.859 1 96 225 LEU A N 1
ATOM 1686 C CA . LEU A 1 225 ? -3.787 -16.859 -24.125 1 96 225 LEU A CA 1
ATOM 1687 C C . LEU A 1 225 ? -2.344 -16.656 -24.578 1 96 225 LEU A C 1
ATOM 1689 O O . LEU A 1 225 ? -1.894 -15.531 -24.75 1 96 225 LEU A O 1
ATOM 1693 N N . CYS A 1 226 ? -1.6 -17.703 -24.734 1 94.06 226 CYS A N 1
ATOM 1694 C CA . CYS A 1 226 ? -0.21 -17.625 -25.172 1 94.06 226 CYS A CA 1
ATOM 1695 C C . CYS A 1 226 ? -0.1 -16.969 -26.547 1 94.06 226 CYS A C 1
ATOM 1697 O O . CYS A 1 226 ? 0.787 -16.141 -26.766 1 94.06 226 CYS A O 1
ATOM 1699 N N . ARG A 1 227 ? -0.941 -17.297 -27.391 1 92.75 227 ARG A N 1
ATOM 1700 C CA . ARG A 1 227 ? -0.927 -16.719 -28.734 1 92.75 227 ARG A CA 1
ATOM 1701 C C . ARG A 1 227 ? -1.257 -15.227 -28.703 1 92.75 227 ARG A C 1
ATOM 1703 O O . ARG A 1 227 ? -0.641 -14.43 -29.422 1 92.75 227 ARG A O 1
ATOM 1710 N N . LEU A 1 228 ? -2.164 -14.93 -27.891 1 91 228 LEU A N 1
ATOM 1711 C CA . LEU A 1 228 ? -2.592 -13.539 -27.781 1 91 228 LEU A CA 1
ATOM 1712 C C . LEU A 1 228 ? -1.445 -12.656 -27.297 1 91 228 LEU A C 1
ATOM 1714 O O . LEU A 1 228 ? -1.282 -11.531 -27.766 1 91 228 LEU A O 1
ATOM 1718 N N . MET A 1 229 ? -0.671 -13.023 -26.344 1 85.38 229 MET A N 1
ATOM 1719 C CA . MET A 1 229 ? 0.3 -12.164 -25.672 1 85.38 229 MET A CA 1
ATOM 1720 C C . MET A 1 229 ? 1.649 -12.211 -26.391 1 85.38 229 MET A C 1
ATOM 1722 O O . MET A 1 229 ? 2.479 -11.32 -26.219 1 85.38 229 MET A O 1
ATOM 1726 N N . ALA A 1 230 ? 1.857 -13.172 -27.156 1 72.44 230 ALA A N 1
ATOM 1727 C CA . ALA A 1 230 ? 3.084 -13.273 -27.938 1 72.44 230 ALA A CA 1
ATOM 1728 C C . ALA A 1 230 ? 4.305 -12.891 -27.109 1 72.44 230 ALA A C 1
ATOM 1730 O O . ALA A 1 230 ? 5.141 -12.102 -27.547 1 72.44 230 ALA A O 1
ATOM 1731 N N . GLY A 1 231 ? 4.258 -13.266 -25.875 1 76.44 231 GLY A N 1
ATOM 1732 C CA . GLY A 1 231 ? 5.441 -13.109 -25.047 1 76.44 231 GLY A CA 1
ATOM 1733 C C . GLY A 1 231 ? 5.434 -11.828 -24.234 1 76.44 231 GLY A C 1
ATOM 1734 O O . GLY A 1 231 ? 6.316 -11.617 -23.391 1 76.44 231 GLY A O 1
ATOM 1735 N N . ARG A 1 232 ? 4.547 -10.883 -24.328 1 85.69 232 ARG A N 1
ATOM 1736 C CA . ARG A 1 232 ? 4.48 -9.641 -23.562 1 85.69 232 ARG A CA 1
ATOM 1737 C C . ARG A 1 232 ? 4.27 -9.922 -22.078 1 85.69 232 ARG A C 1
ATOM 1739 O O . ARG A 1 232 ? 4.871 -9.266 -21.234 1 85.69 232 ARG A O 1
ATOM 1746 N N . VAL A 1 233 ? 3.414 -10.867 -21.828 1 93.94 233 VAL A N 1
ATOM 1747 C CA . VAL A 1 233 ? 3.205 -11.43 -20.5 1 93.94 233 VAL A CA 1
ATOM 1748 C C . VAL A 1 233 ? 3.342 -12.953 -20.562 1 93.94 233 VAL A C 1
ATOM 1750 O O . VAL A 1 233 ? 2.721 -13.609 -21.391 1 93.94 233 VAL A O 1
ATOM 1753 N N . LYS A 1 234 ? 4.16 -13.469 -19.766 1 95.38 234 LYS A N 1
ATOM 1754 C CA . LYS A 1 234 ? 4.344 -14.922 -19.75 1 95.38 234 LYS A CA 1
ATOM 1755 C C . LYS A 1 234 ? 3.148 -15.617 -19.109 1 95.38 234 LYS A C 1
ATOM 1757 O O . LYS A 1 234 ? 2.477 -15.047 -18.25 1 95.38 234 LYS A O 1
ATOM 1762 N N . ILE A 1 235 ? 2.926 -16.781 -19.562 1 97.12 235 ILE A N 1
ATOM 1763 C CA . ILE A 1 235 ? 1.84 -17.578 -18.984 1 97.12 235 ILE A CA 1
ATOM 1764 C C . ILE A 1 235 ? 2.418 -18.734 -18.172 1 97.12 235 ILE A C 1
ATOM 1766 O O . ILE A 1 235 ? 3.264 -19.484 -18.656 1 97.12 235 ILE A O 1
ATOM 1770 N N . ILE A 1 236 ? 2.025 -18.812 -16.953 1 97.44 236 ILE A N 1
ATOM 1771 C CA . ILE A 1 236 ? 2.367 -19.906 -16.062 1 97.44 236 ILE A CA 1
ATOM 1772 C C . ILE A 1 236 ? 1.155 -20.828 -15.883 1 97.44 236 ILE A C 1
ATOM 1774 O O . ILE A 1 236 ? 0.115 -20.391 -15.383 1 97.44 236 ILE A O 1
ATOM 1778 N N . VAL A 1 237 ? 1.331 -22.031 -16.266 1 97.56 237 VAL A N 1
ATOM 1779 C CA . VAL A 1 237 ? 0.222 -22.969 -16.266 1 97.56 237 VAL A CA 1
ATOM 1780 C C . VAL A 1 237 ? 0.261 -23.828 -15 1 97.56 237 VAL A C 1
ATOM 1782 O O . VAL A 1 237 ? 1.17 -24.641 -14.82 1 97.56 237 VAL A O 1
ATOM 1785 N N . GLY A 1 238 ? -0.771 -23.625 -14.164 1 97.56 238 GLY A N 1
ATOM 1786 C CA . GLY A 1 238 ? -0.816 -24.359 -12.906 1 97.56 238 GLY A CA 1
ATOM 1787 C C . GLY A 1 238 ? -2.229 -24.656 -12.445 1 97.56 238 GLY A C 1
ATOM 1788 O O . GLY A 1 238 ? -3.174 -23.969 -12.82 1 97.56 238 GLY A O 1
ATOM 1789 N N . GLY A 1 239 ? -2.348 -25.562 -11.602 1 96.12 239 GLY A N 1
ATOM 1790 C CA . GLY A 1 239 ? -3.605 -26.094 -11.094 1 96.12 239 GLY A CA 1
ATOM 1791 C C . GLY A 1 239 ? -3.785 -27.562 -11.352 1 96.12 239 GLY A C 1
ATOM 1792 O O . GLY A 1 239 ? -4.367 -27.969 -12.367 1 96.12 239 GLY A O 1
ATOM 1793 N N . GLY A 1 240 ? -3.254 -28.375 -10.562 1 93.44 240 GLY A N 1
ATOM 1794 C CA . GLY A 1 240 ? -3.439 -29.812 -10.641 1 93.44 240 GLY A CA 1
ATOM 1795 C C . GLY A 1 240 ? -2.459 -30.484 -11.586 1 93.44 240 GLY A C 1
ATOM 1796 O O . GLY A 1 240 ? -2.695 -31.609 -12.031 1 93.44 240 GLY A O 1
ATOM 1797 N N . LEU A 1 241 ? -1.429 -29.812 -11.953 1 95.56 241 LEU A N 1
ATOM 1798 C CA . LEU A 1 241 ? -0.426 -30.406 -12.828 1 95.56 241 LEU A CA 1
ATOM 1799 C C . LEU A 1 241 ? 0.395 -31.469 -12.094 1 95.56 241 LEU A C 1
ATOM 1801 O O . LEU A 1 241 ? 0.912 -31.203 -11 1 95.56 241 LEU A O 1
ATOM 1805 N N . ARG A 1 242 ? 0.409 -32.656 -12.672 1 94.62 242 ARG A N 1
ATOM 1806 C CA . ARG A 1 242 ? 1.164 -33.781 -12.148 1 94.62 242 ARG A CA 1
ATOM 1807 C C . ARG A 1 242 ? 1.818 -34.562 -13.281 1 94.62 242 ARG A C 1
ATOM 1809 O O . ARG A 1 242 ? 1.604 -34.281 -14.461 1 94.62 242 ARG A O 1
ATOM 1816 N N . SER A 1 243 ? 2.629 -35.562 -12.844 1 94.38 243 SER A N 1
ATOM 1817 C CA . SER A 1 243 ? 3.357 -36.344 -13.836 1 94.38 243 SER A CA 1
ATOM 1818 C C . SER A 1 243 ? 2.402 -37.125 -14.719 1 94.38 243 SER A C 1
ATOM 1820 O O . SER A 1 243 ? 2.668 -37.344 -15.906 1 94.38 243 SER A O 1
ATOM 1822 N N . HIS A 1 244 ? 1.26 -37.5 -14.242 1 93 244 HIS A N 1
ATOM 1823 C CA . HIS A 1 244 ? 0.362 -38.375 -14.977 1 93 244 HIS A CA 1
ATOM 1824 C C . HIS A 1 244 ? -0.41 -37.625 -16.047 1 93 244 HIS A C 1
ATOM 1826 O O . HIS A 1 244 ? -1.021 -38.219 -16.938 1 93 244 HIS A O 1
ATOM 1832 N N . ASN A 1 245 ? -0.408 -36.25 -15.992 1 94.31 245 ASN A N 1
ATOM 1833 C CA . ASN A 1 245 ? -1.259 -35.531 -16.938 1 94.31 245 ASN A CA 1
ATOM 1834 C C . ASN A 1 245 ? -0.474 -34.469 -17.688 1 94.31 245 ASN A C 1
ATOM 1836 O O . ASN A 1 245 ? -1.034 -33.75 -18.531 1 94.31 245 ASN A O 1
ATOM 1840 N N . VAL A 1 246 ? 0.805 -34.375 -17.5 1 94.56 246 VAL A N 1
ATOM 1841 C CA . VAL A 1 246 ? 1.591 -33.25 -17.969 1 94.56 246 VAL A CA 1
ATOM 1842 C C . VAL A 1 246 ? 1.902 -33.406 -19.453 1 94.56 246 VAL A C 1
ATOM 1844 O O . VAL A 1 246 ? 2.059 -32.438 -20.188 1 94.56 246 VAL A O 1
ATOM 1847 N N . ILE A 1 247 ? 2.027 -34.562 -20 1 92.44 247 ILE A N 1
ATOM 1848 C CA . ILE A 1 247 ? 2.576 -34.844 -21.328 1 92.44 247 ILE A CA 1
ATOM 1849 C C . ILE A 1 247 ? 1.706 -34.156 -22.391 1 92.44 247 ILE A C 1
ATOM 1851 O O . ILE A 1 247 ? 2.217 -33.469 -23.281 1 92.44 247 ILE A O 1
ATOM 1855 N N . GLY A 1 248 ? 0.401 -34.375 -22.312 1 91.56 248 GLY A N 1
ATOM 1856 C CA . GLY A 1 248 ? -0.493 -33.781 -23.281 1 91.56 248 GLY A CA 1
ATOM 1857 C C . GLY A 1 248 ? -0.388 -32.25 -23.312 1 91.56 248 GLY A C 1
ATOM 1858 O O . GLY A 1 248 ? -0.352 -31.656 -24.391 1 91.56 248 GLY A O 1
ATOM 1859 N N . ALA A 1 249 ? -0.386 -31.656 -22.156 1 93.81 249 ALA A N 1
ATOM 1860 C CA . ALA A 1 249 ? -0.252 -30.203 -22.047 1 93.81 249 ALA A CA 1
ATOM 1861 C C . ALA A 1 249 ? 1.093 -29.75 -22.609 1 93.81 249 ALA A C 1
ATOM 1863 O O . ALA A 1 249 ? 1.167 -28.719 -23.297 1 93.81 249 ALA A O 1
ATOM 1864 N N . ALA A 1 250 ? 2.156 -30.469 -22.297 1 92.62 250 ALA A N 1
ATOM 1865 C CA . ALA A 1 250 ? 3.496 -30.125 -22.766 1 92.62 250 ALA A CA 1
ATOM 1866 C C . ALA A 1 250 ? 3.568 -30.156 -24.297 1 92.62 250 ALA A C 1
ATOM 1868 O O . ALA A 1 250 ? 4.207 -29.297 -24.906 1 92.62 250 ALA A O 1
ATOM 1869 N N . GLU A 1 251 ? 2.973 -31.094 -24.875 1 90.56 251 GLU A N 1
ATOM 1870 C CA . GLU A 1 251 ? 2.967 -31.203 -26.328 1 90.56 251 GLU A CA 1
ATOM 1871 C C . GLU A 1 251 ? 2.242 -30.031 -26.969 1 90.56 251 GLU A C 1
ATOM 1873 O O . GLU A 1 251 ? 2.691 -29.5 -27.984 1 90.56 251 GLU A O 1
ATOM 1878 N N . MET A 1 252 ? 1.214 -29.656 -26.375 1 91.75 252 MET A N 1
ATOM 1879 C CA . MET A 1 252 ? 0.394 -28.594 -26.953 1 91.75 252 MET A CA 1
ATOM 1880 C C . MET A 1 252 ? 1.024 -27.234 -26.688 1 91.75 252 MET A C 1
ATOM 1882 O O . MET A 1 252 ? 1.035 -26.375 -27.578 1 91.75 252 MET A O 1
ATOM 1886 N N . LEU A 1 253 ? 1.498 -27 -25.516 1 93.19 253 LEU A N 1
ATOM 1887 C CA . LEU A 1 253 ? 1.928 -25.656 -25.094 1 93.19 253 LEU A CA 1
ATOM 1888 C C . LEU A 1 253 ? 3.42 -25.469 -25.359 1 93.19 253 LEU A C 1
ATOM 1890 O O . LEU A 1 253 ? 3.916 -24.344 -25.328 1 93.19 253 LEU A O 1
ATOM 1894 N N . GLY A 1 254 ? 4.137 -26.562 -25.625 1 89.5 254 GLY A N 1
ATOM 1895 C CA . GLY A 1 254 ? 5.57 -26.5 -25.859 1 89.5 254 GLY A CA 1
ATOM 1896 C C . GLY A 1 254 ? 5.941 -25.625 -27.031 1 89.5 254 GLY A C 1
ATOM 1897 O O . GLY A 1 254 ? 7.059 -25.109 -27.109 1 89.5 254 GLY A O 1
ATOM 1898 N N . VAL A 1 255 ? 5.113 -25.391 -27.922 1 87.44 255 VAL A N 1
ATOM 1899 C CA . VAL A 1 255 ? 5.355 -24.594 -29.125 1 87.44 255 VAL A CA 1
ATOM 1900 C C . VAL A 1 255 ? 5.617 -23.141 -28.734 1 87.44 255 VA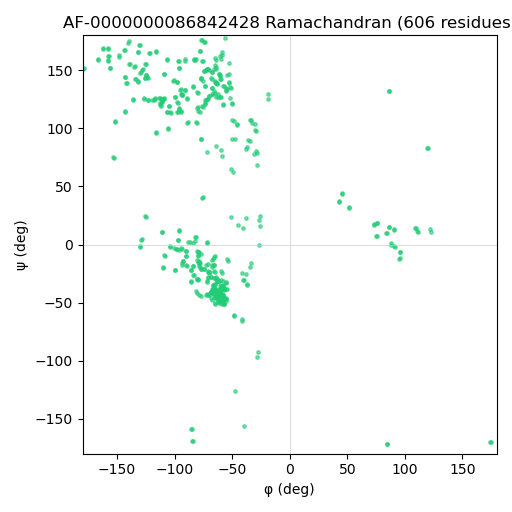L A C 1
ATOM 1902 O O . VAL A 1 255 ? 6.223 -22.391 -29.5 1 87.44 255 VAL A O 1
ATOM 1905 N N . HIS A 1 256 ? 5.137 -22.75 -27.562 1 89.19 256 HIS A N 1
ATOM 1906 C CA . HIS A 1 256 ? 5.289 -21.375 -27.125 1 89.19 256 HIS A CA 1
ATOM 1907 C C . HIS A 1 256 ? 6.578 -21.188 -26.344 1 89.19 256 HIS A C 1
ATOM 1909 O O . HIS A 1 256 ? 6.945 -20.062 -26 1 89.19 256 HIS A O 1
ATOM 1915 N N . ALA A 1 257 ? 7.238 -22.219 -26 1 84.75 257 ALA A N 1
ATOM 1916 C CA . ALA A 1 257 ? 8.453 -22.156 -25.203 1 84.75 257 ALA A CA 1
ATOM 1917 C C . ALA A 1 257 ? 9.641 -21.688 -26.031 1 84.75 257 ALA A C 1
ATOM 1919 O O . ALA A 1 257 ? 9.648 -21.844 -27.25 1 84.75 257 ALA A O 1
ATOM 1920 N N . ASP A 1 258 ? 10.523 -20.797 -25.328 1 73.19 258 ASP A N 1
ATOM 1921 C CA . ASP A 1 258 ? 11.727 -20.344 -26.016 1 73.19 258 ASP A CA 1
ATOM 1922 C C . ASP A 1 258 ? 12.695 -21.5 -26.25 1 73.19 258 ASP A C 1
ATOM 1924 O O . ASP A 1 258 ? 12.844 -22.375 -25.391 1 73.19 258 ASP A O 1
ATOM 1928 N N . ASN A 1 259 ? 13.125 -21.625 -27.469 1 59.97 259 ASN A N 1
ATOM 1929 C CA . ASN A 1 259 ? 14 -22.703 -27.922 1 59.97 259 ASN A CA 1
ATOM 1930 C C . ASN A 1 259 ? 15.453 -22.469 -27.5 1 59.97 259 ASN A C 1
ATOM 1932 O O . ASN A 1 259 ? 16.328 -23.25 -27.828 1 59.97 259 ASN A O 1
ATOM 1936 N N . SER A 1 260 ? 15.641 -21.297 -26.984 1 55.84 260 SER A N 1
ATOM 1937 C CA . SER A 1 260 ? 17.062 -21.141 -26.672 1 55.84 260 SER A CA 1
ATOM 1938 C C . SER A 1 260 ? 17.422 -21.828 -25.359 1 55.84 260 SER A C 1
ATOM 1940 O O . SER A 1 260 ? 16.766 -21.625 -24.344 1 55.84 260 SER A O 1
ATOM 1942 N N . PRO A 1 261 ? 18.094 -23.016 -25.484 1 50.81 261 PRO A N 1
ATOM 1943 C CA . PRO A 1 261 ? 18.5 -23.797 -24.297 1 50.81 261 PRO A CA 1
ATOM 1944 C C . PRO A 1 261 ? 18.953 -22.906 -23.141 1 50.81 261 PRO A C 1
ATOM 1946 O O . PRO A 1 261 ? 18.828 -23.297 -21.969 1 50.81 261 PRO A O 1
ATOM 1949 N N . ALA A 1 262 ? 19.609 -21.719 -23.469 1 49.53 262 ALA A N 1
ATOM 1950 C CA . ALA A 1 262 ? 20.422 -21 -22.484 1 49.53 262 ALA A CA 1
ATOM 1951 C C . ALA A 1 262 ? 19.547 -20.172 -21.562 1 49.53 262 ALA A C 1
ATOM 1953 O O . ALA A 1 262 ? 20 -19.734 -20.484 1 49.53 262 ALA A O 1
ATOM 1954 N N . ASN A 1 263 ? 18.172 -20.094 -21.812 1 63.09 263 ASN A N 1
ATOM 1955 C CA . ASN A 1 263 ? 17.688 -19.094 -20.891 1 63.09 263 ASN A CA 1
ATOM 1956 C C . ASN A 1 263 ? 16.219 -19.312 -20.547 1 63.09 263 ASN A C 1
ATOM 1958 O O . ASN A 1 263 ? 15.328 -18.703 -21.141 1 63.09 263 ASN A O 1
ATOM 1962 N N . ASP A 1 264 ? 15.906 -20.375 -19.656 1 66.44 264 ASP A N 1
ATOM 1963 C CA . ASP A 1 264 ? 14.57 -20.672 -19.141 1 66.44 264 ASP A CA 1
ATOM 1964 C C . ASP A 1 264 ? 13.812 -19.391 -18.812 1 66.44 264 ASP A C 1
ATOM 1966 O O . ASP A 1 264 ? 12.602 -19.297 -19.016 1 66.44 264 ASP A O 1
ATOM 1970 N N . ARG A 1 265 ? 14.516 -18.391 -18.438 1 74.25 265 ARG A N 1
ATOM 1971 C CA . ARG A 1 265 ? 13.883 -17.188 -17.938 1 74.25 265 ARG A CA 1
ATOM 1972 C C . ARG A 1 265 ? 13.117 -16.469 -19.047 1 74.25 265 ARG A C 1
ATOM 1974 O O . ARG A 1 265 ? 12.203 -15.688 -18.766 1 74.25 265 ARG A O 1
ATOM 1981 N N . ASP A 1 266 ? 13.391 -16.891 -20.188 1 77.06 266 ASP A N 1
ATOM 1982 C CA . ASP A 1 266 ? 12.82 -16.141 -21.297 1 77.06 266 ASP A CA 1
ATOM 1983 C C . ASP A 1 266 ? 11.625 -16.891 -21.906 1 77.06 266 ASP A C 1
ATOM 1985 O O . ASP A 1 266 ? 10.961 -16.375 -22.797 1 77.06 266 ASP A O 1
ATOM 1989 N N . SER A 1 267 ? 11.359 -18.078 -21.344 1 87.81 267 SER A N 1
ATOM 1990 C CA . SER A 1 267 ? 10.242 -18.844 -21.891 1 87.81 267 SER A CA 1
ATOM 1991 C C . SER A 1 267 ? 8.922 -18.094 -21.703 1 87.81 267 SER A C 1
ATOM 1993 O O . SER A 1 267 ? 8.664 -17.547 -20.625 1 87.81 267 SER A O 1
ATOM 1995 N N . ALA A 1 268 ? 8.109 -18.125 -22.703 1 91 268 ALA A N 1
ATOM 1996 C CA . ALA A 1 268 ? 6.82 -17.453 -22.672 1 91 268 ALA A CA 1
ATOM 1997 C C . ALA A 1 268 ? 5.797 -18.25 -21.875 1 91 268 ALA A C 1
ATOM 1999 O O . ALA A 1 268 ? 4.754 -17.719 -21.484 1 91 268 ALA A O 1
ATOM 2000 N N . VAL A 1 269 ? 6.125 -19.547 -21.719 1 93.5 269 VAL A N 1
ATOM 2001 C CA . VAL A 1 269 ? 5.203 -20.406 -20.984 1 93.5 269 VAL A CA 1
ATOM 2002 C C . VAL A 1 269 ? 5.973 -21.219 -19.938 1 93.5 269 VAL A C 1
ATOM 2004 O O . VAL A 1 269 ? 7.09 -21.672 -20.188 1 93.5 269 VAL A O 1
ATOM 2007 N N . TRP A 1 270 ? 5.395 -21.359 -18.797 1 94.81 270 TRP A N 1
ATOM 2008 C CA . TRP A 1 270 ? 5.93 -22.141 -17.688 1 94.81 270 TRP A CA 1
ATOM 2009 C C . TRP A 1 270 ? 4.883 -23.109 -17.156 1 94.81 270 TRP A C 1
ATOM 2011 O O . TRP A 1 270 ? 3.682 -22.828 -17.219 1 94.81 270 TRP A O 1
ATOM 2021 N N . PHE A 1 271 ? 5.379 -24.219 -16.688 1 96.31 271 PHE A N 1
ATOM 2022 C CA . PHE A 1 271 ? 4.516 -25.094 -15.914 1 96.31 271 PHE A CA 1
ATOM 2023 C C . PHE A 1 271 ? 4.699 -24.844 -14.414 1 96.31 271 PHE A C 1
ATOM 2025 O O . PHE A 1 271 ? 5.77 -24.422 -13.977 1 96.31 271 PHE A O 1
ATOM 2032 N N . HIS A 1 272 ? 3.701 -25.094 -13.688 1 97.94 272 HIS A N 1
ATOM 2033 C CA . HIS A 1 272 ? 3.658 -24.875 -12.242 1 97.94 272 HIS A CA 1
ATOM 2034 C C . HIS A 1 272 ? 3.004 -26.062 -11.531 1 97.94 272 HIS A C 1
ATOM 2036 O O . HIS A 1 272 ? 1.884 -26.453 -11.867 1 97.94 272 HIS A O 1
ATOM 2042 N N . SER A 1 273 ? 3.703 -26.672 -10.555 1 97.5 273 SER A N 1
ATOM 2043 C CA . SER A 1 273 ? 3.17 -27.797 -9.812 1 97.5 273 SER A CA 1
ATOM 2044 C C . SER A 1 273 ? 3.588 -27.75 -8.352 1 97.5 273 SER A C 1
ATOM 2046 O O . SER A 1 273 ? 4.715 -27.359 -8.031 1 97.5 273 SER A O 1
ATOM 2048 N N . ALA A 1 274 ? 2.682 -28.188 -7.504 1 95.88 274 ALA A N 1
ATOM 2049 C CA . ALA A 1 274 ? 3.062 -28.344 -6.102 1 95.88 274 ALA A CA 1
ATOM 2050 C C . ALA A 1 274 ? 3.701 -29.703 -5.855 1 95.88 274 ALA A C 1
ATOM 2052 O O . ALA A 1 274 ? 4.406 -29.891 -4.863 1 95.88 274 ALA A O 1
ATOM 2053 N N . ALA A 1 275 ? 3.422 -30.672 -6.734 1 94.88 275 ALA A N 1
ATOM 2054 C CA . ALA A 1 275 ? 3.984 -32.031 -6.664 1 94.88 275 ALA A CA 1
ATOM 2055 C C . ALA A 1 275 ? 3.922 -32.562 -5.238 1 94.88 275 ALA A C 1
ATOM 2057 O O . ALA A 1 275 ? 4.918 -33.062 -4.719 1 94.88 275 ALA A O 1
ATOM 2058 N N . VAL A 1 276 ? 2.818 -32.375 -4.586 1 92.88 276 VAL A N 1
ATOM 2059 C CA . VAL A 1 276 ? 2.699 -32.75 -3.18 1 92.88 276 VAL A CA 1
ATOM 2060 C C . VAL A 1 276 ? 2.385 -34.25 -3.064 1 92.88 276 VAL A C 1
ATOM 2062 O O . VAL A 1 276 ? 1.849 -34.844 -3.998 1 92.88 276 VAL A O 1
ATOM 2065 N N . LYS A 1 277 ? 2.67 -34.781 -1.948 1 89.44 277 LYS A N 1
ATOM 2066 C CA . LYS A 1 277 ? 2.32 -36.156 -1.633 1 89.44 277 LYS A CA 1
ATOM 2067 C C . LYS A 1 277 ? 0.824 -36.312 -1.371 1 89.44 277 LYS A C 1
ATOM 2069 O O . LYS A 1 277 ? 0.208 -35.438 -0.765 1 89.44 277 LYS A O 1
ATOM 2074 N N . THR A 1 278 ? 0.342 -37.312 -1.914 1 83.5 278 THR A N 1
ATOM 2075 C CA . THR A 1 278 ? -1.043 -37.656 -1.623 1 83.5 278 THR A CA 1
ATOM 2076 C C . THR A 1 278 ? -1.112 -38.969 -0.822 1 83.5 278 THR A C 1
ATOM 2078 O O . THR A 1 278 ? -0.472 -39.969 -1.179 1 83.5 278 THR A O 1
ATOM 2081 N N . ILE A 1 279 ? -1.694 -38.844 0.364 1 81.81 279 ILE A N 1
ATOM 2082 C CA . ILE A 1 279 ? -1.886 -40.031 1.205 1 81.81 279 ILE A CA 1
ATOM 2083 C C . ILE A 1 279 ? -3.377 -40.312 1.337 1 81.81 279 ILE A C 1
ATOM 2085 O O . ILE A 1 279 ? -4.148 -39.469 1.793 1 81.81 279 ILE A O 1
ATOM 2089 N N . ASP A 1 280 ? -3.791 -41.562 1.008 1 82.06 280 ASP A N 1
ATOM 2090 C CA . ASP A 1 280 ? -5.18 -42 1.072 1 82.06 280 ASP A CA 1
ATOM 2091 C C . ASP A 1 280 ? -6.105 -41.031 0.334 1 82.06 280 ASP A C 1
ATOM 2093 O O . ASP A 1 280 ? -7.176 -40.688 0.836 1 82.06 280 ASP A O 1
ATOM 2097 N N . GLY A 1 281 ? -5.559 -40.469 -0.669 1 77.19 281 GLY A N 1
ATOM 2098 C CA . GLY A 1 281 ? -6.363 -39.594 -1.526 1 77.19 281 GLY A CA 1
ATOM 2099 C C . GLY A 1 281 ? -6.352 -38.156 -1.096 1 77.19 281 GLY A C 1
ATOM 2100 O O . GLY A 1 281 ? -6.965 -37.312 -1.743 1 77.19 281 GLY A O 1
ATOM 2101 N N . PHE A 1 282 ? -5.605 -37.969 0.04 1 81.19 282 PHE A N 1
ATOM 2102 C CA . PHE A 1 282 ? -5.574 -36.594 0.53 1 81.19 282 PHE A CA 1
ATOM 2103 C C . PHE A 1 282 ? -4.184 -35.969 0.364 1 81.19 282 PHE A C 1
ATOM 2105 O O . PHE A 1 282 ? -3.184 -36.594 0.731 1 81.19 282 PHE A O 1
ATOM 2112 N N . PRO A 1 283 ? -4.203 -34.875 -0.287 1 80.75 283 PRO A N 1
ATOM 2113 C CA . PRO A 1 283 ? -2.895 -34.25 -0.451 1 80.75 283 PRO A CA 1
ATOM 2114 C C . PRO A 1 283 ? -2.309 -33.75 0.87 1 80.75 283 PRO A C 1
ATOM 2116 O O . PRO A 1 283 ? -3.047 -33.281 1.743 1 80.75 283 PRO A O 1
ATOM 2119 N N . THR A 1 284 ? -1.066 -34.094 0.97 1 84.5 284 THR A N 1
ATOM 2120 C CA . THR A 1 284 ? -0.284 -33.438 2.025 1 84.5 284 THR A CA 1
ATOM 2121 C C . THR A 1 284 ? 0.49 -32.25 1.479 1 84.5 284 THR A C 1
ATOM 2123 O O . THR A 1 284 ? 0.518 -32.031 0.268 1 84.5 284 THR A O 1
ATOM 2126 N N . GLU A 1 285 ? 0.876 -31.328 2.24 1 88.12 285 GLU A N 1
ATOM 2127 C CA . GLU A 1 285 ? 1.621 -30.188 1.733 1 88.12 285 GLU A CA 1
ATOM 2128 C C . GLU A 1 285 ? 3.102 -30.516 1.571 1 88.12 285 GLU A C 1
ATOM 2130 O O . GLU A 1 285 ? 3.875 -29.688 1.07 1 88.12 285 GLU A O 1
ATOM 2135 N N . ASP A 1 286 ? 3.469 -31.812 1.773 1 91.94 286 ASP A N 1
ATOM 2136 C CA . ASP A 1 286 ? 4.859 -32.219 1.646 1 91.94 286 ASP A CA 1
ATOM 2137 C C . ASP A 1 286 ? 5.223 -32.5 0.188 1 91.94 286 ASP A C 1
ATOM 2139 O O . ASP A 1 286 ? 4.461 -33.125 -0.538 1 91.94 286 ASP A O 1
ATOM 2143 N N . LEU A 1 287 ? 6.34 -32 -0.16 1 95.81 287 LEU A N 1
ATOM 2144 C CA . LEU A 1 287 ? 6.832 -32.25 -1.516 1 95.81 287 LEU A CA 1
ATOM 2145 C C . LEU A 1 287 ? 7.082 -33.719 -1.768 1 95.81 287 LEU A C 1
ATOM 2147 O O . LEU A 1 287 ? 7.746 -34.375 -0.972 1 95.81 287 LEU A O 1
ATOM 2151 N N . ASP A 1 288 ? 6.531 -34.25 -2.797 1 96.12 288 ASP A N 1
ATOM 2152 C CA . ASP A 1 288 ? 6.781 -35.625 -3.242 1 96.12 288 ASP A CA 1
ATOM 2153 C C . ASP A 1 288 ? 7.961 -35.688 -4.207 1 96.12 288 ASP A C 1
ATOM 2155 O O . ASP A 1 288 ? 7.816 -35.375 -5.395 1 96.12 288 ASP A O 1
ATOM 2159 N N . LEU A 1 289 ? 9.086 -36.156 -3.727 1 95.19 289 LEU A N 1
ATOM 2160 C CA . LEU A 1 289 ? 10.328 -36.125 -4.492 1 95.19 289 LEU A CA 1
ATOM 2161 C C . LEU A 1 289 ? 10.234 -37.031 -5.723 1 95.19 289 LEU A C 1
ATOM 2163 O O . LEU A 1 289 ? 10.766 -36.688 -6.781 1 95.19 289 LEU A O 1
ATOM 2167 N N . ASP A 1 290 ? 9.555 -38.125 -5.59 1 94.81 290 ASP A N 1
ATOM 2168 C CA . ASP A 1 290 ? 9.375 -39.031 -6.73 1 94.81 290 ASP A CA 1
ATOM 2169 C C . ASP A 1 290 ? 8.492 -38.375 -7.797 1 94.81 290 ASP A C 1
ATOM 2171 O O . ASP A 1 290 ? 8.797 -38.469 -8.992 1 94.81 290 ASP A O 1
ATOM 2175 N N . GLU A 1 291 ? 7.41 -37.844 -7.344 1 95.19 291 GLU A N 1
ATOM 2176 C CA . GLU A 1 291 ? 6.512 -37.125 -8.258 1 95.19 291 GLU A CA 1
ATOM 2177 C C . GLU A 1 291 ? 7.242 -36.031 -9 1 95.19 291 GLU A C 1
ATOM 2179 O O . GLU A 1 291 ? 7.113 -35.906 -10.219 1 95.19 291 GLU A O 1
ATOM 2184 N N . LEU A 1 292 ? 7.984 -35.219 -8.266 1 96.56 292 LEU A N 1
ATOM 2185 C CA . LEU A 1 292 ? 8.719 -34.125 -8.883 1 96.56 292 LEU A CA 1
ATOM 2186 C C . LEU A 1 292 ? 9.758 -34.625 -9.867 1 96.56 292 LEU A C 1
ATOM 2188 O O . LEU A 1 292 ? 9.906 -34.094 -10.961 1 96.56 292 LEU A O 1
ATOM 2192 N N . HIS A 1 293 ? 10.469 -35.688 -9.492 1 95.12 293 HIS A N 1
ATOM 2193 C CA . HIS A 1 293 ? 11.461 -36.281 -10.367 1 95.12 293 HIS A CA 1
ATOM 2194 C C . HIS A 1 293 ? 10.82 -36.75 -11.68 1 95.12 293 HIS A C 1
ATOM 2196 O O . HIS A 1 293 ? 11.367 -36.5 -12.758 1 95.12 293 HIS A O 1
ATOM 2202 N N . GLU A 1 294 ? 9.719 -37.438 -11.539 1 94.38 294 GLU A N 1
ATOM 2203 C CA . GLU A 1 294 ? 9.016 -37.938 -12.719 1 94.38 294 GLU A CA 1
ATOM 2204 C C . GLU A 1 294 ? 8.555 -36.781 -13.609 1 94.38 294 GLU A C 1
ATOM 2206 O O . GLU A 1 294 ? 8.68 -36.844 -14.836 1 94.38 294 GLU A O 1
ATOM 2211 N N . LEU A 1 295 ? 8.023 -35.781 -12.992 1 94.44 295 LEU A N 1
ATOM 2212 C CA . LEU A 1 295 ? 7.57 -34.594 -13.711 1 94.44 295 LEU A CA 1
ATOM 2213 C C . LEU A 1 295 ? 8.719 -33.969 -14.484 1 94.44 295 LEU A C 1
ATOM 2215 O O . LEU A 1 295 ? 8.602 -33.688 -15.688 1 94.44 295 LEU A O 1
ATOM 2219 N N . LEU A 1 296 ? 9.812 -33.75 -13.867 1 93.5 296 LEU A N 1
ATOM 2220 C CA . LEU A 1 296 ? 10.984 -33.125 -14.477 1 93.5 296 LEU A CA 1
ATOM 2221 C C . LEU A 1 296 ? 11.531 -33.969 -15.602 1 93.5 296 LEU A C 1
ATOM 2223 O O . LEU A 1 296 ? 11.969 -33.469 -16.625 1 93.5 296 LEU A O 1
ATOM 2227 N N . SER A 1 297 ? 11.523 -35.25 -15.391 1 91.69 297 SER A N 1
ATOM 2228 C CA . SER A 1 297 ? 11.984 -36.188 -16.422 1 91.69 297 SER A CA 1
ATOM 2229 C C . SER A 1 297 ? 11.109 -36.094 -17.656 1 91.69 297 SER A C 1
ATOM 2231 O O . SER A 1 297 ? 11.617 -36.031 -18.781 1 91.69 297 SER A O 1
ATOM 2233 N N . GLN A 1 298 ? 9.852 -36.125 -17.438 1 90.94 298 GLN A N 1
ATOM 2234 C CA . GLN A 1 298 ? 8.906 -36.062 -18.547 1 90.94 298 GLN A CA 1
ATOM 2235 C C . GLN A 1 298 ? 9.016 -34.75 -19.312 1 90.94 298 GLN A C 1
ATOM 2237 O O . GLN A 1 298 ? 8.773 -34.688 -20.516 1 90.94 298 GLN A O 1
ATOM 2242 N N . LEU A 1 299 ? 9.391 -33.688 -18.625 1 89.31 299 LEU A N 1
ATOM 2243 C CA . LEU A 1 299 ? 9.523 -32.375 -19.234 1 89.31 299 LEU A CA 1
ATOM 2244 C C . LEU A 1 299 ? 10.906 -32.188 -19.844 1 89.31 299 LEU A C 1
ATOM 2246 O O . LEU A 1 299 ? 11.219 -31.125 -20.375 1 89.31 299 LEU A O 1
ATOM 2250 N N . GLY A 1 300 ? 11.734 -33.219 -19.766 1 80.31 300 GLY A N 1
ATOM 2251 C CA . GLY A 1 300 ? 13.047 -33.219 -20.391 1 80.31 300 GLY A CA 1
ATOM 2252 C C . GLY A 1 300 ? 14.047 -32.344 -19.672 1 80.31 300 GLY A C 1
ATOM 2253 O O . GLY A 1 300 ? 15.023 -31.875 -20.281 1 80.31 300 GLY A O 1
ATOM 2254 N N . GLN A 1 301 ? 13.688 -32.062 -18.5 1 73.38 301 GLN A N 1
ATOM 2255 C CA . GLN A 1 301 ? 14.578 -31.172 -17.75 1 73.38 301 GLN A CA 1
ATOM 2256 C C . GLN A 1 301 ? 15.711 -31.969 -17.109 1 73.38 301 GLN A C 1
ATOM 2258 O O . GLN A 1 301 ? 16.75 -31.406 -16.781 1 73.38 301 GLN A O 1
ATOM 2263 N N . ILE A 1 302 ? 15.383 -33.188 -16.891 1 70.19 302 ILE A N 1
ATOM 2264 C CA . ILE A 1 302 ? 16.406 -34.062 -16.312 1 70.19 302 ILE A CA 1
ATOM 2265 C C . ILE A 1 302 ? 16.422 -35.375 -17.062 1 70.19 302 ILE A C 1
ATOM 2267 O O . ILE A 1 302 ? 15.477 -35.719 -17.781 1 70.19 302 ILE A O 1
ATOM 2271 N N . GLU A 1 303 ? 17.609 -36 -17.016 1 67.38 303 GLU A N 1
ATOM 2272 C CA . GLU A 1 303 ? 17.719 -37.312 -17.609 1 67.38 303 GLU A CA 1
ATOM 2273 C C . GLU A 1 303 ? 16.875 -38.344 -16.859 1 67.38 303 GLU A C 1
ATOM 2275 O O . GLU A 1 303 ? 16.766 -38.281 -15.625 1 67.38 303 GLU A O 1
ATOM 2280 N N . PRO A 1 304 ? 16.078 -39.156 -17.688 1 56.78 304 PRO A N 1
ATOM 2281 C CA . PRO A 1 304 ? 15.289 -40.188 -17 1 56.78 304 PRO A CA 1
ATOM 2282 C C . PRO A 1 304 ? 16.141 -41.094 -16.125 1 56.78 304 PRO A C 1
ATOM 2284 O O . PRO A 1 304 ? 17.328 -41.312 -16.422 1 56.78 304 PRO A O 1
ATOM 2287 N N . ALA A 1 305 ? 15.688 -41.562 -15.039 1 49.91 305 ALA A N 1
ATOM 2288 C CA . ALA A 1 305 ? 16.422 -42.562 -14.273 1 49.91 305 ALA A CA 1
ATOM 2289 C C . ALA A 1 305 ? 16.547 -43.875 -15.062 1 49.91 305 ALA A C 1
ATOM 2291 O O . ALA A 1 305 ? 15.672 -44.188 -15.859 1 49.91 305 ALA A O 1
ATOM 2292 N N . MET B 1 1 ? 23.297 45.281 34.188 1 26.58 1 MET B N 1
ATOM 2293 C CA . MET B 1 1 ? 22.906 43.875 34.25 1 26.58 1 MET B CA 1
ATOM 2294 C C . MET B 1 1 ? 21.641 43.625 33.469 1 26.58 1 MET B C 1
ATOM 2296 O O . MET B 1 1 ? 20.531 43.906 33.938 1 26.58 1 MET B O 1
ATOM 2300 N N . LEU B 1 2 ? 21.594 44.031 32.25 1 31.09 2 LEU B N 1
ATOM 2301 C CA . LEU B 1 2 ? 20.438 43.969 31.359 1 31.09 2 LEU B CA 1
ATOM 2302 C C . LEU B 1 2 ? 19.781 42.594 31.375 1 31.09 2 LEU B C 1
ATOM 2304 O O . LEU B 1 2 ? 20.469 41.594 31.156 1 31.09 2 LEU B O 1
ATOM 2308 N N . SER B 1 3 ? 18.828 42.406 32.25 1 33.56 3 SER B N 1
ATOM 2309 C CA . SER B 1 3 ? 18.047 41.188 32.375 1 33.56 3 SER B CA 1
ATOM 2310 C C . SER B 1 3 ? 17.75 40.594 31.016 1 33.56 3 SER B C 1
ATOM 2312 O O . SER B 1 3 ? 17.203 41.25 30.141 1 33.56 3 SER B O 1
ATOM 2314 N N . ARG B 1 4 ? 18.719 39.844 30.469 1 38.91 4 ARG B N 1
ATOM 2315 C CA . ARG B 1 4 ? 18.469 39.062 29.25 1 38.91 4 ARG B CA 1
ATOM 2316 C C . ARG B 1 4 ? 17.047 38.531 29.219 1 38.91 4 ARG B C 1
ATOM 2318 O O . ARG B 1 4 ? 16.594 37.875 30.156 1 38.91 4 ARG B O 1
ATOM 2325 N N . ARG B 1 5 ? 16.125 39.312 28.672 1 39.28 5 ARG B N 1
ATOM 2326 C CA . ARG B 1 5 ? 14.797 38.75 28.484 1 39.28 5 ARG B CA 1
ATOM 2327 C C . ARG B 1 5 ? 14.891 37.25 28.188 1 39.28 5 ARG B C 1
ATOM 2329 O O . ARG B 1 5 ? 15.719 36.812 27.391 1 39.28 5 ARG B O 1
ATOM 2336 N N . PRO B 1 6 ? 14.586 36.406 29.125 1 40.38 6 PRO B N 1
ATOM 2337 C CA . PRO B 1 6 ? 14.641 35 28.828 1 40.38 6 PRO B CA 1
ATOM 2338 C C . PRO B 1 6 ? 14.328 34.688 27.359 1 40.38 6 PRO B C 1
ATOM 2340 O O . PRO B 1 6 ? 13.469 35.344 26.766 1 40.38 6 PRO B O 1
ATOM 2343 N N . LYS B 1 7 ? 15.312 34.469 26.453 1 44.25 7 LYS B N 1
ATOM 2344 C CA . LYS B 1 7 ? 15.141 34.094 25.047 1 44.25 7 LYS B CA 1
ATOM 2345 C C . LYS B 1 7 ? 13.859 33.281 24.844 1 44.25 7 LYS B C 1
ATOM 2347 O O . LYS B 1 7 ? 13.68 32.25 25.453 1 44.25 7 LYS B O 1
ATOM 2352 N N . SER B 1 8 ? 12.711 33.938 24.766 1 51 8 SER B N 1
ATOM 2353 C CA . SER B 1 8 ? 11.398 33.344 24.516 1 51 8 SER B CA 1
ATOM 2354 C C . SER B 1 8 ? 11.516 32.156 23.578 1 51 8 SER B C 1
ATOM 2356 O O . SER B 1 8 ? 12.258 32.188 22.594 1 51 8 SER B O 1
ATOM 2358 N N . ARG B 1 9 ? 11.375 30.953 24.062 1 61.59 9 ARG B N 1
ATOM 2359 C CA . ARG B 1 9 ? 11.414 29.656 23.375 1 61.59 9 ARG B CA 1
ATOM 2360 C C . ARG B 1 9 ? 10.586 29.703 22.094 1 61.59 9 ARG B C 1
ATOM 2362 O O . ARG B 1 9 ? 9.398 30.047 22.125 1 61.59 9 ARG B O 1
ATOM 2369 N N . ARG B 1 10 ? 11.289 29.812 20.906 1 79.56 10 ARG B N 1
ATOM 2370 C CA . ARG B 1 10 ? 10.672 30 19.609 1 79.56 10 ARG B CA 1
ATOM 2371 C C . ARG B 1 10 ? 10.102 28.688 19.062 1 79.56 10 ARG B C 1
ATOM 2373 O O . ARG B 1 10 ? 10.797 27.672 19.016 1 79.56 10 ARG B O 1
ATOM 2380 N N . VAL B 1 11 ? 8.75 28.656 18.938 1 87 11 VAL B N 1
ATOM 2381 C CA . VAL B 1 11 ? 8.094 27.516 18.281 1 87 11 VAL B CA 1
ATOM 2382 C C . VAL B 1 11 ? 8.18 27.672 16.766 1 87 11 VAL B C 1
ATOM 2384 O O . VAL B 1 11 ? 7.73 28.688 16.219 1 87 11 VAL B O 1
ATOM 2387 N N . PRO B 1 12 ? 8.859 26.719 16.094 1 92.25 12 PRO B N 1
ATOM 2388 C CA . PRO B 1 12 ? 8.992 26.828 14.633 1 92.25 12 PRO B CA 1
ATOM 2389 C C . PRO B 1 12 ? 7.645 26.734 13.914 1 92.25 12 PRO B C 1
ATOM 2391 O O . PRO B 1 12 ? 6.676 26.219 14.477 1 92.25 12 PRO B O 1
ATOM 2394 N N . LEU B 1 13 ? 7.641 27.266 12.648 1 95.06 13 LEU B N 1
ATOM 2395 C CA . LEU B 1 13 ? 6.398 27.344 11.891 1 95.06 13 LEU B CA 1
ATOM 2396 C C . LEU B 1 13 ? 6.48 26.5 10.625 1 95.06 13 LEU B C 1
ATOM 2398 O O . LEU B 1 13 ? 7.441 26.609 9.859 1 95.06 13 LEU B O 1
ATOM 2402 N N . GLU B 1 14 ? 5.562 25.656 10.484 1 97.38 14 GLU B N 1
ATOM 2403 C CA . GLU B 1 14 ? 5.273 24.969 9.227 1 97.38 14 GLU B CA 1
ATOM 2404 C C . GLU B 1 14 ? 4.16 25.672 8.453 1 97.38 14 GLU B C 1
ATOM 2406 O O . GLU B 1 14 ? 3.119 26 9.023 1 97.38 14 GLU B O 1
ATOM 2411 N N . VAL B 1 15 ? 4.367 25.875 7.176 1 98.19 15 VAL B N 1
ATOM 2412 C CA . VAL B 1 15 ? 3.365 26.594 6.391 1 98.19 15 VAL B CA 1
ATOM 2413 C C . VAL B 1 15 ? 2.717 25.641 5.391 1 98.19 15 VAL B C 1
ATOM 2415 O O . VAL B 1 15 ? 3.408 25 4.59 1 98.19 15 VAL B O 1
ATOM 2418 N N . ALA B 1 16 ? 1.386 25.484 5.457 1 98.5 16 ALA B N 1
ATOM 2419 C CA . ALA B 1 16 ? 0.652 24.75 4.438 1 98.5 16 ALA B CA 1
ATOM 2420 C C . ALA B 1 16 ? 0.549 25.547 3.143 1 98.5 16 ALA B C 1
ATOM 2422 O O . ALA B 1 16 ? 0.074 26.688 3.15 1 98.5 16 ALA B O 1
ATOM 2423 N N . VAL B 1 17 ? 0.974 25 2.09 1 98.5 17 VAL B N 1
ATOM 2424 C CA . VAL B 1 17 ? 0.958 25.688 0.808 1 98.5 17 VAL B CA 1
ATOM 2425 C C . VAL B 1 17 ? 0.214 24.859 -0.228 1 98.5 17 VAL B C 1
ATOM 2427 O O . VAL B 1 17 ? 0.177 23.625 -0.13 1 98.5 17 VAL B O 1
ATOM 2430 N N . PHE B 1 18 ? -0.297 25.562 -1.234 1 98.19 18 PHE B N 1
ATOM 2431 C CA . PHE B 1 18 ? -1.165 24.891 -2.199 1 98.19 18 PHE B CA 1
ATOM 2432 C C . PHE B 1 18 ? -0.648 25.094 -3.619 1 98.19 18 PHE B C 1
ATOM 2434 O O . PHE B 1 18 ? -1.428 25.094 -4.574 1 98.19 18 PHE B O 1
ATOM 2441 N N . SER B 1 19 ? 0.608 25.344 -3.684 1 97.5 19 SER B N 1
ATOM 2442 C CA . SER B 1 19 ? 1.371 25.359 -4.93 1 97.5 19 SER B CA 1
ATOM 2443 C C . SER B 1 19 ? 2.871 25.359 -4.656 1 97.5 19 SER B C 1
ATOM 2445 O O . SER B 1 19 ? 3.311 25.734 -3.57 1 97.5 19 SER B O 1
ATOM 2447 N N . GLY B 1 20 ? 3.629 24.922 -5.684 1 98 20 GLY B N 1
ATOM 2448 C CA . GLY B 1 20 ? 5.078 25.016 -5.582 1 98 20 GLY B CA 1
ATOM 2449 C C . GLY B 1 20 ? 5.57 26.438 -5.41 1 98 20 GLY B C 1
ATOM 2450 O O . GLY B 1 20 ? 6.477 26.703 -4.613 1 98 20 GLY B O 1
ATOM 2451 N N . GLN B 1 21 ? 4.977 27.328 -6.074 1 97.19 21 GLN B N 1
ATOM 2452 C CA . GLN B 1 21 ? 5.371 28.734 -5.996 1 97.19 21 GLN B CA 1
ATOM 2453 C C . GLN B 1 21 ? 5.148 29.281 -4.59 1 97.19 21 GLN B C 1
ATOM 2455 O O . GLN B 1 21 ? 5.984 30.031 -4.07 1 97.19 21 GLN B O 1
ATOM 2460 N N . ALA B 1 22 ? 4.031 28.938 -4.023 1 97.94 22 ALA B N 1
ATOM 2461 C CA . ALA B 1 22 ? 3.754 29.375 -2.654 1 97.94 22 ALA B CA 1
ATOM 2462 C C . ALA B 1 22 ? 4.805 28.844 -1.687 1 97.94 22 ALA B C 1
ATOM 2464 O O . ALA B 1 22 ? 5.168 29.516 -0.718 1 97.94 22 ALA B O 1
ATOM 2465 N N . ALA B 1 23 ? 5.273 27.641 -1.944 1 98.31 23 ALA B N 1
ATOM 2466 C CA . ALA B 1 23 ? 6.332 27.062 -1.121 1 98.31 23 ALA B CA 1
ATOM 2467 C C . ALA B 1 23 ? 7.598 27.906 -1.171 1 98.31 23 ALA B C 1
ATOM 2469 O O . ALA B 1 23 ? 8.227 28.172 -0.139 1 98.31 23 ALA B O 1
ATOM 2470 N N . LEU B 1 24 ? 7.945 28.359 -2.344 1 97.81 24 LEU B N 1
ATOM 2471 C CA . LEU B 1 24 ? 9.125 29.203 -2.504 1 97.81 24 LEU B CA 1
ATOM 2472 C C . LEU B 1 24 ? 8.953 30.516 -1.75 1 97.81 24 LEU B C 1
ATOM 2474 O O . LEU B 1 24 ? 9.883 30.984 -1.086 1 97.81 24 LEU B O 1
ATOM 2478 N N . HIS B 1 25 ? 7.785 31.078 -1.868 1 97.5 25 HIS B N 1
ATOM 2479 C CA . HIS B 1 25 ? 7.516 32.344 -1.164 1 97.5 25 HIS B CA 1
ATOM 2480 C C . HIS B 1 25 ? 7.617 32.156 0.346 1 97.5 25 HIS B C 1
ATOM 2482 O O . HIS B 1 25 ? 8.188 32.969 1.043 1 97.5 25 HIS B O 1
ATOM 2488 N N . ALA B 1 26 ? 7.023 31.047 0.815 1 97.38 26 ALA B N 1
ATOM 2489 C CA . ALA B 1 26 ? 7.086 30.75 2.246 1 97.38 26 ALA B CA 1
ATOM 2490 C C . ALA B 1 26 ? 8.531 30.641 2.719 1 97.38 26 ALA B C 1
ATOM 2492 O O . ALA B 1 26 ? 8.898 31.172 3.77 1 97.38 26 ALA B O 1
ATOM 2493 N N . GLN B 1 27 ? 9.344 29.922 1.927 1 96.31 27 GLN B N 1
ATOM 2494 C CA . GLN B 1 27 ? 10.758 29.781 2.24 1 96.31 27 GLN B CA 1
ATOM 2495 C C . GLN B 1 27 ? 11.438 31.156 2.307 1 96.31 27 GLN B C 1
ATOM 2497 O O . GLN B 1 27 ? 12.195 31.438 3.242 1 96.31 27 GLN B O 1
ATOM 2502 N N . LEU B 1 28 ? 11.164 31.969 1.363 1 95.44 28 LEU B N 1
ATOM 2503 C CA . LEU B 1 28 ? 11.797 33.281 1.274 1 95.44 28 LEU B CA 1
ATOM 2504 C C . LEU B 1 28 ? 11.461 34.125 2.492 1 95.44 28 LEU B C 1
ATOM 2506 O O . LEU B 1 28 ? 12.281 34.938 2.938 1 95.44 28 LEU B O 1
ATOM 2510 N N . LEU B 1 29 ? 10.289 33.938 3.029 1 94.69 29 LEU B N 1
ATOM 2511 C CA . LEU B 1 29 ? 9.836 34.75 4.152 1 94.69 29 LEU B CA 1
ATOM 2512 C C . LEU B 1 29 ? 10.359 34.188 5.473 1 94.69 29 LEU B C 1
ATOM 2514 O O . LEU B 1 29 ? 10.273 34.844 6.512 1 94.69 29 LEU B O 1
ATOM 2518 N N . GLY B 1 30 ? 10.773 32.938 5.445 1 92.31 30 GLY B N 1
ATOM 2519 C CA . GLY B 1 30 ? 11.438 32.438 6.648 1 92.31 30 GLY B CA 1
ATOM 2520 C C . GLY B 1 30 ? 10.758 31.234 7.254 1 92.31 30 GLY B C 1
ATOM 2521 O O . GLY B 1 30 ? 11.07 30.844 8.383 1 92.31 30 GLY B O 1
ATOM 2522 N N . ALA B 1 31 ? 9.844 30.578 6.555 1 93.38 31 ALA B N 1
ATOM 2523 C CA . ALA B 1 31 ? 9.25 29.344 7.047 1 93.38 31 ALA B CA 1
ATOM 2524 C C . ALA B 1 31 ? 10.312 28.266 7.246 1 93.38 31 ALA B C 1
ATOM 2526 O O . ALA B 1 31 ? 11.227 28.125 6.434 1 93.38 31 ALA B O 1
ATOM 2527 N N . SER B 1 32 ? 10.172 27.484 8.281 1 93.38 32 SER B N 1
ATOM 2528 C CA . SER B 1 32 ? 11.133 26.422 8.586 1 93.38 32 SER B CA 1
ATOM 2529 C C . SER B 1 32 ? 10.883 25.188 7.727 1 93.38 32 SER B C 1
ATOM 2531 O O . SER B 1 32 ? 11.805 24.422 7.461 1 93.38 32 SER B O 1
ATOM 2533 N N . ARG B 1 33 ? 9.672 24.953 7.348 1 96.75 33 ARG B N 1
ATOM 2534 C CA . ARG B 1 33 ? 9.281 23.906 6.414 1 96.75 33 ARG B CA 1
ATOM 2535 C C . ARG B 1 33 ? 7.883 24.172 5.852 1 96.75 33 ARG B C 1
ATOM 2537 O O . ARG B 1 33 ? 7.168 25.047 6.34 1 96.75 33 ARG B O 1
ATOM 2544 N N . VAL B 1 34 ? 7.555 23.391 4.82 1 98.31 34 VAL B N 1
ATOM 2545 C CA . VAL B 1 34 ? 6.234 23.578 4.223 1 98.31 34 VAL B CA 1
ATOM 2546 C C . VAL B 1 34 ? 5.52 22.234 4.137 1 98.31 34 VAL B C 1
ATOM 2548 O O . VAL B 1 34 ? 6.164 21.172 4.121 1 98.31 34 VAL B O 1
ATOM 2551 N N . GLU B 1 35 ? 4.297 22.25 4.203 1 98.81 35 GLU B N 1
ATOM 2552 C CA . GLU B 1 35 ? 3.426 21.156 3.816 1 98.81 35 GLU B CA 1
ATOM 2553 C C . GLU B 1 35 ? 2.764 21.406 2.467 1 98.81 35 GLU B C 1
ATOM 2555 O O . GLU B 1 35 ? 1.962 22.344 2.334 1 98.81 35 GLU B O 1
ATOM 2560 N N . LEU B 1 36 ? 3.088 20.656 1.517 1 98.88 36 LEU B N 1
ATOM 2561 C CA . LEU B 1 36 ? 2.594 20.844 0.158 1 98.88 36 LEU B CA 1
ATOM 2562 C C . LEU B 1 36 ? 1.285 20.094 -0.055 1 98.88 36 LEU B C 1
ATOM 2564 O O . LEU B 1 36 ? 1.213 18.891 0.189 1 98.88 36 LEU B O 1
ATOM 2568 N N . ASN B 1 37 ? 0.278 20.828 -0.498 1 98.75 37 ASN B N 1
ATOM 2569 C CA . ASN B 1 37 ? -1.045 20.281 -0.802 1 98.75 37 ASN B CA 1
ATOM 2570 C C . ASN B 1 37 ? -1.434 20.547 -2.254 1 98.75 37 ASN B C 1
ATOM 2572 O O . ASN B 1 37 ? -0.841 21.391 -2.92 1 98.75 37 ASN B O 1
ATOM 2576 N N . SER B 1 38 ? -2.422 19.844 -2.697 1 98.69 38 SER B N 1
ATOM 2577 C CA . SER B 1 38 ? -2.945 20.031 -4.047 1 98.69 38 SER B CA 1
ATOM 2578 C C . SER B 1 38 ? -3.541 21.422 -4.215 1 98.69 38 SER B C 1
ATOM 2580 O O . SER B 1 38 ? -4.273 21.906 -3.344 1 98.69 38 SER B O 1
ATOM 2582 N N . PRO B 1 39 ? -3.268 22.047 -5.402 1 97.81 39 PRO B N 1
ATOM 2583 C CA . PRO B 1 39 ? -3.957 23.312 -5.684 1 97.81 39 PRO B CA 1
ATOM 2584 C C . PRO B 1 39 ? -5.477 23.172 -5.652 1 97.81 39 PRO B C 1
ATOM 2586 O O . PRO B 1 39 ? -6.023 22.172 -6.133 1 97.81 39 PRO B O 1
ATOM 2589 N N . GLY B 1 40 ? -6.129 24.156 -5.02 1 96.25 40 GLY B N 1
ATOM 2590 C CA . GLY B 1 40 ? -7.582 24.188 -4.977 1 96.25 40 GLY B CA 1
ATOM 2591 C C . GLY B 1 40 ? -8.164 23.344 -3.859 1 96.25 40 GLY B C 1
ATOM 2592 O O . GLY B 1 40 ? -9.383 23.188 -3.764 1 96.25 40 GLY B O 1
ATOM 2593 N N . SER B 1 41 ? -7.312 22.844 -2.945 1 97.5 41 SER B N 1
ATOM 2594 C CA . SER B 1 41 ? -7.828 21.875 -1.989 1 97.5 41 SER B CA 1
ATOM 2595 C C . SER B 1 41 ? -7.883 22.453 -0.581 1 97.5 41 SER B C 1
ATOM 2597 O O . SER B 1 41 ? -8.188 21.734 0.379 1 97.5 41 SER B O 1
ATOM 2599 N N . TYR B 1 42 ? -7.699 23.719 -0.439 1 96.44 42 TYR B N 1
ATOM 2600 C CA . TYR B 1 42 ? -7.723 24.312 0.891 1 96.44 42 TYR B CA 1
ATOM 2601 C C . TYR B 1 42 ? -9.062 24.062 1.578 1 96.44 42 TYR B C 1
ATOM 2603 O O . TYR B 1 42 ? -9.102 23.578 2.711 1 96.44 42 TYR B O 1
ATOM 2611 N N . ALA B 1 43 ? -10.148 24.359 0.888 1 93.88 43 ALA B N 1
ATOM 2612 C CA . ALA B 1 43 ? -11.484 24.219 1.47 1 93.88 43 ALA B CA 1
ATOM 2613 C C . ALA B 1 43 ? -11.812 22.766 1.766 1 93.88 43 ALA B C 1
ATOM 2615 O O . ALA B 1 43 ? -12.742 22.469 2.521 1 93.88 43 ALA B O 1
ATOM 2616 N N . LEU B 1 44 ? -11.055 21.906 1.142 1 96.12 44 LEU B N 1
ATOM 2617 C CA . LEU B 1 44 ? -11.281 20.469 1.314 1 96.12 44 LEU B CA 1
ATOM 2618 C C . LEU B 1 44 ? -10.391 19.906 2.418 1 96.12 44 LEU B C 1
ATOM 2620 O O . LEU B 1 44 ? -10.422 18.703 2.689 1 96.12 44 LEU B O 1
ATOM 2624 N N . GLY B 1 45 ? -9.531 20.734 2.986 1 95.56 45 GLY B N 1
ATOM 2625 C CA . GLY B 1 45 ? -8.633 20.297 4.043 1 95.56 45 GLY B CA 1
ATOM 2626 C C . GLY B 1 45 ? -7.301 19.797 3.52 1 95.56 45 GLY B C 1
ATOM 2627 O O . GLY B 1 45 ? -6.566 19.109 4.234 1 95.56 45 GLY B O 1
ATOM 2628 N N . GLY B 1 46 ? -6.984 20.062 2.203 1 98.06 46 GLY B N 1
ATOM 2629 C CA . GLY B 1 46 ? -5.734 19.625 1.607 1 98.06 46 GLY B CA 1
ATOM 2630 C C . GLY B 1 46 ? -5.801 18.219 1.057 1 98.06 46 GLY B C 1
ATOM 2631 O O . GLY B 1 46 ? -6.309 17.312 1.72 1 98.06 46 GLY B O 1
ATOM 2632 N N . LEU B 1 47 ? -5.336 18.047 -0.145 1 98.81 47 LEU B N 1
ATOM 2633 C CA . LEU B 1 47 ? -5.301 16.75 -0.804 1 98.81 47 LEU B CA 1
ATOM 2634 C C . LEU B 1 47 ? -3.92 16.469 -1.392 1 98.81 47 LEU B C 1
ATOM 2636 O O . LEU B 1 47 ? -3.051 17.344 -1.382 1 98.81 47 LEU B O 1
ATOM 2640 N N . THR B 1 48 ? -3.707 15.273 -1.86 1 98.94 48 THR B N 1
ATOM 2641 C CA . THR B 1 48 ? -2.438 14.883 -2.465 1 98.94 48 THR B CA 1
ATOM 2642 C C . THR B 1 48 ? -2.105 15.773 -3.654 1 98.94 48 THR B C 1
ATOM 2644 O O . THR B 1 48 ? -2.883 15.867 -4.605 1 98.94 48 THR B O 1
ATOM 2647 N N . PRO B 1 49 ? -0.967 16.484 -3.609 1 98.88 49 PRO B N 1
ATOM 2648 C CA . PRO B 1 49 ? -0.598 17.312 -4.754 1 98.88 49 PRO B CA 1
ATOM 2649 C C . PRO B 1 49 ? -0.09 16.5 -5.941 1 98.88 49 PRO B C 1
ATOM 2651 O O . PRO B 1 49 ? 0.443 15.406 -5.758 1 98.88 49 PRO B O 1
ATOM 2654 N N . PRO B 1 50 ? -0.339 17.047 -7.117 1 98.56 50 PRO B N 1
ATOM 2655 C CA . PRO B 1 50 ? 0.398 16.453 -8.242 1 98.56 50 PRO B CA 1
ATOM 2656 C C . PRO B 1 50 ? 1.911 16.594 -8.086 1 98.56 50 PRO B C 1
ATOM 2658 O O . PRO B 1 50 ? 2.396 17.578 -7.523 1 98.56 50 PRO B O 1
ATOM 2661 N N . LEU B 1 51 ? 2.6 15.609 -8.586 1 98.38 51 LEU B N 1
ATOM 2662 C CA . LEU B 1 51 ? 4.055 15.539 -8.484 1 98.38 51 LEU B CA 1
ATOM 2663 C C . LEU B 1 51 ? 4.699 16.797 -9.062 1 98.38 51 LEU B C 1
ATOM 2665 O O . LEU B 1 51 ? 5.727 17.25 -8.555 1 98.38 51 LEU B O 1
ATOM 2669 N N . ASP B 1 52 ? 4.094 17.359 -10.055 1 98 52 ASP B N 1
ATOM 2670 C CA . ASP B 1 52 ? 4.652 18.5 -10.789 1 98 52 ASP B CA 1
ATOM 2671 C C . ASP B 1 52 ? 4.777 19.719 -9.891 1 98 52 ASP B C 1
ATOM 2673 O O . ASP B 1 52 ? 5.633 20.578 -10.125 1 98 52 ASP B O 1
ATOM 2677 N N . GLU B 1 53 ? 3.92 19.859 -8.891 1 97.94 53 GLU B N 1
ATOM 2678 C CA . GLU B 1 53 ? 3.996 20.984 -7.977 1 97.94 53 GLU B CA 1
ATOM 2679 C C . GLU B 1 53 ? 5.336 21.016 -7.246 1 97.94 53 GLU B C 1
ATOM 2681 O O . GLU B 1 53 ? 5.895 22.094 -7.004 1 97.94 53 GLU B O 1
ATOM 2686 N N . LEU B 1 54 ? 5.82 19.859 -6.887 1 98.38 54 LEU B N 1
ATOM 2687 C CA . LEU B 1 54 ? 7.125 19.797 -6.238 1 98.38 54 LEU B CA 1
ATOM 2688 C C . LEU B 1 54 ? 8.25 19.875 -7.266 1 98.38 54 LEU B C 1
ATOM 2690 O O . LEU B 1 54 ? 9.25 20.562 -7.059 1 98.38 54 LEU B O 1
ATOM 2694 N N . ALA B 1 55 ? 8.086 19.188 -8.359 1 98.12 55 ALA B N 1
ATOM 2695 C CA . ALA B 1 55 ? 9.109 19.094 -9.398 1 98.12 55 ALA B CA 1
ATOM 2696 C C . ALA B 1 55 ? 9.484 20.484 -9.922 1 98.12 55 ALA B C 1
ATOM 2698 O O . ALA B 1 55 ? 10.656 20.75 -10.172 1 98.12 55 ALA B O 1
ATOM 2699 N N . SER B 1 56 ? 8.539 21.297 -10.008 1 96.94 56 SER B N 1
ATOM 2700 C CA . SER B 1 56 ? 8.727 22.609 -10.633 1 96.94 56 SER B CA 1
ATOM 2701 C C . SER B 1 56 ? 9.578 23.531 -9.758 1 96.94 56 SER B C 1
ATOM 2703 O O . SER B 1 56 ? 10.141 24.516 -10.25 1 96.94 56 SER B O 1
ATOM 2705 N N . VAL B 1 57 ? 9.734 23.203 -8.469 1 97.38 57 VAL B N 1
ATOM 2706 C CA . VAL B 1 57 ? 10.398 24.172 -7.602 1 97.38 57 VAL B CA 1
ATOM 2707 C C . VAL B 1 57 ? 11.516 23.484 -6.816 1 97.38 57 VAL B C 1
ATOM 2709 O O . VAL B 1 57 ? 12.195 24.125 -6.012 1 97.38 57 VAL B O 1
ATOM 2712 N N . ARG B 1 58 ? 11.672 22.219 -6.992 1 96.38 58 ARG B N 1
ATOM 2713 C CA . ARG B 1 58 ? 12.523 21.438 -6.109 1 96.38 58 ARG B CA 1
ATOM 2714 C C . ARG B 1 58 ? 13.938 21.984 -6.074 1 96.38 58 ARG B C 1
ATOM 2716 O O . ARG B 1 58 ? 14.555 22.078 -5.008 1 96.38 58 ARG B O 1
ATOM 2723 N N . SER B 1 59 ? 14.477 22.438 -7.152 1 96.25 59 SER B N 1
ATOM 2724 C CA . SER B 1 59 ? 15.852 22.922 -7.234 1 96.25 59 SER B CA 1
ATOM 2725 C C . SER B 1 59 ? 16.031 24.203 -6.441 1 96.25 59 SER B C 1
ATOM 2727 O O . SER B 1 59 ? 17.141 24.562 -6.062 1 96.25 59 SER B O 1
ATOM 2729 N N . ARG B 1 60 ? 14.969 24.891 -6.141 1 97.44 60 ARG B N 1
ATOM 2730 C CA . ARG B 1 60 ? 15.047 26.172 -5.461 1 97.44 60 ARG B CA 1
ATOM 2731 C C . ARG B 1 60 ? 14.555 26.078 -4.023 1 97.44 60 ARG B C 1
ATOM 2733 O O . ARG B 1 60 ? 14.656 27.031 -3.252 1 97.44 60 ARG B O 1
ATOM 2740 N N . LEU B 1 61 ? 14 25 -3.717 1 97 61 LEU B N 1
ATOM 2741 C CA . LEU B 1 61 ? 13.445 24.781 -2.385 1 97 61 LEU B CA 1
ATOM 2742 C C . LEU B 1 61 ? 14.445 24.047 -1.491 1 97 61 LEU B C 1
ATOM 2744 O O . LEU B 1 61 ? 14.758 22.891 -1.736 1 97 61 LEU B O 1
ATOM 2748 N N . THR B 1 62 ? 14.875 24.641 -0.464 1 96 62 THR B N 1
ATOM 2749 C CA . THR B 1 62 ? 15.938 24.062 0.348 1 96 62 THR B CA 1
ATOM 2750 C C . THR B 1 62 ? 15.398 23.594 1.696 1 96 62 THR B C 1
ATOM 2752 O O . THR B 1 62 ? 16.016 22.781 2.373 1 96 62 THR B O 1
ATOM 2755 N N . ILE B 1 63 ? 14.289 24.109 2.088 1 96.5 63 ILE B N 1
ATOM 2756 C CA . ILE B 1 63 ? 13.703 23.688 3.361 1 96.5 63 ILE B CA 1
ATOM 2757 C C . ILE B 1 63 ? 12.953 22.375 3.182 1 96.5 63 ILE B C 1
ATOM 2759 O O . ILE B 1 63 ? 12.586 22.016 2.062 1 96.5 63 ILE B O 1
ATOM 2763 N N . PRO B 1 64 ? 12.719 21.641 4.277 1 97.81 64 PRO B N 1
ATOM 2764 C CA . PRO B 1 64 ? 11.977 20.375 4.195 1 97.81 64 PRO B CA 1
ATOM 2765 C C . PRO B 1 64 ? 10.555 20.562 3.666 1 97.81 64 PRO B C 1
ATOM 2767 O O . PRO B 1 64 ? 9.906 21.578 3.967 1 97.81 64 PRO B O 1
ATOM 2770 N N . VAL B 1 65 ? 10.109 19.578 2.92 1 98.62 65 VAL B N 1
ATOM 2771 C CA . VAL B 1 65 ? 8.75 19.547 2.398 1 98.62 65 VAL B CA 1
ATOM 2772 C C . VAL B 1 65 ? 8.016 18.328 2.947 1 98.62 65 VAL B C 1
ATOM 2774 O O . VAL B 1 65 ? 8.5 17.203 2.834 1 98.62 65 VAL B O 1
ATOM 2777 N N . HIS B 1 66 ? 6.941 18.562 3.547 1 98.81 66 HIS B N 1
ATOM 2778 C CA . HIS B 1 66 ? 5.992 17.516 3.902 1 98.81 66 HIS B CA 1
ATOM 2779 C C . HIS B 1 66 ? 4.871 17.406 2.873 1 98.81 66 HIS B C 1
ATOM 2781 O O . HIS B 1 66 ? 4.148 18.375 2.637 1 98.81 66 HIS B O 1
ATOM 2787 N N . VAL B 1 67 ? 4.707 16.266 2.271 1 98.94 67 VAL B N 1
ATOM 2788 C CA . VAL B 1 67 ? 3.746 16.094 1.187 1 98.94 67 VAL B CA 1
ATOM 2789 C C . VAL B 1 67 ? 2.465 15.453 1.725 1 98.94 67 VAL B C 1
ATOM 2791 O O . VAL B 1 67 ? 2.498 14.359 2.289 1 98.94 67 VAL B O 1
ATOM 2794 N N . MET B 1 68 ? 1.391 16.078 1.462 1 98.94 68 MET B N 1
ATOM 2795 C CA . MET B 1 68 ? 0.084 15.555 1.85 1 98.94 68 MET B CA 1
ATOM 2796 C C . MET B 1 68 ? -0.275 14.328 1.022 1 98.94 68 MET B C 1
ATOM 2798 O O . MET B 1 68 ? -0.169 14.344 -0.205 1 98.94 68 MET B O 1
ATOM 2802 N N . ILE B 1 69 ? -0.628 13.266 1.689 1 98.94 69 ILE B N 1
ATOM 2803 C CA . ILE B 1 69 ? -1.188 12.078 1.052 1 98.94 69 ILE B CA 1
ATOM 2804 C C . ILE B 1 69 ? -2.619 11.859 1.539 1 98.94 69 ILE B C 1
ATOM 2806 O O . ILE B 1 69 ? -2.834 11.297 2.615 1 98.94 69 ILE B O 1
ATOM 2810 N N . ARG B 1 70 ? -3.529 12.281 0.838 1 98.94 70 ARG B N 1
ATOM 2811 C CA . ARG B 1 70 ? -4.965 12.25 1.1 1 98.94 70 ARG B CA 1
ATOM 2812 C C . ARG B 1 70 ? -5.758 12.219 -0.202 1 98.94 70 ARG B C 1
ATOM 2814 O O . ARG B 1 70 ? -5.902 13.242 -0.872 1 98.94 70 ARG B O 1
ATOM 2821 N N . PRO B 1 71 ? -6.301 11.078 -0.524 1 98.62 71 PRO B N 1
ATOM 2822 C CA . PRO B 1 71 ? -6.785 10.844 -1.888 1 98.62 71 PRO B CA 1
ATOM 2823 C C . PRO B 1 71 ? -8.141 11.492 -2.148 1 98.62 71 PRO B C 1
ATOM 2825 O O . PRO B 1 71 ? -8.562 11.617 -3.303 1 98.62 71 PRO B O 1
ATOM 2828 N N . ARG B 1 72 ? -8.805 11.859 -1.07 1 98.31 72 ARG B N 1
ATOM 2829 C CA . ARG B 1 72 ? -10.141 12.422 -1.232 1 98.31 72 ARG B CA 1
ATOM 2830 C C . ARG B 1 72 ? -10.523 13.273 -0.027 1 98.31 72 ARG B C 1
ATOM 2832 O O . ARG B 1 72 ? -9.969 13.109 1.061 1 98.31 72 ARG B O 1
ATOM 2839 N N . PRO B 1 73 ? -11.469 14.172 -0.227 1 98.19 73 PRO B N 1
ATOM 2840 C CA . PRO B 1 73 ? -12.008 14.93 0.91 1 98.19 73 PRO B CA 1
ATOM 2841 C C . PRO B 1 73 ? -12.977 14.109 1.759 1 98.19 73 PRO B C 1
ATOM 2843 O O . PRO B 1 73 ? -13.234 12.938 1.451 1 98.19 73 PRO B O 1
ATOM 2846 N N . ALA B 1 74 ? -13.422 14.695 2.82 1 97.69 74 ALA B N 1
ATOM 2847 C CA . ALA B 1 74 ? -14.461 14.062 3.621 1 97.69 74 ALA B CA 1
ATOM 2848 C C . ALA B 1 74 ? -15.664 13.68 2.758 1 97.69 74 ALA B C 1
ATOM 2850 O O . ALA B 1 74 ? -16.078 14.445 1.883 1 97.69 74 ALA B O 1
ATOM 2851 N N . PRO B 1 75 ? -16.219 12.508 3.014 1 96.5 75 PRO B N 1
ATOM 2852 C CA . PRO B 1 75 ? -17.422 12.125 2.25 1 96.5 75 PRO B CA 1
ATOM 2853 C C . PRO B 1 75 ? -18.609 13.039 2.529 1 96.5 75 PRO B C 1
ATOM 2855 O O . PRO B 1 75 ? -18.719 13.594 3.623 1 96.5 75 PRO B O 1
ATOM 2858 N N . THR B 1 76 ? -19.469 13.125 1.551 1 94.75 76 THR B N 1
ATOM 2859 C CA . THR B 1 76 ? -20.641 13.992 1.703 1 94.75 76 THR B CA 1
ATOM 2860 C C . THR B 1 76 ? -21.844 13.188 2.158 1 94.75 76 THR B C 1
ATOM 2862 O O . THR B 1 76 ? -22.906 13.758 2.412 1 94.75 76 THR B O 1
ATOM 2865 N N . ASP B 1 77 ? -21.672 11.867 2.25 1 93.56 77 ASP B N 1
ATOM 2866 C CA . ASP B 1 77 ? -22.812 11.008 2.537 1 93.56 77 ASP B CA 1
ATOM 2867 C C . ASP B 1 77 ? -22.906 10.688 4.027 1 93.56 77 ASP B C 1
ATOM 2869 O O . ASP B 1 77 ? -23.641 9.781 4.434 1 93.56 77 ASP B O 1
ATOM 2873 N N . GLY B 1 78 ? -22.219 11.312 4.891 1 90.5 78 GLY B N 1
ATOM 2874 C CA . GLY B 1 78 ? -22.297 11.148 6.332 1 90.5 78 GLY B CA 1
ATOM 2875 C C . GLY B 1 78 ? -21.281 10.18 6.887 1 90.5 78 GLY B C 1
ATOM 2876 O O . GLY B 1 78 ? -21.125 10.062 8.102 1 90.5 78 GLY B O 1
ATOM 2877 N N . ARG B 1 79 ? -20.625 9.414 6 1 92.69 79 ARG B N 1
ATOM 2878 C CA . ARG B 1 79 ? -19.547 8.539 6.477 1 92.69 79 ARG B CA 1
ATOM 2879 C C . ARG B 1 79 ? -18.391 9.344 7.051 1 92.69 79 ARG B C 1
ATOM 2881 O O . ARG B 1 79 ? -18.156 10.477 6.637 1 92.69 79 ARG B O 1
ATOM 2888 N N . PRO B 1 80 ? -17.734 8.711 7.988 1 95.12 80 PRO B N 1
ATOM 2889 C CA . PRO B 1 80 ? -16.625 9.469 8.602 1 95.12 80 PRO B CA 1
ATOM 2890 C C . PRO B 1 80 ? -15.469 9.711 7.641 1 95.12 80 PRO B C 1
ATOM 2892 O O . PRO B 1 80 ? -15.203 8.883 6.766 1 95.12 80 PRO B O 1
ATOM 2895 N N . ASP B 1 81 ? -14.859 10.789 7.867 1 97.12 81 ASP B N 1
ATOM 2896 C CA . ASP B 1 81 ? -13.641 11.086 7.121 1 97.12 81 ASP B CA 1
ATOM 2897 C C . ASP B 1 81 ? -12.484 10.203 7.586 1 97.12 81 ASP B C 1
ATOM 2899 O O . ASP B 1 81 ? -12.516 9.672 8.695 1 97.12 81 ASP B O 1
ATOM 2903 N N . PHE B 1 82 ? -11.578 9.938 6.699 1 98.5 82 PHE B N 1
ATOM 2904 C CA . PHE B 1 82 ? -10.305 9.273 6.938 1 98.5 82 PHE B CA 1
ATOM 2905 C C . PHE B 1 82 ? -10.492 7.777 7.141 1 98.5 82 PHE B C 1
ATOM 2907 O O . PHE B 1 82 ? -9.602 7.094 7.652 1 98.5 82 PHE B O 1
ATOM 2914 N N . VAL B 1 83 ? -11.703 7.25 6.93 1 98.25 83 VAL B N 1
ATOM 2915 C CA . VAL B 1 83 ? -11.953 5.82 6.793 1 98.25 83 VAL B CA 1
ATOM 2916 C C . VAL B 1 83 ? -11.945 5.434 5.312 1 98.25 83 VAL B C 1
ATOM 2918 O O . VAL B 1 83 ? -12.859 5.781 4.57 1 98.25 83 VAL B O 1
ATOM 2921 N N . TYR B 1 84 ? -10.992 4.652 4.938 1 98 84 TYR B N 1
ATOM 2922 C CA . TYR B 1 84 ? -10.688 4.535 3.514 1 98 84 TYR B CA 1
ATOM 2923 C C . TYR B 1 84 ? -11.109 3.172 2.979 1 98 84 TYR B C 1
ATOM 2925 O O . TYR B 1 84 ? -11 2.162 3.678 1 98 84 TYR B O 1
ATOM 2933 N N . SER B 1 85 ? -11.531 3.152 1.753 1 97.31 85 SER B N 1
ATOM 2934 C CA . SER B 1 85 ? -11.734 1.935 0.974 1 97.31 85 SER B CA 1
ATOM 2935 C C . SER B 1 85 ? -10.406 1.381 0.461 1 97.31 85 SER B C 1
ATOM 2937 O O . SER B 1 85 ? -9.383 2.055 0.531 1 97.31 85 SER B O 1
ATOM 2939 N N . PRO B 1 86 ? -10.398 0.168 -0.02 1 97.31 86 PRO B N 1
ATOM 2940 C CA . PRO B 1 86 ? -9.164 -0.342 -0.623 1 97.31 86 PRO B CA 1
ATOM 2941 C C . PRO B 1 86 ? -8.68 0.517 -1.787 1 97.31 86 PRO B C 1
ATOM 2943 O O . PRO B 1 86 ? -7.469 0.676 -1.979 1 97.31 86 PRO B O 1
ATOM 2946 N N . ARG B 1 87 ? -9.57 1.054 -2.531 1 97.19 87 ARG B N 1
ATOM 2947 C CA . ARG B 1 87 ? -9.195 1.904 -3.656 1 97.19 87 ARG B CA 1
ATOM 2948 C C . ARG B 1 87 ? -8.578 3.211 -3.174 1 97.19 87 ARG B C 1
ATOM 2950 O O . ARG B 1 87 ? -7.613 3.703 -3.766 1 97.19 87 ARG B O 1
ATOM 2957 N N . ASP B 1 88 ? -9.164 3.764 -2.117 1 98.38 88 ASP B N 1
ATOM 2958 C CA . ASP B 1 88 ? -8.562 4.945 -1.509 1 98.38 88 ASP B CA 1
ATOM 2959 C C . ASP B 1 88 ? -7.121 4.668 -1.077 1 98.38 88 ASP B C 1
ATOM 2961 O O . ASP B 1 88 ? -6.211 5.434 -1.396 1 98.38 88 ASP B O 1
ATOM 2965 N N . LEU B 1 89 ? -7.031 3.592 -0.345 1 98.75 89 LEU B N 1
ATOM 2966 C CA . LEU B 1 89 ? -5.707 3.219 0.146 1 98.75 89 LEU B CA 1
ATOM 2967 C C . LEU B 1 89 ? -4.742 3 -1.013 1 98.75 89 LEU B C 1
ATOM 2969 O O . LEU B 1 89 ? -3.596 3.457 -0.964 1 98.75 89 LEU B O 1
ATOM 2973 N N . ALA B 1 90 ? -5.18 2.33 -2.035 1 98.69 90 ALA B N 1
ATOM 2974 C CA . ALA B 1 90 ? -4.352 2.08 -3.213 1 98.69 90 ALA B CA 1
ATOM 2975 C C . ALA B 1 90 ? -3.867 3.389 -3.828 1 98.69 90 ALA B C 1
ATOM 2977 O O . ALA B 1 90 ? -2.699 3.51 -4.203 1 98.69 90 ALA B O 1
ATOM 2978 N N . ARG B 1 91 ? -4.727 4.32 -3.922 1 98.56 91 ARG B N 1
ATOM 2979 C CA . ARG B 1 91 ? -4.359 5.613 -4.488 1 98.56 91 ARG B CA 1
ATOM 2980 C C . ARG B 1 91 ? -3.307 6.309 -3.629 1 98.56 91 ARG B C 1
ATOM 2982 O O . ARG B 1 91 ? -2.402 6.961 -4.152 1 98.56 91 ARG B O 1
ATOM 2989 N N . MET B 1 92 ? -3.471 6.223 -2.365 1 98.88 92 MET B N 1
ATOM 2990 C CA . MET B 1 92 ? -2.465 6.77 -1.461 1 98.88 92 MET B CA 1
ATOM 2991 C C . MET B 1 92 ? -1.1 6.141 -1.722 1 98.88 92 MET B C 1
ATOM 2993 O O . MET B 1 92 ? -0.097 6.852 -1.83 1 98.88 92 MET B O 1
ATOM 2997 N N . LEU B 1 93 ? -1.123 4.859 -1.849 1 98.69 93 LEU B N 1
ATOM 2998 C CA . LEU B 1 93 ? 0.116 4.109 -2.021 1 98.69 93 LEU B CA 1
ATOM 2999 C C . LEU B 1 93 ? 0.777 4.449 -3.354 1 98.69 93 LEU B C 1
ATOM 3001 O O . LEU B 1 93 ? 1.992 4.652 -3.414 1 98.69 93 LEU B O 1
ATOM 3005 N N . VAL B 1 94 ? 0.032 4.547 -4.402 1 98.5 94 VAL B N 1
ATOM 3006 C CA . VAL B 1 94 ? 0.563 4.887 -5.719 1 98.5 94 VAL B CA 1
ATOM 3007 C C . VAL B 1 94 ? 1.198 6.273 -5.68 1 98.5 94 VAL B C 1
ATOM 3009 O O . VAL B 1 94 ? 2.307 6.473 -6.184 1 98.5 94 VAL B O 1
ATOM 3012 N N . ALA B 1 95 ? 0.493 7.195 -5.051 1 98.75 95 ALA B N 1
ATOM 3013 C CA . ALA B 1 95 ? 1.026 8.547 -4.93 1 98.75 95 ALA B CA 1
ATOM 3014 C C . ALA B 1 95 ? 2.354 8.547 -4.176 1 98.75 95 ALA B C 1
ATOM 3016 O O . ALA B 1 95 ? 3.32 9.18 -4.609 1 98.75 95 ALA B O 1
ATOM 3017 N N . MET B 1 96 ? 2.377 7.879 -3.062 1 98.81 96 MET B N 1
ATOM 3018 C CA . MET B 1 96 ? 3.605 7.809 -2.277 1 98.81 96 MET B CA 1
ATOM 3019 C C . MET B 1 96 ? 4.746 7.223 -3.102 1 98.81 96 MET B C 1
ATOM 3021 O O . MET B 1 96 ? 5.855 7.762 -3.104 1 98.81 96 MET B O 1
ATOM 3025 N N . CYS B 1 97 ? 4.465 6.156 -3.834 1 98.56 97 CYS B N 1
ATOM 3026 C CA . CYS B 1 97 ? 5.488 5.504 -4.645 1 98.56 97 CYS B CA 1
ATOM 3027 C C . CYS B 1 97 ? 5.992 6.438 -5.738 1 98.56 97 CYS B C 1
ATOM 3029 O O . CYS B 1 97 ? 7.188 6.465 -6.035 1 98.56 97 CYS B O 1
ATOM 3031 N N . HIS B 1 98 ? 5.113 7.18 -6.328 1 98.31 98 HIS B N 1
ATOM 3032 C CA . HIS B 1 98 ? 5.512 8.125 -7.363 1 98.31 98 HIS B CA 1
ATOM 3033 C C . HIS B 1 98 ? 6.445 9.195 -6.801 1 98.31 98 HIS B C 1
ATOM 3035 O O . HIS B 1 98 ? 7.465 9.516 -7.414 1 98.31 98 HIS B O 1
ATOM 3041 N N . PHE B 1 99 ? 6.082 9.727 -5.668 1 98.69 99 PHE B N 1
ATOM 3042 C CA . PHE B 1 99 ? 6.926 10.742 -5.051 1 98.69 99 PHE B CA 1
ATOM 3043 C C . PHE B 1 99 ? 8.289 10.164 -4.684 1 98.69 99 PHE B C 1
ATOM 3045 O O . PHE B 1 99 ? 9.32 10.805 -4.891 1 98.69 99 PHE B O 1
ATOM 3052 N N . LYS B 1 100 ? 8.305 8.977 -4.176 1 98.25 100 LYS B N 1
ATOM 3053 C CA . LYS B 1 100 ? 9.562 8.328 -3.795 1 98.25 100 LYS B CA 1
ATOM 3054 C C . LYS B 1 100 ? 10.438 8.062 -5.016 1 98.25 100 LYS B C 1
ATOM 3056 O O . LYS B 1 100 ? 11.648 8.273 -4.973 1 98.25 100 LYS B O 1
ATOM 3061 N N . ALA B 1 101 ? 9.852 7.66 -6.09 1 97.38 101 ALA B N 1
ATOM 3062 C CA . ALA B 1 101 ? 10.578 7.242 -7.285 1 97.38 101 ALA B CA 1
ATOM 3063 C C . ALA B 1 101 ? 11.094 8.445 -8.062 1 97.38 101 ALA B C 1
ATOM 3065 O O . ALA B 1 101 ? 12.039 8.336 -8.844 1 97.38 101 ALA B O 1
ATOM 3066 N N . ALA B 1 102 ? 10.5 9.602 -7.84 1 97.56 102 ALA B N 1
ATOM 3067 C CA . ALA B 1 102 ? 10.789 10.789 -8.641 1 97.56 102 ALA B CA 1
ATOM 3068 C C . ALA B 1 102 ? 12.148 11.375 -8.273 1 97.56 102 ALA B C 1
ATOM 3070 O O . ALA B 1 102 ? 12.703 12.188 -9.023 1 97.56 102 ALA B O 1
ATOM 3071 N N . GLY B 1 103 ? 12.656 11.055 -7.07 1 96.94 103 GLY B N 1
ATOM 3072 C CA . GLY B 1 103 ? 13.945 11.57 -6.645 1 96.94 103 GLY B CA 1
ATOM 3073 C C . GLY B 1 103 ? 13.906 13.023 -6.227 1 96.94 103 GLY B C 1
ATOM 3074 O O . GLY B 1 103 ? 14.93 13.711 -6.227 1 96.94 103 GLY B O 1
ATOM 3075 N N . LEU B 1 104 ? 12.727 13.508 -5.945 1 97.69 104 LEU B N 1
ATOM 3076 C CA . LEU B 1 104 ? 12.539 14.914 -5.609 1 97.69 104 LEU B CA 1
ATOM 3077 C C . LEU B 1 104 ? 12.594 15.125 -4.102 1 97.69 104 LEU B C 1
ATOM 3079 O O . LEU B 1 104 ? 12.75 16.266 -3.639 1 97.69 104 LEU B O 1
ATOM 3083 N N . MET B 1 105 ? 12.469 14.094 -3.371 1 98.19 105 MET B N 1
ATOM 3084 C CA . MET B 1 105 ? 12.445 14.188 -1.914 1 98.19 105 MET B CA 1
ATOM 3085 C C . MET B 1 105 ? 13.75 13.68 -1.313 1 98.19 105 MET B C 1
ATOM 3087 O O . MET B 1 105 ? 14.477 12.922 -1.958 1 98.19 105 MET B O 1
ATOM 3091 N N . ASP B 1 106 ? 13.984 14.117 -0.089 1 98 106 ASP B N 1
ATOM 3092 C CA . ASP B 1 106 ? 15.195 13.742 0.633 1 98 106 ASP B CA 1
ATOM 3093 C C . ASP B 1 106 ? 14.914 13.539 2.119 1 98 106 ASP B C 1
ATOM 3095 O O . ASP B 1 106 ? 14.609 14.5 2.834 1 98 106 ASP B O 1
ATOM 3099 N N . ALA B 1 107 ? 15.094 12.297 2.535 1 97.62 107 ALA B N 1
ATOM 3100 C CA . ALA B 1 107 ? 14.789 11.945 3.92 1 97.62 107 ALA B CA 1
ATOM 3101 C C . ALA B 1 107 ? 15.727 12.68 4.883 1 97.62 107 ALA B C 1
ATOM 3103 O O . ALA B 1 107 ? 15.312 13.07 5.98 1 97.62 107 ALA B O 1
ATOM 3104 N N . GLU B 1 108 ? 16.906 12.883 4.5 1 96.38 108 GLU B N 1
ATOM 3105 C CA . GLU B 1 108 ? 17.906 13.531 5.348 1 96.38 108 GLU B CA 1
ATOM 3106 C C . GLU B 1 108 ? 17.625 15.016 5.5 1 96.38 108 GLU B C 1
ATOM 3108 O O . GLU B 1 108 ? 17.906 15.609 6.543 1 96.38 108 GLU B O 1
ATOM 3113 N N . ARG B 1 109 ? 17.062 15.602 4.461 1 95.56 109 ARG B N 1
ATOM 3114 C CA . ARG B 1 109 ? 16.656 17 4.523 1 95.56 109 ARG B CA 1
ATOM 3115 C C . ARG B 1 109 ? 15.461 17.188 5.457 1 95.56 109 ARG B C 1
ATOM 3117 O O . ARG B 1 109 ? 15.203 18.281 5.938 1 95.56 109 ARG B O 1
ATOM 3124 N N . GLY B 1 110 ? 14.703 16.125 5.652 1 96.62 110 GLY B N 1
ATOM 3125 C CA . GLY B 1 110 ? 13.562 16.188 6.555 1 96.62 110 GLY B CA 1
ATOM 3126 C C . GLY B 1 110 ? 12.227 16.109 5.836 1 96.62 110 GLY B C 1
ATOM 3127 O O . GLY B 1 110 ? 11.18 16.375 6.43 1 96.62 110 GLY B O 1
ATOM 3128 N N . ASP B 1 111 ? 12.281 15.75 4.555 1 98.5 111 ASP B N 1
ATOM 3129 C CA . ASP B 1 111 ? 11.039 15.57 3.82 1 98.5 111 ASP B CA 1
ATOM 3130 C C . ASP B 1 111 ? 10.234 14.398 4.387 1 98.5 111 ASP B C 1
ATOM 3132 O O . ASP B 1 111 ? 10.805 13.375 4.773 1 98.5 111 ASP B O 1
ATOM 3136 N N . ARG B 1 112 ? 8.945 14.555 4.457 1 98.75 112 ARG B N 1
ATOM 3137 C CA . ARG B 1 112 ? 8.062 13.547 5.047 1 98.75 112 ARG B CA 1
ATOM 3138 C C . ARG B 1 112 ? 6.742 13.469 4.293 1 98.75 112 ARG B C 1
ATOM 3140 O O . ARG B 1 112 ? 6.461 14.297 3.43 1 98.75 112 ARG B O 1
ATOM 3147 N N . PHE B 1 113 ? 5.992 12.406 4.59 1 98.94 113 PHE B N 1
ATOM 3148 C CA . PHE B 1 113 ? 4.613 12.305 4.133 1 98.94 113 PHE B CA 1
ATOM 3149 C C . PHE B 1 113 ? 3.643 12.648 5.254 1 98.94 113 PHE B C 1
ATOM 3151 O O . PHE B 1 113 ? 3.891 12.328 6.418 1 98.94 113 PHE B O 1
ATOM 3158 N N . VAL B 1 114 ? 2.582 13.344 4.934 1 99 114 VAL B N 1
ATOM 3159 C CA . VAL B 1 114 ? 1.499 13.672 5.855 1 99 114 VAL B CA 1
ATOM 3160 C C . VAL B 1 114 ? 0.268 12.828 5.527 1 99 114 VAL B C 1
ATOM 3162 O O . VAL B 1 114 ? -0.324 12.977 4.457 1 99 114 VAL B O 1
ATOM 3165 N N . LEU B 1 115 ? -0.068 11.969 6.441 1 98.94 115 LEU B N 1
ATOM 3166 C CA . LEU B 1 115 ? -1.123 11 6.148 1 98.94 115 LEU B CA 1
ATOM 3167 C C . LEU B 1 115 ? -1.747 10.477 7.438 1 98.94 115 LEU B C 1
ATOM 3169 O O . LEU B 1 115 ? -1.227 10.711 8.531 1 98.94 115 LEU B O 1
ATOM 3173 N N . GLY B 1 116 ? -2.85 9.789 7.336 1 98.75 116 GLY B N 1
ATOM 3174 C CA . GLY B 1 116 ? -3.533 9.164 8.461 1 98.75 116 GLY B CA 1
ATOM 3175 C C . GLY B 1 116 ? -4.781 8.406 8.047 1 98.75 116 GLY B C 1
ATOM 3176 O O . GLY B 1 116 ? -5.445 8.773 7.078 1 98.75 116 GLY B O 1
ATOM 3177 N N . ALA B 1 117 ? -5.105 7.398 8.805 1 98.88 117 ALA B N 1
ATOM 3178 C CA . ALA B 1 117 ? -6.297 6.59 8.562 1 98.88 117 ALA B CA 1
ATOM 3179 C C . ALA B 1 117 ? -6.965 6.191 9.875 1 98.88 117 ALA B C 1
ATOM 3181 O O . ALA B 1 117 ? -6.281 5.859 10.852 1 98.88 117 ALA B O 1
ATOM 3182 N N . LEU B 1 118 ? -8.219 6.242 9.875 1 98.56 118 LEU B N 1
ATOM 3183 C CA . LEU B 1 118 ? -9.023 5.859 11.031 1 98.56 118 LEU B CA 1
ATOM 3184 C C . LEU B 1 118 ? -9.891 4.648 10.711 1 98.56 118 LEU B C 1
ATOM 3186 O O . LEU B 1 118 ? -9.984 4.238 9.547 1 98.56 118 LEU B O 1
ATOM 3190 N N . ARG B 1 119 ? -10.438 4.047 11.719 1 97.38 119 ARG B N 1
ATOM 3191 C CA . ARG B 1 119 ? -11.484 3.035 11.594 1 97.38 119 ARG B CA 1
ATOM 3192 C C . ARG B 1 119 ? -12.547 3.221 12.664 1 97.38 119 ARG B C 1
ATOM 3194 O O . ARG B 1 119 ? -12.281 3.779 13.734 1 97.38 119 ARG B O 1
ATOM 3201 N N . GLU B 1 120 ? -13.711 2.734 12.328 1 94.94 120 GLU B N 1
ATOM 3202 C CA . GLU B 1 120 ? -14.82 2.783 13.266 1 94.94 120 GLU B CA 1
ATOM 3203 C C . GLU B 1 120 ? -14.883 1.521 14.125 1 94.94 120 GLU B C 1
ATOM 3205 O O . GLU B 1 120 ? -14.703 0.412 13.617 1 94.94 120 GLU B O 1
ATOM 3210 N N . VAL B 1 121 ? -15.031 1.694 15.391 1 92.69 121 VAL B N 1
ATOM 3211 C CA . VAL B 1 121 ? -15.211 0.551 16.281 1 92.69 121 VAL B CA 1
ATOM 3212 C C . VAL B 1 121 ? -16.484 0.732 17.109 1 92.69 121 VAL B C 1
ATOM 3214 O O . VAL B 1 121 ? -16.859 1.858 17.438 1 92.69 121 VAL B O 1
ATOM 3217 N N . SER B 1 122 ? -17.203 -0.455 17.359 1 87.81 122 SER B N 1
ATOM 3218 C CA . SER B 1 122 ? -18.406 -0.411 18.188 1 87.81 122 SER B CA 1
ATOM 3219 C C . SER B 1 122 ? -18.031 -0.396 19.672 1 87.81 122 SER B C 1
ATOM 3221 O O . SER B 1 122 ? -17.125 -1.113 20.109 1 87.81 122 SER B O 1
ATOM 3223 N N . VAL B 1 123 ? -18.547 0.423 20.375 1 73.75 123 VAL B N 1
ATOM 3224 C CA . VAL B 1 123 ? -18.312 0.501 21.828 1 73.75 123 VAL B CA 1
ATOM 3225 C C . VAL B 1 123 ? -19.531 -0.019 22.578 1 73.75 123 VAL B C 1
ATOM 3227 O O . VAL B 1 123 ? -20.672 0.351 22.25 1 73.75 123 VAL B O 1
ATOM 3230 N N . ASP B 1 124 ? -19.578 -1.271 23.078 1 60.53 124 ASP B N 1
ATOM 3231 C CA . ASP B 1 124 ? -20.656 -1.749 23.938 1 60.53 124 ASP B CA 1
ATOM 3232 C C . ASP B 1 124 ? -20.844 -0.835 25.141 1 60.53 124 ASP B C 1
ATOM 3234 O O . ASP B 1 124 ? -19.906 -0.19 25.594 1 60.53 124 ASP B O 1
ATOM 3238 N N . GLU B 1 125 ? -22.109 -0.497 25.406 1 47.56 125 GLU B N 1
ATOM 3239 C CA . GLU B 1 125 ? -22.469 0.314 26.562 1 47.56 125 GLU B CA 1
ATOM 3240 C C . GLU B 1 125 ? -21.688 -0.104 27.797 1 47.56 125 GLU B C 1
ATOM 3242 O O . GLU B 1 125 ? -21.344 0.735 28.641 1 47.56 125 GLU B O 1
ATOM 3247 N N . ASP B 1 126 ? -21.906 -1.383 28.281 1 42.94 126 ASP B N 1
ATOM 3248 C CA . ASP B 1 126 ? -21.484 -1.767 29.625 1 42.94 126 ASP B CA 1
ATOM 3249 C C . ASP B 1 126 ? -19.969 -1.727 29.766 1 42.94 126 ASP B C 1
ATOM 3251 O O . ASP B 1 126 ? -19.438 -1.957 30.859 1 42.94 126 ASP B O 1
ATOM 3255 N N . GLY B 1 127 ? -19.188 -2.352 28.891 1 42.28 127 GLY B N 1
ATOM 3256 C CA . GLY B 1 127 ? -17.797 -2.629 29.25 1 42.28 127 GLY B CA 1
ATOM 3257 C C . GLY B 1 127 ? -17.016 -1.379 29.578 1 42.28 127 GLY B C 1
ATOM 3258 O O . GLY B 1 127 ? -17.453 -0.264 29.297 1 42.28 127 GLY B O 1
ATOM 3259 N N . ASP B 1 128 ? -15.766 -1.595 30.297 1 35.78 128 ASP B N 1
ATOM 3260 C CA . ASP B 1 128 ? -14.898 -0.623 30.953 1 35.78 128 ASP B CA 1
ATOM 3261 C C . ASP B 1 128 ? -14.555 0.529 30.016 1 35.78 128 ASP B C 1
ATOM 3263 O O . ASP B 1 128 ? -13.812 0.347 29.047 1 35.78 128 ASP B O 1
ATOM 3267 N N . ASP B 1 129 ? -15.445 1.349 29.578 1 36.81 129 ASP B N 1
ATOM 3268 C CA . ASP B 1 129 ? -14.961 2.705 29.344 1 36.81 129 ASP B CA 1
ATOM 3269 C C . ASP B 1 129 ? -13.789 3.045 30.266 1 36.81 129 ASP B C 1
ATOM 3271 O O . ASP B 1 129 ? -13.891 2.916 31.484 1 36.81 129 ASP B O 1
ATOM 3275 N N . GLY B 1 130 ? -12.688 2.721 30.406 1 35.25 130 GLY B N 1
ATOM 3276 C CA . GLY B 1 130 ? -12.164 3.809 31.219 1 35.25 130 GLY B CA 1
ATOM 3277 C C . GLY B 1 130 ? -13.016 5.059 31.156 1 35.25 130 GLY B C 1
ATOM 3278 O O . GLY B 1 130 ? -13.852 5.207 30.266 1 35.25 130 GLY B O 1
ATOM 3279 N N . ASP B 1 131 ? -13.469 5.75 32.375 1 32.62 131 ASP B N 1
ATOM 3280 C CA . ASP B 1 131 ? -14.258 6.961 32.594 1 32.62 131 ASP B CA 1
ATOM 3281 C C . ASP B 1 131 ? -14.109 7.918 31.406 1 32.62 131 ASP B C 1
ATOM 3283 O O . ASP B 1 131 ? -13.352 8.891 31.484 1 32.62 131 ASP B O 1
ATOM 3287 N N . PHE B 1 132 ? -13.742 7.527 30.281 1 32.28 132 PHE B N 1
ATOM 3288 C CA . PHE B 1 132 ? -13.773 8.719 29.438 1 32.28 132 PHE B CA 1
ATOM 3289 C C . PHE B 1 132 ? -15.172 9.32 29.406 1 32.28 132 PHE B C 1
ATOM 3291 O O . PHE B 1 132 ? -16.125 8.688 28.938 1 32.28 132 PHE B O 1
ATOM 3298 N N . GLY B 1 133 ? -15.68 10.039 30.453 1 31.72 133 GLY B N 1
ATOM 3299 C CA . GLY B 1 133 ? -16.812 10.906 30.719 1 31.72 133 GLY B CA 1
ATOM 3300 C C . GLY B 1 133 ? -17.344 11.602 29.484 1 31.72 133 GLY B C 1
ATOM 3301 O O . GLY B 1 133 ? -17.906 12.695 29.562 1 31.72 133 GLY B O 1
ATOM 3302 N N . LEU B 1 134 ? -17.078 11.273 28.219 1 31.39 134 LEU B N 1
ATOM 3303 C CA . LEU B 1 134 ? -17.797 12.305 27.484 1 31.39 134 LEU B CA 1
ATOM 3304 C C . LEU B 1 134 ? -19.25 12.383 27.938 1 31.39 134 LEU B C 1
ATOM 3306 O O . LEU B 1 134 ? -19.781 11.43 28.516 1 31.39 134 LEU B O 1
ATOM 3310 N N . ASP B 1 135 ? -19.875 13.664 27.688 1 31.61 135 ASP B N 1
ATOM 3311 C CA . ASP B 1 135 ? -21.172 14.312 27.906 1 31.61 135 ASP B CA 1
ATOM 3312 C C . ASP B 1 135 ? -22.312 13.461 27.359 1 31.61 135 ASP B C 1
ATOM 3314 O O . ASP B 1 135 ? -22.156 12.797 26.344 1 31.61 135 ASP B O 1
ATOM 3318 N N . GLU B 1 136 ? -23.281 13.18 28.234 1 31.73 136 GLU B N 1
ATOM 3319 C CA . GLU B 1 136 ? -24.703 12.852 28.172 1 31.73 136 GLU B CA 1
ATOM 3320 C C . GLU B 1 136 ? -25.422 13.703 27.125 1 31.73 136 GLU B C 1
ATOM 3322 O O . GLU B 1 136 ? -26.188 14.602 27.469 1 31.73 136 GLU B O 1
ATOM 3327 N N . ALA B 1 137 ? -24.875 14.445 26.156 1 30.17 137 ALA B N 1
ATOM 3328 C CA . ALA B 1 137 ? -25.984 15.227 25.609 1 30.17 137 ALA B CA 1
ATOM 3329 C C . ALA B 1 137 ? -27.188 14.336 25.328 1 30.17 137 ALA B C 1
ATOM 3331 O O . ALA B 1 137 ? -28.281 14.586 25.828 1 30.17 137 ALA B O 1
ATOM 3332 N N . ASP B 1 138 ? -27.797 14.336 24 1 32.88 138 ASP B N 1
ATOM 3333 C CA . ASP B 1 138 ? -29.203 14.188 23.688 1 32.88 138 ASP B CA 1
ATOM 3334 C C . ASP B 1 138 ? -29.672 12.758 23.922 1 32.88 138 ASP B C 1
ATOM 3336 O O . ASP B 1 138 ? -29.266 11.836 23.203 1 32.88 138 ASP B O 1
ATOM 3340 N N . ASN B 1 139 ? -29.938 12.43 25.203 1 32.16 139 ASN B N 1
ATOM 3341 C CA . ASN B 1 139 ? -30.797 11.328 25.625 1 32.16 139 ASN B CA 1
ATOM 3342 C C . ASN B 1 139 ? -32.156 11.367 24.922 1 32.16 139 ASN B C 1
ATOM 3344 O O . ASN B 1 139 ? -33.156 11.625 25.547 1 32.16 139 ASN B O 1
ATOM 3348 N N . ASP B 1 140 ? -32.406 11.969 23.734 1 32.75 140 ASP B N 1
ATOM 3349 C CA . ASP B 1 140 ? -33.781 11.68 23.406 1 32.75 140 ASP B CA 1
ATOM 3350 C C . ASP B 1 140 ? -34.094 10.188 23.531 1 32.75 140 ASP B C 1
ATOM 3352 O O . ASP B 1 140 ? -33.281 9.352 23.109 1 32.75 140 ASP B O 1
ATOM 3356 N N . GLY B 1 141 ? -34.844 9.703 24.547 1 34.31 141 GLY B N 1
ATOM 3357 C CA . GLY B 1 141 ? -35.531 8.508 25.016 1 34.31 141 GLY B CA 1
ATOM 3358 C C . GLY B 1 141 ? -36.125 7.684 23.891 1 34.31 141 GLY B C 1
ATOM 3359 O O . GLY B 1 141 ? -36.969 6.82 24.125 1 34.31 141 GLY B O 1
ATOM 3360 N N . GLY B 1 142 ? -36.312 8.312 22.688 1 36.22 142 GLY B N 1
ATOM 3361 C CA . GLY B 1 142 ? -37.188 7.477 21.875 1 36.22 142 GLY B CA 1
ATOM 3362 C C . GLY B 1 142 ? -36.625 6.09 21.641 1 36.22 142 GLY B C 1
ATOM 3363 O O . GLY B 1 142 ? -35.438 5.84 21.891 1 36.22 142 GLY B O 1
ATOM 3364 N N . GLU B 1 143 ? -37.344 5.062 21.172 1 35.53 143 GLU B N 1
ATOM 3365 C CA . GLU B 1 143 ? -37.25 3.629 20.922 1 35.53 143 GLU B CA 1
ATOM 3366 C C . GLU B 1 143 ? -35.906 3.264 20.328 1 35.53 143 GLU B C 1
ATOM 3368 O O . GLU B 1 143 ? -35.625 2.088 20.078 1 35.53 143 GLU B O 1
ATOM 3373 N N . GLY B 1 144 ? -35.188 4.215 19.641 1 39.31 144 GLY B N 1
ATOM 3374 C CA . GLY B 1 144 ? -34.031 3.725 18.906 1 39.31 144 GLY B CA 1
ATOM 3375 C C . GLY B 1 144 ? -32.844 3.414 19.797 1 39.31 144 GLY B C 1
ATOM 3376 O O . GLY B 1 144 ? -31.953 4.242 19.953 1 39.31 144 GLY B O 1
ATOM 3377 N N . ARG B 1 145 ? -32.875 2.758 21.156 1 38.62 145 ARG B N 1
ATOM 3378 C CA . ARG B 1 145 ? -32.094 2.242 22.266 1 38.62 145 ARG B CA 1
ATOM 3379 C C . ARG B 1 145 ? -30.719 1.769 21.797 1 38.62 145 ARG B C 1
ATOM 3381 O O . ARG B 1 145 ? -29.703 2.148 22.359 1 38.62 145 ARG B O 1
ATOM 3388 N N . ASN B 1 146 ? -30.438 0.447 21.406 1 42.97 146 ASN B N 1
ATOM 3389 C CA . ASN B 1 146 ? -29.375 -0.537 21.562 1 42.97 146 ASN B CA 1
ATOM 3390 C C . ASN B 1 146 ? -28.281 -0.337 20.516 1 42.97 146 ASN B C 1
ATOM 3392 O O . ASN B 1 146 ? -27.562 -1.277 20.172 1 42.97 146 ASN B O 1
ATOM 3396 N N . ARG B 1 147 ? -28.375 0.598 19.703 1 52.84 147 ARG B N 1
ATOM 3397 C CA . ARG B 1 147 ? -27.281 0.478 18.75 1 52.84 147 ARG B CA 1
ATOM 3398 C C . ARG B 1 147 ? -25.953 0.895 19.391 1 52.84 147 ARG B C 1
ATOM 3400 O O . ARG B 1 147 ? -25.875 1.933 20.047 1 52.84 147 ARG B O 1
ATOM 3407 N N . PRO B 1 148 ? -25.016 0.013 19.422 1 61.75 148 PRO B N 1
ATOM 3408 C CA . PRO B 1 148 ? -23.703 0.329 19.984 1 61.75 148 PRO B CA 1
ATOM 3409 C C . PRO B 1 148 ? -23.109 1.62 19.422 1 61.75 148 PRO B C 1
ATOM 3411 O O . PRO B 1 148 ? -23.297 1.924 18.234 1 61.75 148 PRO B O 1
ATOM 3414 N N . ARG B 1 149 ? -22.766 2.658 20.203 1 75.44 149 ARG B N 1
ATOM 3415 C CA . ARG B 1 149 ? -22.062 3.875 19.812 1 75.44 149 ARG B CA 1
ATOM 3416 C C . ARG B 1 149 ? -20.781 3.547 19.078 1 75.44 149 ARG B C 1
ATOM 3418 O O . ARG B 1 149 ? -20.078 2.6 19.422 1 75.44 149 ARG B O 1
ATOM 3425 N N . LYS B 1 150 ? -20.547 4.289 17.953 1 87.56 150 LYS B N 1
ATOM 3426 C CA . LYS B 1 150 ? -19.328 4.09 17.172 1 87.56 150 LYS B CA 1
ATOM 3427 C C . LYS B 1 150 ? -18.266 5.133 17.531 1 87.56 150 LYS B C 1
ATOM 3429 O O . LYS B 1 150 ? -18.609 6.27 17.859 1 87.56 150 LYS B O 1
ATOM 3434 N N . ARG B 1 151 ? -17.094 4.734 17.609 1 92 151 ARG B N 1
ATOM 3435 C CA . ARG B 1 151 ? -15.945 5.605 17.875 1 92 151 ARG B CA 1
ATOM 3436 C C . ARG B 1 151 ? -14.891 5.461 16.781 1 92 151 ARG B C 1
ATOM 3438 O O . ARG B 1 151 ? -14.688 4.375 16.234 1 92 151 ARG B O 1
ATOM 3445 N N . LEU B 1 152 ? -14.266 6.598 16.547 1 96.06 152 LEU B N 1
ATOM 3446 C CA . LEU B 1 152 ? -13.172 6.578 15.586 1 96.06 152 LEU B CA 1
ATOM 3447 C C . LEU B 1 152 ? -11.828 6.387 16.297 1 96.06 152 LEU B C 1
ATOM 3449 O O . LEU B 1 152 ? -11.539 7.078 17.281 1 96.06 152 LEU B O 1
ATOM 3453 N N . VAL B 1 153 ? -11.086 5.461 15.836 1 97.38 153 VAL B N 1
ATOM 3454 C CA . VAL B 1 153 ? -9.766 5.18 16.375 1 97.38 153 VAL B CA 1
ATOM 3455 C C . VAL B 1 153 ? -8.75 5.055 15.242 1 97.38 153 VAL B C 1
ATOM 3457 O O . VAL B 1 153 ? -9.133 4.957 14.07 1 97.38 153 VAL B O 1
ATOM 3460 N N . VAL B 1 154 ? -7.52 5.094 15.602 1 98.44 154 VAL B N 1
ATOM 3461 C CA . VAL B 1 154 ? -6.461 4.91 14.617 1 98.44 154 VAL B CA 1
ATOM 3462 C C . VAL B 1 154 ? -6.594 3.539 13.961 1 98.44 154 VAL B C 1
ATOM 3464 O O . VAL B 1 154 ? -6.777 2.531 14.641 1 98.44 154 VAL B O 1
ATOM 3467 N N . ASP B 1 155 ? -6.629 3.477 12.672 1 98.31 155 ASP B N 1
ATOM 3468 C CA . ASP B 1 155 ? -6.531 2.203 11.961 1 98.31 155 ASP B CA 1
ATOM 3469 C C . ASP B 1 155 ? -5.09 1.705 11.922 1 98.31 155 ASP B C 1
ATOM 3471 O O . ASP B 1 155 ? -4.359 1.979 10.969 1 98.31 155 ASP B O 1
ATOM 3475 N N . GLU B 1 156 ? -4.742 0.967 12.844 1 98.12 156 GLU B N 1
ATOM 3476 C CA . GLU B 1 156 ? -3.352 0.567 13.039 1 98.12 156 GLU B CA 1
ATOM 3477 C C . GLU B 1 156 ? -2.834 -0.221 11.836 1 98.12 156 GLU B C 1
ATOM 3479 O O . GLU B 1 156 ? -1.7 -0.018 11.398 1 98.12 156 GLU B O 1
ATOM 3484 N N . THR B 1 157 ? -3.633 -1.114 11.281 1 97.75 157 THR B N 1
ATOM 3485 C CA . THR B 1 157 ? -3.211 -1.973 10.18 1 97.75 157 THR B CA 1
ATOM 3486 C C . THR B 1 157 ? -2.912 -1.145 8.938 1 97.75 157 THR B C 1
ATOM 3488 O O . THR B 1 157 ? -1.87 -1.32 8.305 1 97.75 157 THR B O 1
ATOM 3491 N N . VAL B 1 158 ? -3.779 -0.26 8.648 1 98.62 158 VAL B N 1
ATOM 3492 C CA . VAL B 1 158 ? -3.605 0.584 7.473 1 98.62 158 VAL B CA 1
ATOM 3493 C C . VAL B 1 158 ? -2.43 1.535 7.688 1 98.62 158 VAL B C 1
ATOM 3495 O O . VAL B 1 158 ? -1.6 1.72 6.797 1 98.62 158 VAL B O 1
ATOM 3498 N N . CYS B 1 159 ? -2.34 2.061 8.859 1 98.88 159 CYS B N 1
ATOM 3499 C CA . CYS B 1 159 ? -1.262 3 9.148 1 98.88 159 CYS B CA 1
ATOM 3500 C C . CYS B 1 159 ? 0.091 2.299 9.133 1 98.88 159 CYS B C 1
ATOM 3502 O O . CYS B 1 159 ? 1.092 2.879 8.711 1 98.88 159 CYS B O 1
ATOM 3504 N N . GLU B 1 160 ? 0.112 1.134 9.617 1 98.75 160 GLU B N 1
ATOM 3505 C CA . GLU B 1 160 ? 1.351 0.364 9.555 1 98.75 160 GLU B CA 1
ATOM 3506 C C . GLU B 1 160 ? 1.831 0.217 8.109 1 98.75 160 GLU B C 1
ATOM 3508 O O . GLU B 1 160 ? 3.018 0.389 7.828 1 98.75 160 GLU B O 1
ATOM 3513 N N . ALA B 1 161 ? 0.928 -0.12 7.277 1 98.69 161 ALA B N 1
ATOM 3514 C CA . ALA B 1 161 ? 1.257 -0.278 5.863 1 98.69 161 ALA B CA 1
ATOM 3515 C C . ALA B 1 161 ? 1.768 1.032 5.27 1 98.69 161 ALA B C 1
ATOM 3517 O O . ALA B 1 161 ? 2.773 1.047 4.555 1 98.69 161 ALA B O 1
ATOM 3518 N N . LEU B 1 162 ? 1.082 2.111 5.543 1 98.88 162 LEU B N 1
ATOM 3519 C CA . LEU B 1 162 ? 1.464 3.418 5.02 1 98.88 162 LEU B CA 1
ATOM 3520 C C . LEU B 1 162 ? 2.863 3.805 5.488 1 98.88 162 LEU B C 1
ATOM 3522 O O . LEU B 1 162 ? 3.684 4.266 4.691 1 98.88 162 LEU B O 1
ATOM 3526 N N . VAL B 1 163 ? 3.139 3.59 6.75 1 98.81 163 VAL B N 1
ATOM 3527 C CA . VAL B 1 163 ? 4.441 3.932 7.316 1 98.81 163 VAL B CA 1
ATOM 3528 C C . VAL B 1 163 ? 5.52 3.041 6.703 1 98.81 163 VAL B C 1
ATOM 3530 O O . VAL B 1 163 ? 6.613 3.512 6.387 1 98.81 163 VAL B O 1
ATOM 3533 N N . ALA B 1 164 ? 5.207 1.79 6.52 1 98.62 164 ALA B N 1
ATOM 3534 C CA . ALA B 1 164 ? 6.168 0.862 5.926 1 98.62 164 ALA B CA 1
ATOM 3535 C C . ALA B 1 164 ? 6.531 1.28 4.504 1 98.62 164 ALA B C 1
ATOM 3537 O O . ALA B 1 164 ? 7.703 1.268 4.129 1 98.62 164 ALA B O 1
ATOM 3538 N N . VAL B 1 165 ? 5.551 1.663 3.748 1 98.69 165 VAL B N 1
ATOM 3539 C CA . VAL B 1 165 ? 5.77 2.049 2.357 1 98.69 165 VAL B CA 1
ATOM 3540 C C . VAL B 1 165 ? 6.508 3.385 2.301 1 98.69 165 VAL B C 1
ATOM 3542 O O . VAL B 1 165 ? 7.301 3.625 1.387 1 98.69 165 VAL B O 1
ATOM 3545 N N . ALA B 1 166 ? 6.324 4.199 3.295 1 98.75 166 ALA B N 1
ATOM 3546 C CA . ALA B 1 166 ? 6.898 5.543 3.324 1 98.75 166 ALA B CA 1
ATOM 3547 C C . ALA B 1 166 ? 8.414 5.484 3.461 1 98.75 166 ALA B C 1
ATOM 3549 O O . ALA B 1 166 ? 9.125 6.383 2.996 1 98.75 166 ALA B O 1
ATOM 3550 N N . LYS B 1 167 ? 8.922 4.441 4.082 1 97.81 167 LYS B N 1
ATOM 3551 C CA . LYS B 1 167 ? 10.359 4.367 4.332 1 97.81 167 LYS B CA 1
ATOM 3552 C C . LYS B 1 167 ? 11.148 4.523 3.039 1 97.81 167 LYS B C 1
ATOM 3554 O O . LYS B 1 167 ? 10.789 3.953 2.008 1 97.81 167 LYS B O 1
ATOM 3559 N N . PRO B 1 168 ? 12.227 5.469 3.188 1 97.62 168 PRO B N 1
ATOM 3560 C CA . PRO B 1 168 ? 12.906 5.965 4.387 1 97.62 168 PRO B CA 1
ATOM 3561 C C . PRO B 1 168 ? 12.352 7.305 4.867 1 97.62 168 PRO B C 1
ATOM 3563 O O . PRO B 1 168 ? 12.875 7.887 5.82 1 97.62 168 PRO B O 1
ATOM 3566 N N . PHE B 1 169 ? 11.344 7.82 4.258 1 98.62 169 PHE B N 1
ATOM 3567 C CA . PHE B 1 169 ? 10.766 9.094 4.664 1 98.62 169 PHE B CA 1
ATOM 3568 C C . PHE B 1 169 ? 9.906 8.93 5.91 1 98.62 169 PHE B C 1
ATOM 3570 O O . PHE B 1 169 ? 9.203 7.922 6.055 1 98.62 169 PHE B O 1
ATOM 3577 N N . GLY B 1 170 ? 9.938 9.898 6.773 1 98.19 170 GLY B N 1
ATOM 3578 C CA . GLY B 1 170 ? 9.07 9.906 7.941 1 98.19 170 GLY B CA 1
ATOM 3579 C C . GLY B 1 170 ? 7.625 10.227 7.605 1 98.19 170 GLY B C 1
ATOM 3580 O O . GLY B 1 170 ? 7.305 10.562 6.465 1 98.19 170 GLY B O 1
ATOM 3581 N N . CYS B 1 171 ? 6.781 10.117 8.664 1 98.81 171 CYS B N 1
ATOM 3582 C CA . CYS B 1 171 ? 5.355 10.359 8.469 1 98.81 171 CYS B CA 1
ATOM 3583 C C . CYS B 1 171 ? 4.797 11.25 9.57 1 98.81 171 CYS B C 1
ATOM 3585 O O . CYS B 1 171 ? 5.191 11.133 10.734 1 98.81 171 CYS B O 1
ATOM 3587 N N . VAL B 1 172 ? 3.906 12.109 9.195 1 98.88 172 VAL B N 1
ATOM 3588 C CA . VAL B 1 172 ? 3.107 12.914 10.117 1 98.88 172 VAL B CA 1
ATOM 3589 C C . VAL B 1 172 ? 1.649 12.461 10.062 1 98.88 172 VAL B C 1
ATOM 3591 O O . VAL B 1 172 ? 1.058 12.367 8.984 1 98.88 172 VAL B O 1
ATOM 3594 N N . PHE B 1 173 ? 1.173 12.086 11.234 1 98.88 173 PHE B N 1
ATOM 3595 C CA . PHE B 1 173 ? -0.255 11.805 11.305 1 98.88 173 PHE B CA 1
ATOM 3596 C C . PHE B 1 173 ? -1.068 13.094 11.305 1 98.88 173 PHE B C 1
ATOM 3598 O O . PHE B 1 173 ? -0.953 13.906 12.219 1 98.88 173 PHE B O 1
ATOM 3605 N N . HIS B 1 174 ? -1.923 13.273 10.266 1 98.75 174 HIS B N 1
ATOM 3606 C CA . HIS B 1 174 ? -2.539 14.578 10.07 1 98.75 174 HIS B CA 1
ATOM 3607 C C . HIS B 1 174 ? -3.795 14.734 10.922 1 98.75 174 HIS B C 1
ATOM 3609 O O . HIS B 1 174 ? -3.949 14.055 11.938 1 98.75 174 HIS B O 1
ATOM 3615 N N . ARG B 1 175 ? -4.672 15.602 10.594 1 98.31 175 ARG B N 1
ATOM 3616 C CA . ARG B 1 175 ? -5.75 16.062 11.453 1 98.31 175 ARG B CA 1
ATOM 3617 C C . ARG B 1 175 ? -6.816 14.984 11.633 1 98.31 175 ARG B C 1
ATOM 3619 O O . ARG B 1 175 ? -7.793 15.18 12.359 1 98.31 175 ARG B O 1
ATOM 3626 N N . ALA B 1 176 ? -6.57 13.828 11.016 1 98.5 176 ALA B N 1
ATOM 3627 C CA . ALA B 1 176 ? -7.379 12.68 11.414 1 98.5 176 ALA B CA 1
ATOM 3628 C C . ALA B 1 176 ? -7.324 12.477 12.93 1 98.5 176 ALA B C 1
ATOM 3630 O O . ALA B 1 176 ? -8.18 11.789 13.492 1 98.5 176 ALA B O 1
ATOM 3631 N N . PHE B 1 177 ? -6.41 13.109 13.602 1 98.56 177 PHE B N 1
ATOM 3632 C CA . PHE B 1 177 ? -6.27 12.984 15.047 1 98.56 177 PHE B CA 1
ATOM 3633 C C . PHE B 1 177 ? -7.316 13.828 15.773 1 98.56 177 PHE B C 1
ATOM 3635 O O . PHE B 1 177 ? -7.547 13.648 16.969 1 98.56 177 PHE B O 1
ATOM 3642 N N . ASP B 1 178 ? -7.98 14.789 15.125 1 98.19 178 ASP B N 1
ATOM 3643 C CA . ASP B 1 178 ? -8.867 15.75 15.773 1 98.19 178 ASP B CA 1
ATOM 3644 C C . ASP B 1 178 ? -10.039 15.047 16.453 1 98.19 178 ASP B C 1
ATOM 3646 O O . ASP B 1 178 ? -10.375 15.359 17.594 1 98.19 178 ASP B O 1
ATOM 3650 N N . PRO B 1 179 ? -10.664 14.078 15.781 1 96.75 179 PRO B N 1
ATOM 3651 C CA . PRO B 1 179 ? -11.727 13.359 16.5 1 96.75 179 PRO B CA 1
ATOM 3652 C C . PRO B 1 179 ? -11.211 12.602 17.719 1 96.75 179 PRO B C 1
ATOM 3654 O O . PRO B 1 179 ? -11.938 12.438 18.703 1 96.75 179 PRO B O 1
ATOM 3657 N N . ILE B 1 180 ? -10.055 12.172 17.656 1 97.19 180 ILE B N 1
ATOM 3658 C CA . ILE B 1 180 ? -9.43 11.484 18.781 1 97.19 180 ILE B CA 1
ATOM 3659 C C . ILE B 1 180 ? -9.094 12.5 19.875 1 97.19 180 ILE B C 1
ATOM 3661 O O . ILE B 1 180 ? -9.344 12.25 21.062 1 97.19 180 ILE B O 1
ATOM 3665 N N . ALA B 1 181 ? -8.555 13.648 19.484 1 96.94 181 ALA B N 1
ATOM 3666 C CA . ALA B 1 181 ? -8.25 14.711 20.438 1 96.94 181 ALA B CA 1
ATOM 3667 C C . ALA B 1 181 ? -9.492 15.148 21.203 1 96.94 181 ALA B C 1
ATOM 3669 O O . ALA B 1 181 ? -9.406 15.539 22.375 1 96.94 181 ALA B O 1
ATOM 3670 N N . ALA B 1 182 ? -10.625 15.047 20.531 1 95.56 182 ALA B N 1
ATOM 3671 C CA . ALA B 1 182 ? -11.891 15.484 21.125 1 95.56 182 ALA B CA 1
ATOM 3672 C C . ALA B 1 182 ? -12.438 14.438 22.094 1 95.56 182 ALA B C 1
ATOM 3674 O O . ALA B 1 182 ? -13.406 14.688 22.812 1 95.56 182 ALA B O 1
ATOM 3675 N N . SER B 1 183 ? -11.805 13.289 22.078 1 92.81 183 SER B N 1
ATOM 3676 C CA . SER B 1 183 ? -12.25 12.219 22.953 1 92.81 183 SER B CA 1
ATOM 3677 C C . SER B 1 183 ? -11.633 12.352 24.344 1 92.81 183 SER B C 1
ATOM 3679 O O . SER B 1 183 ? -11.07 13.398 24.688 1 92.81 183 SER B O 1
ATOM 3681 N N . GLY B 1 184 ? -11.734 11.359 25.234 1 91.19 184 GLY B N 1
ATOM 3682 C CA . GLY B 1 184 ? -11.234 11.406 26.594 1 91.19 184 GLY B CA 1
ATOM 3683 C C . GLY B 1 184 ? -9.727 11.25 26.688 1 91.19 184 GLY B C 1
ATOM 3684 O O . GLY B 1 184 ? -9.086 10.805 25.734 1 91.19 184 GLY B O 1
ATOM 3685 N N . PRO B 1 185 ? -9.156 11.703 27.734 1 92.25 185 PRO B N 1
ATOM 3686 C CA . PRO B 1 185 ? -7.699 11.711 27.906 1 92.25 185 PRO B CA 1
ATOM 3687 C C . PRO B 1 185 ? -7.074 10.328 27.719 1 92.25 185 PRO B C 1
ATOM 3689 O O . PRO B 1 185 ? -5.977 10.219 27.172 1 92.25 185 PRO B O 1
ATOM 3692 N N . ARG B 1 186 ? -7.723 9.359 28.172 1 92.25 186 ARG B N 1
ATOM 3693 C CA . ARG B 1 186 ? -7.18 8.008 28.047 1 92.25 186 ARG B CA 1
ATOM 3694 C C . ARG B 1 186 ? -7.09 7.586 26.594 1 92.25 186 ARG B C 1
ATOM 3696 O O . ARG B 1 186 ? -6.102 6.973 26.172 1 92.25 186 ARG B O 1
ATOM 3703 N N . HIS B 1 187 ? -8.125 7.902 25.875 1 92.94 187 HIS B N 1
ATOM 3704 C CA . HIS B 1 187 ? -8.148 7.562 24.453 1 92.94 187 HIS B CA 1
ATOM 3705 C C . HIS B 1 187 ? -7.074 8.328 23.688 1 92.94 187 HIS B C 1
ATOM 3707 O O . HIS B 1 187 ? -6.426 7.773 22.797 1 92.94 187 HIS B O 1
ATOM 3713 N N . ARG B 1 188 ? -6.918 9.547 24.078 1 94.81 188 ARG B N 1
ATOM 3714 C CA . ARG B 1 188 ? -5.879 10.367 23.484 1 94.81 188 ARG B CA 1
ATOM 3715 C C . ARG B 1 188 ? -4.496 9.766 23.719 1 94.81 188 ARG B C 1
ATOM 3717 O O . ARG B 1 188 ? -3.697 9.648 22.781 1 94.81 188 ARG B O 1
ATOM 3724 N N . ALA B 1 189 ? -4.273 9.422 24.922 1 94.19 189 ALA B N 1
ATOM 3725 C CA . ALA B 1 189 ? -2.979 8.867 25.312 1 94.19 189 ALA B CA 1
ATOM 3726 C C . ALA B 1 189 ? -2.697 7.562 24.594 1 94.19 189 ALA B C 1
ATOM 3728 O O . ALA B 1 189 ? -1.593 7.352 24.078 1 94.19 189 ALA B O 1
ATOM 3729 N N . TYR B 1 190 ? -3.666 6.734 24.562 1 95.06 190 TYR B N 1
ATOM 3730 C CA . TYR B 1 190 ? -3.527 5.449 23.891 1 95.06 190 TYR B CA 1
ATOM 3731 C C . TYR B 1 190 ? -3.215 5.645 22.406 1 95.06 190 TYR B C 1
ATOM 3733 O O . TYR B 1 190 ? -2.316 4.992 21.875 1 95.06 190 TYR B O 1
ATOM 3741 N N . ALA B 1 191 ? -3.941 6.496 21.781 1 96.81 191 ALA B N 1
ATOM 3742 C CA . ALA B 1 191 ? -3.74 6.762 20.359 1 96.81 191 ALA B CA 1
ATOM 3743 C C . ALA B 1 191 ? -2.336 7.293 20.094 1 96.81 191 ALA B C 1
ATOM 3745 O O . ALA B 1 191 ? -1.686 6.891 19.125 1 96.81 191 ALA B O 1
ATOM 3746 N N . LEU B 1 192 ? -1.874 8.164 20.906 1 96.62 192 LEU B N 1
ATOM 3747 C CA . LEU B 1 192 ? -0.535 8.719 20.734 1 96.62 192 LEU B CA 1
ATOM 3748 C C . LEU B 1 192 ? 0.524 7.633 20.875 1 96.62 192 LEU B C 1
ATOM 3750 O O . LEU B 1 192 ? 1.486 7.598 20.109 1 96.62 192 LEU B O 1
ATOM 3754 N N . GLU B 1 193 ? 0.363 6.82 21.812 1 95.88 193 GLU B N 1
ATOM 3755 C CA . GLU B 1 193 ? 1.293 5.711 21.984 1 95.88 193 GLU B CA 1
ATOM 3756 C C . GLU B 1 193 ? 1.297 4.793 20.766 1 95.88 193 GLU B C 1
ATOM 3758 O O . GLU B 1 193 ? 2.357 4.355 20.312 1 95.88 193 GLU B O 1
ATOM 3763 N N . GLN B 1 194 ? 0.122 4.531 20.281 1 96.94 194 GLN B N 1
ATOM 3764 C CA . GLN B 1 194 ? 0.007 3.707 19.094 1 96.94 194 GLN B CA 1
ATOM 3765 C C . GLN B 1 194 ? 0.749 4.336 17.906 1 96.94 194 GLN B C 1
ATOM 3767 O O . GLN B 1 194 ? 1.475 3.648 17.188 1 96.94 194 GLN B O 1
ATOM 3772 N N . LEU B 1 195 ? 0.557 5.574 17.766 1 98 195 LEU B N 1
ATOM 3773 C CA . LEU B 1 195 ? 1.182 6.273 16.641 1 98 195 LEU B CA 1
ATOM 3774 C C . LEU B 1 195 ? 2.699 6.293 16.797 1 98 195 LEU B C 1
ATOM 3776 O O . LEU B 1 195 ? 3.428 6.148 15.812 1 98 195 LEU B O 1
ATOM 3780 N N . ALA B 1 196 ? 3.166 6.438 18 1 96.94 196 ALA B N 1
ATOM 3781 C CA . ALA B 1 196 ? 4.602 6.371 18.266 1 96.94 196 ALA B CA 1
ATOM 3782 C C . ALA B 1 196 ? 5.164 4.996 17.922 1 96.94 196 ALA B C 1
ATOM 3784 O O . ALA B 1 196 ? 6.207 4.891 17.281 1 96.94 196 ALA B O 1
ATOM 3785 N N . LEU B 1 197 ? 4.457 4.012 18.312 1 97 197 LEU B N 1
ATOM 3786 C CA . LEU B 1 197 ? 4.895 2.641 18.062 1 97 197 LEU B CA 1
ATOM 3787 C C . LEU B 1 197 ? 4.895 2.324 16.578 1 97 197 LEU B C 1
ATOM 3789 O O . LEU B 1 197 ? 5.742 1.567 16.094 1 97 197 LEU B O 1
ATOM 3793 N N . LEU B 1 198 ? 3.967 2.877 15.898 1 97.81 198 LEU B N 1
ATOM 3794 C CA . LEU B 1 198 ? 3.857 2.658 14.453 1 97.81 198 LEU B CA 1
ATOM 3795 C C . LEU B 1 198 ? 4.984 3.369 13.711 1 97.81 198 LEU B C 1
ATOM 3797 O O . LEU B 1 198 ? 5.246 3.07 12.547 1 97.81 198 LEU B O 1
ATOM 3801 N N . GLY B 1 199 ? 5.562 4.418 14.336 1 97.44 199 GLY B N 1
ATOM 3802 C CA . GLY B 1 199 ? 6.727 5.059 13.742 1 97.44 199 GLY B CA 1
ATOM 3803 C C . GLY B 1 199 ? 6.43 6.449 13.203 1 97.44 199 GLY B C 1
ATOM 3804 O O . GLY B 1 199 ? 7.219 7 12.43 1 97.44 199 GLY B O 1
ATOM 3805 N N . PHE B 1 200 ? 5.316 7.008 13.57 1 98.31 200 PHE B N 1
ATOM 3806 C CA . PHE B 1 200 ? 5.043 8.391 13.18 1 98.31 200 PHE B CA 1
ATOM 3807 C C . PHE B 1 200 ? 5.988 9.344 13.891 1 98.31 200 PHE B C 1
ATOM 3809 O O . PHE B 1 200 ? 6.289 9.172 15.078 1 98.31 200 PHE B O 1
ATOM 3816 N N . ASP B 1 201 ? 6.375 10.367 13.18 1 97 201 ASP B N 1
ATOM 3817 C CA . ASP B 1 201 ? 7.285 11.367 13.734 1 97 201 ASP B CA 1
ATOM 3818 C C . ASP B 1 201 ? 6.516 12.438 14.5 1 97 201 ASP B C 1
ATOM 3820 O O . ASP B 1 201 ? 7.043 13.031 15.445 1 97 201 ASP B O 1
ATOM 3824 N N . ALA B 1 202 ? 5.305 12.703 14.031 1 97.69 202 ALA B N 1
ATOM 3825 C CA . ALA B 1 202 ? 4.547 13.812 14.602 1 97.69 202 ALA B CA 1
ATOM 3826 C C . ALA B 1 202 ? 3.049 13.625 14.383 1 97.69 202 ALA B C 1
ATOM 3828 O O . ALA B 1 202 ? 2.635 12.797 13.562 1 97.69 202 ALA B O 1
ATOM 3829 N N . VAL B 1 203 ? 2.32 14.344 15.148 1 98.38 203 VAL B N 1
ATOM 3830 C CA . VAL B 1 203 ? 0.866 14.398 15.039 1 98.38 203 VAL B CA 1
ATOM 3831 C C . VAL B 1 203 ? 0.416 15.844 14.828 1 98.38 203 VAL B C 1
ATOM 3833 O O . VAL B 1 203 ? 0.804 16.734 15.586 1 98.38 203 VAL B O 1
ATOM 3836 N N . LEU B 1 204 ? -0.318 16.062 13.773 1 98.56 204 LEU B N 1
ATOM 3837 C CA . LEU B 1 204 ? -0.943 17.359 13.516 1 98.56 204 LEU B CA 1
ATOM 3838 C C . LEU B 1 204 ? -2.369 17.391 14.055 1 98.56 204 LEU B C 1
ATOM 3840 O O . LEU B 1 204 ? -3.18 16.516 13.727 1 98.56 204 LEU B O 1
ATOM 3844 N N . THR B 1 205 ? -2.703 18.422 14.852 1 98.5 205 THR B N 1
ATOM 3845 C CA . THR B 1 205 ? -4.035 18.469 15.445 1 98.5 205 THR B CA 1
ATOM 3846 C C . THR B 1 205 ? -4.422 19.906 15.789 1 98.5 205 THR B C 1
ATOM 3848 O O . THR B 1 205 ? -3.555 20.734 16.078 1 98.5 205 THR B O 1
ATOM 3851 N N . ALA B 1 206 ? -5.715 20.141 15.766 1 98.06 206 ALA B N 1
ATOM 3852 C CA . ALA B 1 206 ? -6.262 21.391 16.266 1 98.06 206 ALA B CA 1
ATOM 3853 C C . ALA B 1 206 ? -6.594 21.297 17.75 1 98.06 206 ALA B C 1
ATOM 3855 O O . ALA B 1 206 ? -6.977 22.281 18.375 1 98.06 206 ALA B O 1
ATOM 3856 N N . GLY B 1 207 ? -6.449 20.078 18.297 1 97.5 207 GLY B N 1
ATOM 3857 C CA . GLY B 1 207 ? -6.766 19.859 19.703 1 97.5 207 GLY B CA 1
ATOM 3858 C C . GLY B 1 207 ? -8.219 19.5 19.938 1 97.5 207 GLY B C 1
ATOM 3859 O O . GLY B 1 207 ? -8.648 19.328 21.078 1 97.5 207 GLY B O 1
ATOM 3860 N N . GLY B 1 208 ? -9.008 19.438 18.844 1 95.94 208 GLY B N 1
ATOM 3861 C CA . GLY B 1 208 ? -10.43 19.141 18.922 1 95.94 208 GLY B CA 1
ATOM 3862 C C . GLY B 1 208 ? -11.133 19.25 17.578 1 95.94 208 GLY B C 1
ATOM 3863 O O . GLY B 1 208 ? -10.477 19.391 16.531 1 95.94 208 GLY B O 1
ATOM 3864 N N . LEU B 1 209 ? -12.469 19.188 17.609 1 93.81 209 LEU B N 1
ATOM 3865 C CA . LEU B 1 209 ? -13.242 19.141 16.375 1 93.81 209 LEU B CA 1
ATOM 3866 C C . LEU B 1 209 ? -13.797 20.516 16.031 1 93.81 209 LEU B C 1
ATOM 3868 O O . LEU B 1 209 ? -14.164 20.766 14.883 1 93.81 209 LEU B O 1
ATOM 3872 N N . THR B 1 210 ? -13.883 21.312 17.016 1 91.94 210 THR B N 1
ATOM 3873 C CA . THR B 1 210 ? -14.539 22.609 16.812 1 91.94 210 THR B CA 1
ATOM 3874 C C . THR B 1 210 ? -13.602 23.75 17.188 1 91.94 210 THR B C 1
ATOM 3876 O O . THR B 1 210 ? -12.812 23.625 18.125 1 91.94 210 THR B O 1
ATOM 3879 N N . GLY B 1 211 ? -13.727 24.812 16.391 1 90.38 211 GLY B N 1
ATOM 3880 C CA . GLY B 1 211 ? -12.945 26 16.719 1 90.38 211 GLY B CA 1
ATOM 3881 C C . GLY B 1 211 ? -11.531 25.953 16.172 1 90.38 211 GLY B C 1
ATOM 3882 O O . GLY B 1 211 ? -11.203 25.062 15.375 1 90.38 211 GLY B O 1
ATOM 3883 N N . SER B 1 212 ? -10.758 26.969 16.625 1 93.31 212 SER B N 1
ATOM 3884 C CA . SER B 1 212 ? -9.367 27.078 16.203 1 93.31 212 SER B CA 1
ATOM 3885 C C . SER B 1 212 ? -8.445 26.344 17.172 1 93.31 212 SER B C 1
ATOM 3887 O O . SER B 1 212 ? -8.781 26.172 18.344 1 93.31 212 SER B O 1
ATOM 3889 N N . CYS B 1 213 ? -7.266 26.016 16.703 1 94.12 213 CYS B N 1
ATOM 3890 C CA . CYS B 1 213 ? -6.258 25.375 17.547 1 94.12 213 CYS B CA 1
ATOM 3891 C C . CYS B 1 213 ? -5.793 26.312 18.656 1 94.12 213 CYS B C 1
ATOM 3893 O O . CYS B 1 213 ? -5.148 25.891 19.609 1 94.12 213 CYS B O 1
ATOM 3895 N N . CYS B 1 214 ? -6.191 27.609 18.562 1 94.38 214 CYS B N 1
ATOM 3896 C CA . CYS B 1 214 ? -5.742 28.609 19.531 1 94.38 214 CYS B CA 1
ATOM 3897 C C . CYS B 1 214 ? -6.812 28.859 20.594 1 94.38 214 CYS B C 1
ATOM 3899 O O . CYS B 1 214 ? -6.586 29.625 21.531 1 94.38 214 CYS B O 1
ATOM 3901 N N . ASP B 1 215 ? -7.945 28.219 20.406 1 95.12 215 ASP B N 1
ATOM 3902 C CA . ASP B 1 215 ? -9 28.359 21.406 1 95.12 215 ASP B CA 1
ATOM 3903 C C . ASP B 1 215 ? -8.625 27.656 22.703 1 95.12 215 ASP B C 1
ATOM 3905 O O . ASP B 1 215 ? -7.945 26.625 22.688 1 95.12 215 ASP B O 1
ATOM 3909 N N . GLY B 1 216 ? -9.117 28.156 23.766 1 93.94 216 GLY B N 1
ATOM 3910 C CA . GLY B 1 216 ? -8.766 27.719 25.109 1 93.94 216 GLY B CA 1
ATOM 3911 C C . GLY B 1 216 ? -8.812 26.203 25.281 1 93.94 216 GLY B C 1
ATOM 3912 O O . GLY B 1 216 ? -7.797 25.578 25.578 1 93.94 216 GLY B O 1
ATOM 3913 N N . PRO B 1 217 ? -10.031 25.656 25.047 1 95.06 217 PRO B N 1
ATOM 3914 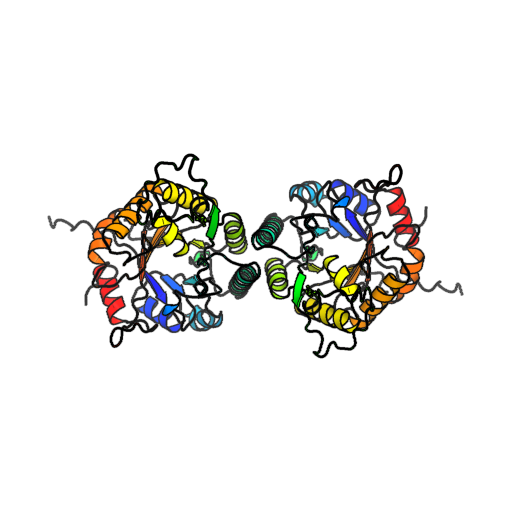C CA . PRO B 1 217 ? -10.133 24.203 25.25 1 95.06 217 PRO B CA 1
ATOM 3915 C C . PRO B 1 217 ? -9.18 23.406 24.359 1 95.06 217 PRO B C 1
ATOM 3917 O O . PRO B 1 217 ? -8.641 22.391 24.781 1 95.06 217 PRO B O 1
ATOM 3920 N N . ASN B 1 218 ? -8.969 23.812 23.156 1 97.38 218 ASN B N 1
ATOM 3921 C CA . ASN B 1 218 ? -8.094 23.125 22.219 1 97.38 218 ASN B CA 1
ATOM 3922 C C . ASN B 1 218 ? -6.625 23.266 22.609 1 97.38 218 ASN B C 1
ATOM 3924 O O . ASN B 1 218 ? -5.875 22.281 22.562 1 97.38 218 ASN B O 1
ATOM 3928 N N . VAL B 1 219 ? -6.203 24.469 23 1 96.38 219 VAL B N 1
ATOM 3929 C CA . VAL B 1 219 ? -4.816 24.672 23.391 1 96.38 219 VAL B CA 1
ATOM 3930 C C . VAL B 1 219 ? -4.504 23.844 24.641 1 96.38 219 VAL B C 1
ATOM 3932 O O . VAL B 1 219 ? -3.408 23.297 24.766 1 96.38 219 VAL B O 1
ATOM 3935 N N . GLU B 1 220 ? -5.449 23.797 25.531 1 96.25 220 GLU B N 1
ATOM 3936 C CA . GLU B 1 220 ? -5.27 23 26.75 1 96.25 220 GLU B CA 1
ATOM 3937 C C . GLU B 1 220 ? -5.082 21.531 26.406 1 96.25 220 GLU B C 1
ATOM 3939 O O . GLU B 1 220 ? -4.246 20.844 27 1 96.25 220 GLU B O 1
ATOM 3944 N N . THR B 1 221 ? -5.918 21.078 25.516 1 96.69 221 THR B N 1
ATOM 3945 C CA . THR B 1 221 ? -5.777 19.703 25.062 1 96.69 221 THR B CA 1
ATOM 3946 C C . THR B 1 221 ? -4.387 19.469 24.469 1 96.69 221 THR B C 1
ATOM 3948 O O . THR B 1 221 ? -3.727 18.469 24.797 1 96.69 221 THR B O 1
ATOM 3951 N N . VAL B 1 222 ? -3.902 20.328 23.625 1 96.62 222 VAL B N 1
ATOM 3952 C CA . VAL B 1 222 ? -2.598 20.188 22.984 1 96.62 222 VAL B CA 1
ATOM 3953 C C . VAL B 1 222 ? -1.495 20.219 24.047 1 96.62 222 VAL B C 1
ATOM 3955 O O . VAL B 1 222 ? -0.54 19.438 23.969 1 96.62 222 VAL B O 1
ATOM 3958 N N . ASP B 1 223 ? -1.636 21.125 24.984 1 95.44 223 ASP B N 1
ATOM 3959 C CA . ASP B 1 223 ? -0.674 21.188 26.078 1 95.44 223 ASP B CA 1
ATOM 3960 C C . ASP B 1 223 ? -0.568 19.828 26.797 1 95.44 223 ASP B C 1
ATOM 3962 O O . ASP B 1 223 ? 0.535 19.359 27.078 1 95.44 223 ASP B O 1
ATOM 3966 N N . HIS B 1 224 ? -1.706 19.297 27.047 1 95.56 224 HIS B N 1
ATOM 3967 C CA . HIS B 1 224 ? -1.747 17.984 27.688 1 95.56 224 HIS B CA 1
ATOM 3968 C C . HIS B 1 224 ? -1.053 16.922 26.844 1 95.56 224 HIS B C 1
ATOM 3970 O O . HIS B 1 224 ? -0.302 16.094 27.359 1 95.56 224 HIS B O 1
ATOM 3976 N N . LEU B 1 225 ? -1.303 16.922 25.562 1 95.94 225 LEU B N 1
ATOM 3977 C CA . LEU B 1 225 ? -0.675 15.984 24.641 1 95.94 225 LEU B CA 1
ATOM 3978 C C . LEU B 1 225 ? 0.843 16.141 24.656 1 95.94 225 LEU B C 1
ATOM 3980 O O . LEU B 1 225 ? 1.57 15.141 24.672 1 95.94 225 LEU B O 1
ATOM 3984 N N . CYS B 1 226 ? 1.341 17.328 24.656 1 94 226 CYS B N 1
ATOM 3985 C CA . CYS B 1 226 ? 2.775 17.594 24.688 1 94 226 CYS B CA 1
ATOM 3986 C C . CYS B 1 226 ? 3.41 17.016 25.938 1 94 226 CYS B C 1
ATOM 3988 O O . CYS B 1 226 ? 4.488 16.422 25.875 1 94 226 CYS B O 1
ATOM 3990 N N . ARG B 1 227 ? 2.787 17.156 27 1 92.69 227 ARG B N 1
ATOM 3991 C CA . ARG B 1 227 ? 3.307 16.656 28.266 1 92.69 227 ARG B CA 1
ATOM 3992 C C . ARG B 1 227 ? 3.33 15.133 28.281 1 92.69 227 ARG B C 1
ATOM 3994 O O . ARG B 1 227 ? 4.285 14.523 28.766 1 92.69 227 ARG B O 1
ATOM 4001 N N . LEU B 1 228 ? 2.328 14.594 27.75 1 90.94 228 LEU B N 1
ATOM 4002 C CA . LEU B 1 228 ? 2.215 13.141 27.703 1 90.94 228 LEU B CA 1
ATOM 4003 C C . LEU B 1 228 ? 3.352 12.531 26.891 1 90.94 228 LEU B C 1
ATOM 4005 O O . LEU B 1 228 ? 3.896 11.492 27.266 1 90.94 228 LEU B O 1
ATOM 4009 N N . MET B 1 229 ? 3.729 13.031 25.781 1 85.19 229 MET B N 1
ATOM 4010 C CA . MET B 1 229 ? 4.645 12.391 24.844 1 85.19 229 MET B CA 1
ATOM 4011 C C . MET B 1 229 ? 6.09 12.773 25.141 1 85.19 229 MET B C 1
ATOM 4013 O O . MET B 1 229 ? 7.02 12.086 24.719 1 85.19 229 MET B O 1
ATOM 4017 N N . ALA B 1 230 ? 6.285 13.781 25.859 1 71.94 230 ALA B N 1
ATOM 4018 C CA . ALA B 1 230 ? 7.625 14.18 26.281 1 71.94 230 ALA B CA 1
ATOM 4019 C C . ALA B 1 230 ? 8.617 14.055 25.125 1 71.94 230 ALA B C 1
ATOM 4021 O O . ALA B 1 230 ? 9.703 13.484 25.297 1 71.94 230 ALA B O 1
ATOM 4022 N N . GLY B 1 231 ? 8.148 14.375 23.969 1 76.38 231 GLY B N 1
ATOM 4023 C CA . GLY B 1 231 ? 9.055 14.469 22.844 1 76.38 231 GLY B CA 1
ATOM 4024 C C . GLY B 1 231 ? 9.117 13.195 22.016 1 76.38 231 GLY B C 1
ATOM 4025 O O . GLY B 1 231 ? 9.758 13.156 20.969 1 76.38 231 GLY B O 1
ATOM 4026 N N . ARG B 1 232 ? 8.531 12.07 22.328 1 85.62 232 ARG B N 1
ATOM 4027 C CA . ARG B 1 232 ? 8.539 10.82 21.578 1 85.62 232 ARG B CA 1
ATOM 4028 C C . ARG B 1 232 ? 7.863 11 20.219 1 85.62 232 ARG B C 1
ATOM 4030 O O . ARG B 1 232 ? 8.336 10.477 19.203 1 85.62 232 ARG B O 1
ATOM 4037 N N . VAL B 1 233 ? 6.773 11.719 20.234 1 93.88 233 VAL B N 1
ATOM 4038 C CA . VAL B 1 233 ? 6.086 12.172 19.047 1 93.88 233 VAL B CA 1
ATOM 4039 C C . VAL B 1 233 ? 5.879 13.688 19.109 1 93.88 233 VAL B C 1
ATOM 4041 O O . VAL B 1 233 ? 5.383 14.211 20.109 1 93.88 233 VAL B O 1
ATOM 4044 N N . LYS B 1 234 ? 6.305 14.359 18.141 1 95.31 234 LYS B N 1
ATOM 4045 C CA . LYS B 1 234 ? 6.137 15.812 18.125 1 95.31 234 LYS B CA 1
ATOM 4046 C C . LYS B 1 234 ? 4.684 16.188 17.859 1 95.31 234 LYS B C 1
ATOM 4048 O O . LYS B 1 234 ? 3.949 15.453 17.203 1 95.31 234 LYS B O 1
ATOM 4053 N N . ILE B 1 235 ? 4.336 17.297 18.391 1 97.06 235 ILE B N 1
ATOM 4054 C CA . ILE B 1 235 ? 2.982 17.797 18.156 1 97.06 235 ILE B CA 1
ATOM 4055 C C . ILE B 1 235 ? 3.033 19.016 17.25 1 97.06 235 ILE B C 1
ATOM 4057 O O . ILE B 1 235 ? 3.789 19.953 17.516 1 97.06 235 ILE B O 1
ATOM 4061 N N . ILE B 1 236 ? 2.307 18.969 16.188 1 97.38 236 ILE B N 1
ATOM 4062 C CA . ILE B 1 236 ? 2.127 20.094 15.289 1 97.38 236 ILE B CA 1
ATOM 4063 C C . ILE B 1 236 ? 0.736 20.703 15.477 1 97.38 236 ILE B C 1
ATOM 4065 O O . ILE B 1 236 ? -0.274 20.016 15.266 1 97.38 236 ILE B O 1
ATOM 4069 N N . VAL B 1 237 ? 0.73 21.906 15.844 1 97.56 237 VAL B N 1
ATOM 4070 C CA . VAL B 1 237 ? -0.521 22.578 16.188 1 97.56 237 VAL B CA 1
ATOM 4071 C C . VAL B 1 237 ? -1.032 23.375 14.992 1 97.56 237 VAL B C 1
ATOM 4073 O O . VAL B 1 237 ? -0.421 24.359 14.586 1 97.56 237 VAL B O 1
ATOM 4076 N N . GLY B 1 238 ? -2.186 22.922 14.461 1 97.5 238 GLY B N 1
ATOM 4077 C CA . GLY B 1 238 ? -2.744 23.594 13.297 1 97.5 238 GLY B CA 1
ATOM 4078 C C . GLY B 1 238 ? -4.262 23.547 13.258 1 97.5 238 GLY B C 1
ATOM 4079 O O . GLY B 1 238 ? -4.879 22.672 13.859 1 97.5 238 GLY B O 1
ATOM 4080 N N . GLY B 1 239 ? -4.816 24.344 12.508 1 96.06 239 GLY B N 1
ATOM 4081 C CA . GLY B 1 239 ? -6.25 24.547 12.383 1 96.06 239 GLY B CA 1
ATOM 4082 C C . GLY B 1 239 ? -6.684 25.969 12.727 1 96.06 239 GLY B C 1
ATOM 4083 O O . GLY B 1 239 ? -7.039 26.25 13.875 1 96.06 239 GLY 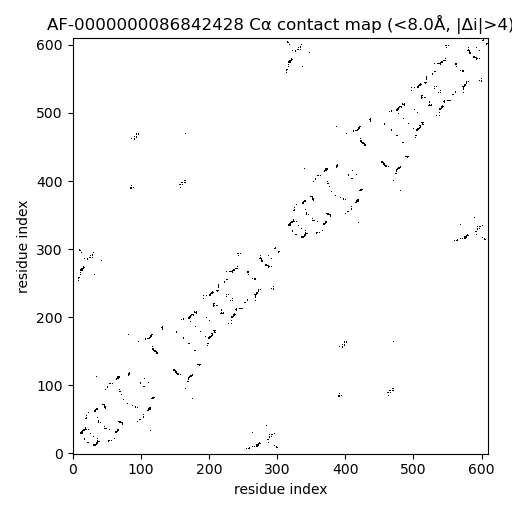B O 1
ATOM 4084 N N . GLY B 1 240 ? -6.586 26.828 11.852 1 93.38 240 GLY B N 1
ATOM 4085 C CA . GLY B 1 240 ? -7.066 28.203 12.031 1 93.38 240 GLY B CA 1
ATOM 4086 C C . GLY B 1 240 ? -6.047 29.109 12.68 1 93.38 240 GLY B C 1
ATOM 4087 O O . GLY B 1 240 ? -6.398 30.156 13.211 1 93.38 240 GLY B O 1
ATOM 4088 N N . LEU B 1 241 ? -4.832 28.703 12.719 1 95.5 241 LEU B N 1
ATOM 4089 C CA . LEU B 1 241 ? -3.787 29.547 13.305 1 95.5 241 LEU B CA 1
ATOM 4090 C C . LEU B 1 241 ? -3.471 30.734 12.406 1 95.5 241 LEU B C 1
ATOM 4092 O O . LEU B 1 241 ? -3.232 30.562 11.203 1 95.5 241 LEU B O 1
ATOM 4096 N N . ARG B 1 242 ? -3.566 31.906 13 1 94.62 242 ARG B N 1
ATOM 4097 C CA . ARG B 1 242 ? -3.27 33.156 12.328 1 94.62 242 ARG B CA 1
ATOM 4098 C C . ARG B 1 242 ? -2.527 34.125 13.258 1 94.62 242 ARG B C 1
ATOM 4100 O O . ARG B 1 242 ? -2.334 33.812 14.438 1 94.62 242 ARG B O 1
ATOM 4107 N N . SER B 1 243 ? -2.111 35.25 12.641 1 94.31 243 SER B N 1
ATOM 4108 C CA . SER B 1 243 ? -1.342 36.219 13.414 1 94.31 243 SER B CA 1
ATOM 4109 C C . SER B 1 243 ? -2.17 36.812 14.562 1 94.31 243 SER B C 1
ATOM 4111 O O . SER B 1 243 ? -1.639 37.094 15.633 1 94.31 243 SER B O 1
ATOM 4113 N N . HIS B 1 244 ? -3.455 36.875 14.422 1 92.94 244 HIS B N 1
ATOM 4114 C CA . HIS B 1 244 ? -4.293 37.562 15.406 1 92.94 244 HIS B CA 1
ATOM 4115 C C . HIS B 1 244 ? -4.539 36.656 16.625 1 92.94 244 HIS B C 1
ATOM 4117 O O . HIS B 1 244 ? -5 37.125 17.656 1 92.94 244 HIS B O 1
ATOM 4123 N N . ASN B 1 245 ? -4.234 35.344 16.531 1 94.19 245 ASN B N 1
ATOM 4124 C CA . ASN B 1 245 ? -4.598 34.469 17.641 1 94.19 245 ASN B CA 1
ATOM 4125 C C . ASN B 1 245 ? -3.41 33.625 18.109 1 94.19 245 ASN B C 1
ATOM 4127 O O . ASN B 1 245 ? -3.533 32.844 19.047 1 94.19 245 ASN B O 1
ATOM 4131 N N . VAL B 1 246 ? -2.246 33.812 17.562 1 94.5 246 VAL B N 1
ATOM 4132 C CA . VAL B 1 246 ? -1.119 32.906 17.766 1 94.5 246 VAL B CA 1
ATOM 4133 C C . VAL B 1 246 ? -0.453 33.219 19.109 1 94.5 246 VAL B C 1
ATOM 4135 O O . VAL B 1 246 ? 0.123 32.312 19.734 1 94.5 246 VAL B O 1
ATOM 4138 N N . ILE B 1 247 ? -0.453 34.375 19.625 1 92.25 247 ILE B N 1
ATOM 4139 C CA . ILE B 1 247 ? 0.366 34.812 20.75 1 92.25 247 ILE B CA 1
ATOM 4140 C C . ILE B 1 247 ? 0.006 34 22 1 92.25 247 ILE B C 1
ATOM 4142 O O . ILE B 1 247 ? 0.889 33.5 22.688 1 92.25 247 ILE B O 1
ATOM 4146 N N . GLY B 1 248 ? -1.287 33.906 22.297 1 91.44 248 GLY B N 1
ATOM 4147 C CA . GLY B 1 248 ? -1.708 33.156 23.453 1 91.44 248 GLY B CA 1
ATOM 4148 C C . GLY B 1 248 ? -1.254 31.688 23.406 1 91.44 248 GLY B C 1
ATOM 4149 O O . GLY B 1 248 ? -0.781 31.156 24.422 1 91.44 248 GLY B O 1
ATOM 4150 N N . ALA B 1 249 ? -1.437 31.078 22.281 1 93.75 249 ALA B N 1
ATOM 4151 C CA . ALA B 1 249 ? -1.007 29.688 22.109 1 93.75 249 ALA B CA 1
ATOM 4152 C C . ALA B 1 249 ? 0.507 29.562 22.25 1 93.75 249 ALA B C 1
ATOM 4154 O O . ALA B 1 249 ? 1.003 28.609 22.859 1 93.75 249 ALA B O 1
ATOM 4155 N N . ALA B 1 250 ? 1.246 30.5 21.672 1 92.5 250 ALA B N 1
ATOM 4156 C CA . ALA B 1 250 ? 2.705 30.5 21.75 1 92.5 250 ALA B CA 1
ATOM 4157 C C . ALA B 1 250 ? 3.191 30.594 23.188 1 92.5 250 ALA B C 1
ATOM 4159 O O . ALA B 1 250 ? 4.152 29.922 23.562 1 92.5 250 ALA B O 1
ATOM 4160 N N . GLU B 1 251 ? 2.584 31.391 23.953 1 90.44 251 GLU B N 1
ATOM 4161 C CA . GLU B 1 251 ? 2.959 31.547 25.344 1 90.44 251 GLU B CA 1
ATOM 4162 C C . GLU B 1 251 ? 2.732 30.266 26.125 1 90.44 251 GLU B C 1
ATOM 4164 O O . GLU B 1 251 ? 3.557 29.875 26.969 1 90.44 251 GLU B O 1
ATOM 4169 N N . MET B 1 252 ? 1.691 29.641 25.828 1 91.62 252 MET B N 1
ATOM 4170 C CA . MET B 1 252 ? 1.332 28.438 26.562 1 91.62 252 MET B CA 1
ATOM 4171 C C . MET B 1 252 ? 2.164 27.25 26.109 1 91.62 252 MET B C 1
ATOM 4173 O O . MET B 1 252 ? 2.621 26.453 26.922 1 91.62 252 MET B O 1
ATOM 4177 N N . LEU B 1 253 ? 2.326 27.094 24.828 1 93.12 253 LEU B N 1
ATOM 4178 C CA . LEU B 1 253 ? 2.918 25.875 24.266 1 93.12 253 LEU B CA 1
ATOM 4179 C C . LEU B 1 253 ? 4.426 26.031 24.094 1 93.12 253 LEU B C 1
ATOM 4181 O O . LEU B 1 253 ? 5.141 25.047 23.891 1 93.12 253 LEU B O 1
ATOM 4185 N N . GLY B 1 254 ? 4.918 27.281 24.188 1 89.38 254 GLY B N 1
ATOM 4186 C CA . GLY B 1 254 ? 6.336 27.562 24.016 1 89.38 254 GLY B CA 1
ATOM 4187 C C . GLY B 1 254 ? 7.215 26.812 25 1 89.38 254 GLY B C 1
ATOM 4188 O O . GLY B 1 254 ? 8.391 26.578 24.734 1 89.38 254 GLY B O 1
ATOM 4189 N N . VAL B 1 255 ? 6.727 26.438 26.078 1 87.44 255 VAL B N 1
ATOM 4190 C CA . VAL B 1 255 ? 7.473 25.75 27.141 1 87.44 255 VAL B CA 1
ATOM 4191 C C . VAL B 1 255 ? 7.941 24.391 26.641 1 87.44 255 VAL B C 1
ATOM 4193 O O . VAL B 1 255 ? 8.883 23.812 27.188 1 87.44 255 VAL B O 1
ATOM 4196 N N . HIS B 1 256 ? 7.258 23.875 25.656 1 89.12 256 HIS B N 1
ATOM 4197 C CA . HIS B 1 256 ? 7.59 22.547 25.141 1 89.12 256 HIS B CA 1
ATOM 4198 C C . HIS B 1 256 ? 8.617 22.625 24.016 1 89.12 256 HIS B C 1
ATOM 4200 O O . HIS B 1 256 ? 9.117 21.609 23.547 1 89.12 256 HIS B O 1
ATOM 4206 N N . ALA B 1 257 ? 8.906 23.781 23.547 1 84.5 257 ALA B N 1
ATOM 4207 C CA . ALA B 1 257 ? 9.836 23.953 22.438 1 84.5 257 ALA B CA 1
ATOM 4208 C C . ALA B 1 257 ? 11.281 23.797 22.891 1 84.5 257 ALA B C 1
ATOM 4210 O O . ALA B 1 257 ? 11.586 24 24.062 1 84.5 257 ALA B O 1
ATOM 4211 N N . ASP B 1 258 ? 12.109 23.125 21.938 1 72.69 258 ASP B N 1
ATOM 4212 C CA . ASP B 1 258 ? 13.531 22.984 22.25 1 72.69 258 ASP B CA 1
ATOM 4213 C C . ASP B 1 258 ? 14.234 24.344 22.25 1 72.69 258 ASP B C 1
ATOM 4215 O O . ASP B 1 258 ? 13.938 25.188 21.406 1 72.69 258 ASP B O 1
ATOM 4219 N N . ASN B 1 259 ? 14.945 24.594 23.297 1 59.75 259 ASN B N 1
ATOM 4220 C CA . ASN B 1 259 ? 15.641 25.859 23.516 1 59.75 259 ASN B CA 1
ATOM 4221 C C . ASN B 1 259 ? 16.938 25.938 22.719 1 59.75 259 ASN B C 1
ATOM 4223 O O . ASN B 1 259 ? 17.656 26.938 22.797 1 59.75 259 ASN B O 1
ATOM 4227 N N . SER B 1 260 ? 17.234 24.828 22.125 1 55.62 260 SER B N 1
ATOM 4228 C CA . SER B 1 260 ? 18.516 25 21.453 1 55.62 260 SER B CA 1
ATOM 4229 C C . SER B 1 260 ? 18.344 25.703 20.109 1 55.62 260 SER B C 1
ATOM 4231 O O . SER B 1 260 ? 17.484 25.312 19.312 1 55.62 260 SER B O 1
ATOM 4233 N N . PRO B 1 261 ? 18.75 27.016 20.078 1 50.53 261 PRO B N 1
ATOM 4234 C CA . PRO B 1 261 ? 18.625 27.828 18.859 1 50.53 261 PRO B CA 1
ATOM 4235 C C . PRO B 1 261 ? 18.906 27.016 17.594 1 50.53 261 PRO B C 1
ATOM 4237 O O . PRO B 1 261 ? 18.375 27.344 16.516 1 50.53 261 PRO B O 1
ATOM 4240 N N . ALA B 1 262 ? 19.875 26.016 17.672 1 49.31 262 ALA B N 1
ATOM 4241 C CA . ALA B 1 262 ? 20.516 25.469 16.469 1 49.31 262 ALA B CA 1
ATOM 4242 C C . ALA B 1 262 ? 19.609 24.438 15.797 1 49.31 262 ALA B C 1
ATOM 4244 O O . ALA B 1 262 ? 19.828 24.094 14.633 1 49.31 262 ALA B O 1
ATOM 4245 N N . ASN B 1 263 ? 18.422 24.062 16.438 1 63 263 ASN B N 1
ATOM 4246 C CA . ASN B 1 263 ? 17.938 22.938 15.648 1 63 263 ASN B CA 1
ATOM 4247 C C . ASN B 1 263 ? 16.422 22.812 15.727 1 63 263 ASN B C 1
ATOM 4249 O O . ASN B 1 263 ? 15.898 22.016 16.516 1 63 263 ASN B O 1
ATOM 4253 N N . ASP B 1 264 ? 15.648 23.75 14.992 1 66.31 264 ASP B N 1
ATOM 4254 C CA . ASP B 1 264 ? 14.188 23.719 14.891 1 66.31 264 ASP B CA 1
ATOM 4255 C C . ASP B 1 264 ? 13.688 22.281 14.734 1 66.31 264 ASP B C 1
ATOM 4257 O O . ASP B 1 264 ? 12.633 21.938 15.266 1 66.31 264 ASP B O 1
ATOM 4261 N N . ARG B 1 265 ? 14.461 21.469 14.133 1 73.88 265 ARG B N 1
ATOM 4262 C CA . ARG B 1 265 ? 14.008 20.125 13.789 1 73.88 265 ARG B CA 1
ATOM 4263 C C . ARG B 1 265 ? 13.781 19.297 15.047 1 73.88 265 ARG B C 1
ATOM 4265 O O . ARG B 1 265 ? 13.031 18.312 15.016 1 73.88 265 ARG B O 1
ATOM 4272 N N . ASP B 1 266 ? 14.25 19.812 16.078 1 76.88 266 ASP B N 1
ATOM 4273 C CA . ASP B 1 266 ? 14.203 18.984 17.281 1 76.88 266 ASP B CA 1
ATOM 4274 C C . ASP B 1 266 ? 13.086 19.453 18.219 1 76.88 266 ASP B C 1
ATOM 4276 O O . ASP B 1 266 ? 12.844 18.844 19.25 1 76.88 266 ASP B O 1
ATOM 4280 N N . SER B 1 267 ? 12.406 20.531 17.812 1 87.5 267 SER B N 1
ATOM 4281 C CA . SER B 1 267 ? 11.344 21.031 18.672 1 87.5 267 SER B CA 1
ATOM 4282 C C . SER B 1 267 ? 10.234 20 18.828 1 87.5 267 SER B C 1
ATOM 4284 O O . SER B 1 267 ? 9.812 19.375 17.859 1 87.5 267 SER B O 1
ATOM 4286 N N . ALA B 1 268 ? 9.742 19.875 20.016 1 90.88 268 ALA B N 1
ATOM 4287 C CA . ALA B 1 268 ? 8.688 18.922 20.312 1 90.88 268 ALA B CA 1
ATOM 4288 C C . ALA B 1 268 ? 7.324 19.438 19.859 1 90.88 268 ALA B C 1
ATOM 4290 O O . ALA B 1 268 ? 6.363 18.672 19.766 1 90.88 268 ALA B O 1
ATOM 4291 N N . VAL B 1 269 ? 7.285 20.766 19.656 1 93.44 269 VAL B N 1
ATOM 4292 C CA . VAL B 1 269 ? 6.023 21.375 19.234 1 93.44 269 VAL B CA 1
ATOM 4293 C C . VAL B 1 269 ? 6.266 22.297 18.047 1 93.44 269 VAL B C 1
ATOM 4295 O O . VAL B 1 269 ? 7.277 23.016 18 1 93.44 269 VAL B O 1
ATOM 4298 N N . TRP B 1 270 ? 5.383 22.281 17.125 1 94.81 270 TRP B N 1
ATOM 4299 C CA . TRP B 1 270 ? 5.395 23.125 15.938 1 94.81 270 TRP B CA 1
ATOM 4300 C C . TRP B 1 270 ? 4.043 23.812 15.742 1 94.81 270 TRP B C 1
ATOM 4302 O O . TRP B 1 270 ? 3.006 23.266 16.125 1 94.81 270 TRP B O 1
ATOM 4312 N N . PHE B 1 271 ? 4.125 24.984 15.195 1 96.19 271 PHE B N 1
ATOM 4313 C CA . PHE B 1 271 ? 2.9 25.609 14.719 1 96.19 271 PHE B CA 1
ATOM 4314 C C . PHE B 1 271 ? 2.711 25.359 13.227 1 96.19 271 PHE B C 1
ATOM 4316 O O . PHE B 1 271 ? 3.686 25.188 12.492 1 96.19 271 PHE B O 1
ATOM 4323 N N . HIS B 1 272 ? 1.521 25.344 12.805 1 97.88 272 HIS B N 1
ATOM 4324 C CA . HIS B 1 272 ? 1.127 25.078 11.422 1 97.88 272 HIS B CA 1
ATOM 4325 C C . HIS B 1 272 ? 0.051 26.062 10.969 1 97.88 272 HIS B C 1
ATOM 4327 O O . HIS B 1 272 ? -0.99 26.203 11.609 1 97.88 272 HIS B O 1
ATOM 4333 N N . SER B 1 273 ? 0.294 26.781 9.852 1 97.5 273 SER B N 1
ATOM 4334 C CA . SER B 1 273 ? -0.668 27.734 9.328 1 97.5 273 SER B CA 1
ATOM 4335 C C . SER B 1 273 ? -0.676 27.734 7.805 1 97.5 273 SER B C 1
ATOM 4337 O O . SER B 1 273 ? 0.375 27.609 7.172 1 97.5 273 SER B O 1
ATOM 4339 N N . ALA B 1 274 ? -1.854 27.922 7.258 1 95.94 274 ALA B N 1
ATOM 4340 C CA . ALA B 1 274 ? -1.928 28.125 5.812 1 95.94 274 ALA B CA 1
ATOM 4341 C C . ALA B 1 274 ? -1.716 29.578 5.441 1 95.94 274 ALA B C 1
ATOM 4343 O O . ALA B 1 274 ? -1.38 29.891 4.297 1 95.94 274 ALA B O 1
ATOM 4344 N N . ALA B 1 275 ? -1.951 30.484 6.391 1 94.75 275 ALA B N 1
ATOM 4345 C CA . ALA B 1 275 ? -1.756 31.922 6.207 1 94.75 275 ALA B CA 1
ATOM 4346 C C . ALA B 1 275 ? -2.338 32.406 4.879 1 94.75 275 ALA B C 1
ATOM 4348 O O . ALA B 1 275 ? -1.672 33.094 4.117 1 94.75 275 ALA B O 1
ATOM 4349 N N . VAL B 1 276 ? -3.508 31.953 4.555 1 92.81 276 VAL B N 1
ATOM 4350 C CA . VAL B 1 276 ? -4.098 32.25 3.25 1 92.81 276 VAL B CA 1
ATOM 4351 C C . VAL B 1 276 ? -4.766 33.625 3.277 1 92.81 276 VAL B C 1
ATOM 4353 O O . VAL B 1 276 ? -5.141 34.094 4.344 1 92.81 276 VAL B O 1
ATOM 4356 N N . LYS B 1 277 ? -4.922 34.156 2.135 1 89.44 277 LYS B N 1
ATOM 4357 C CA . LYS B 1 277 ? -5.66 35.406 1.975 1 89.44 277 LYS B CA 1
ATOM 4358 C C . LYS B 1 277 ? -7.16 35.188 2.148 1 89.44 277 LYS B C 1
ATOM 4360 O O . LYS B 1 277 ? -7.695 34.188 1.718 1 89.44 277 LYS B O 1
ATOM 4365 N N . THR B 1 278 ? -7.699 36.062 2.832 1 83.62 278 THR B N 1
ATOM 4366 C CA . THR B 1 278 ? -9.148 36.094 2.949 1 83.62 278 THR B CA 1
ATOM 4367 C C . THR B 1 278 ? -9.742 37.312 2.242 1 83.62 278 THR B C 1
ATOM 4369 O O . THR B 1 278 ? -9.273 38.438 2.441 1 83.62 278 THR B O 1
ATOM 4372 N N . ILE B 1 279 ? -10.578 37 1.263 1 81.88 279 ILE B N 1
ATOM 4373 C CA . ILE B 1 279 ? -11.266 38.094 0.545 1 81.88 279 ILE B CA 1
ATOM 4374 C C . ILE B 1 279 ? -12.766 38.031 0.844 1 81.88 279 ILE B C 1
ATOM 4376 O O . ILE B 1 279 ? -13.414 37 0.598 1 81.88 279 ILE B O 1
ATOM 4380 N N . ASP B 1 280 ? -13.344 39.156 1.319 1 82 280 ASP B N 1
ATOM 4381 C CA . ASP B 1 280 ? -14.758 39.25 1.657 1 82 280 ASP B CA 1
ATOM 4382 C C . ASP B 1 280 ? -15.195 38.125 2.592 1 82 280 ASP B C 1
ATOM 4384 O O . ASP B 1 280 ? -16.25 37.531 2.396 1 82 280 ASP B O 1
ATOM 4388 N N . GLY B 1 281 ? -14.273 37.719 3.387 1 77.31 281 GLY B N 1
ATOM 4389 C CA . GLY B 1 281 ? -14.586 36.75 4.406 1 77.31 281 GLY B CA 1
ATOM 4390 C C . GLY B 1 281 ? -14.359 35.312 3.939 1 77.31 281 GLY B C 1
ATOM 4391 O O . GLY B 1 281 ? -14.555 34.375 4.703 1 77.31 281 GLY B O 1
ATOM 4392 N N . PHE B 1 282 ? -13.953 35.281 2.633 1 81.25 282 PHE B N 1
ATOM 4393 C CA . PHE B 1 282 ? -13.742 33.938 2.107 1 81.25 282 PHE B CA 1
ATOM 4394 C C . PHE B 1 282 ? -12.258 33.656 1.865 1 81.25 282 PHE B C 1
ATOM 4396 O O . PHE B 1 282 ? -11.57 34.469 1.254 1 81.25 282 PHE B O 1
ATOM 4403 N N . PRO B 1 283 ? -11.844 32.594 2.457 1 80.62 283 PRO B N 1
ATOM 4404 C CA . PRO B 1 283 ? -10.43 32.281 2.234 1 80.62 283 PRO B CA 1
ATOM 4405 C C . PRO B 1 283 ? -10.133 31.891 0.789 1 80.62 283 PRO B C 1
ATOM 4407 O O . PRO B 1 283 ? -10.953 31.25 0.138 1 80.62 283 PRO B O 1
ATOM 4410 N N . THR B 1 284 ? -9.07 32.5 0.367 1 84.62 284 THR B N 1
ATOM 4411 C CA . THR B 1 284 ? -8.484 32.031 -0.881 1 84.62 284 THR B CA 1
ATOM 4412 C C . THR B 1 284 ? -7.336 31.062 -0.606 1 84.62 284 THR B C 1
ATOM 4414 O O . THR B 1 284 ? -6.926 30.891 0.542 1 84.62 284 THR B O 1
ATOM 4417 N N . GLU B 1 285 ? -6.965 30.234 -1.485 1 88.31 285 GLU B N 1
ATOM 4418 C CA . GLU B 1 285 ? -5.863 29.297 -1.243 1 88.31 285 GLU B CA 1
ATOM 4419 C C . GLU B 1 285 ? -4.516 29.969 -1.49 1 88.31 285 GLU B C 1
ATOM 4421 O O . GLU B 1 285 ? -3.465 29.375 -1.245 1 88.31 285 GLU B O 1
ATOM 4426 N N . ASP B 1 286 ? -4.535 31.312 -1.746 1 92.06 286 ASP B N 1
ATOM 4427 C CA . ASP B 1 286 ? -3.299 32.031 -2.002 1 92.06 286 ASP B CA 1
ATOM 4428 C C . ASP B 1 286 ? -2.617 32.438 -0.694 1 92.06 286 ASP B C 1
ATOM 4430 O O . ASP B 1 286 ? -3.273 32.906 0.234 1 92.06 286 ASP B O 1
ATOM 4434 N N . LEU B 1 287 ? -1.362 32.25 -0.688 1 95.88 287 LEU B N 1
ATOM 4435 C CA . LEU B 1 287 ? -0.579 32.625 0.484 1 95.88 287 LEU B CA 1
ATOM 4436 C C . LEU B 1 287 ? -0.62 34.125 0.708 1 95.88 287 LEU B C 1
ATOM 4438 O O . LEU B 1 287 ? -0.373 34.906 -0.217 1 95.88 287 LEU B O 1
ATOM 4442 N N . ASP B 1 288 ? -0.978 34.562 1.866 1 96.06 288 ASP B N 1
ATOM 4443 C CA . ASP B 1 288 ? -0.935 35.969 2.273 1 96.06 288 ASP B CA 1
ATOM 4444 C C . ASP B 1 288 ? 0.424 36.312 2.873 1 96.06 288 ASP B C 1
ATOM 4446 O O . ASP B 1 288 ? 0.686 36.031 4.043 1 96.06 288 ASP B O 1
ATOM 4450 N N . LEU B 1 289 ? 1.238 37.031 2.111 1 95.12 289 LEU B N 1
ATOM 4451 C CA . LEU B 1 289 ? 2.615 37.312 2.5 1 95.12 289 LEU B CA 1
ATOM 4452 C C . LEU B 1 289 ? 2.66 38.188 3.738 1 95.12 289 LEU B C 1
ATOM 4454 O O . LEU B 1 289 ? 3.529 38.031 4.598 1 95.12 289 LEU B O 1
ATOM 4458 N N . ASP B 1 290 ? 1.733 39.094 3.832 1 94.81 290 ASP B N 1
ATOM 4459 C CA . ASP B 1 290 ? 1.681 39.969 5.008 1 94.81 290 ASP B CA 1
ATOM 4460 C C . ASP B 1 290 ? 1.3 39.188 6.254 1 94.81 290 ASP B C 1
ATOM 4462 O O . ASP B 1 290 ? 1.898 39.344 7.316 1 94.81 290 ASP B O 1
ATOM 4466 N N . GLU B 1 291 ? 0.295 38.375 6.094 1 95.19 291 GLU B N 1
ATOM 4467 C CA . GLU B 1 291 ? -0.126 37.531 7.195 1 95.19 291 GLU B CA 1
ATOM 4468 C C . GLU B 1 291 ? 1.021 36.625 7.672 1 95.19 291 GLU B C 1
ATOM 4470 O O . GLU B 1 291 ? 1.268 36.531 8.875 1 95.19 291 GLU B O 1
ATOM 4475 N N . LEU B 1 292 ? 1.691 36 6.734 1 96.56 292 LEU B N 1
ATOM 4476 C CA . LEU B 1 292 ? 2.797 35.125 7.09 1 96.56 292 LEU B CA 1
ATOM 4477 C C . LEU B 1 292 ? 3.922 35.906 7.762 1 96.56 292 LEU B C 1
ATOM 4479 O O . LEU B 1 292 ? 4.492 35.438 8.758 1 96.56 292 LEU B O 1
ATOM 4483 N N . HIS B 1 293 ? 4.246 37.062 7.238 1 95.06 293 HIS B N 1
ATOM 4484 C CA . HIS B 1 293 ? 5.277 37.906 7.832 1 95.06 293 HIS B CA 1
ATOM 4485 C C . HIS B 1 293 ? 4.938 38.25 9.273 1 95.06 293 HIS B C 1
ATOM 4487 O O . HIS B 1 293 ? 5.801 38.188 10.156 1 95.06 293 HIS B O 1
ATOM 4493 N N . GLU B 1 294 ? 3.709 38.656 9.477 1 94.25 294 GLU B N 1
ATOM 4494 C CA . GLU B 1 294 ? 3.26 39.031 10.82 1 94.25 294 GLU B CA 1
ATOM 4495 C C . GLU B 1 294 ? 3.348 37.812 11.766 1 94.25 294 GLU B C 1
ATOM 4497 O O . GLU B 1 294 ? 3.789 37.969 12.906 1 94.25 294 GLU B O 1
ATOM 4502 N N . LEU B 1 295 ? 2.91 36.719 11.297 1 94.38 295 LEU B N 1
ATOM 4503 C CA . LEU B 1 295 ? 2.963 35.469 12.078 1 94.38 295 LEU B CA 1
ATOM 4504 C C . LEU B 1 295 ? 4.398 35.156 12.477 1 94.38 295 LEU B C 1
ATOM 4506 O O . LEU B 1 295 ? 4.68 34.906 13.656 1 94.38 295 LEU B O 1
ATOM 4510 N N . LEU B 1 296 ? 5.289 35.188 11.562 1 93.31 296 LEU B N 1
ATOM 4511 C CA . LEU B 1 296 ? 6.691 34.844 11.805 1 93.31 296 LEU B CA 1
ATOM 4512 C C . LEU B 1 296 ? 7.32 35.875 12.766 1 93.31 296 LEU B C 1
ATOM 4514 O O . LEU B 1 296 ? 8.133 35.5 13.617 1 93.31 296 LEU B O 1
ATOM 4518 N N . SER B 1 297 ? 6.957 37.094 12.602 1 91.56 297 SER B N 1
ATOM 4519 C CA . SER B 1 297 ? 7.457 38.125 13.484 1 91.56 297 SER B CA 1
ATOM 4520 C C . SER B 1 297 ? 7 37.906 14.922 1 91.56 297 SER B C 1
ATOM 4522 O O . SER B 1 297 ? 7.801 38 15.859 1 91.56 297 SER B O 1
ATOM 4524 N N . GLN B 1 298 ? 5.773 37.625 15.062 1 90.75 298 GLN B N 1
ATOM 4525 C CA . GLN B 1 298 ? 5.211 37.375 16.391 1 90.75 298 GLN B CA 1
ATOM 4526 C C . GLN B 1 298 ? 5.82 36.156 17.047 1 90.75 298 GLN B C 1
ATOM 4528 O O . GLN B 1 298 ? 5.945 36.094 18.266 1 90.75 298 GLN B O 1
ATOM 4533 N N . LEU B 1 299 ? 6.234 35.188 16.234 1 89.12 299 LEU B N 1
ATOM 4534 C CA . LEU B 1 299 ? 6.824 33.938 16.75 1 89.12 299 LEU B CA 1
ATOM 4535 C C . LEU B 1 299 ? 8.328 34.094 16.938 1 89.12 299 LEU B C 1
ATOM 4537 O O . LEU B 1 299 ? 9.016 33.156 17.328 1 89.12 299 LEU B O 1
ATOM 4541 N N . GLY B 1 300 ? 8.836 35.312 16.656 1 80 300 GLY B N 1
ATOM 4542 C CA . GLY B 1 300 ? 10.234 35.625 16.906 1 80 300 GLY B CA 1
ATOM 4543 C C . GLY B 1 300 ? 11.18 34.969 15.914 1 80 300 GLY B C 1
ATOM 4544 O O . GLY B 1 300 ? 12.359 34.781 16.203 1 80 300 GLY B O 1
ATOM 4545 N N . GLN B 1 301 ? 10.586 34.562 14.883 1 73.38 301 GLN B N 1
ATOM 4546 C CA . GLN B 1 301 ? 11.414 33.906 13.883 1 73.38 301 GLN B CA 1
ATOM 4547 C C . GLN B 1 301 ? 12.102 34.906 12.977 1 73.38 301 GLN B C 1
ATOM 4549 O O . GLN B 1 301 ? 13.125 34.594 12.359 1 73.38 301 GLN B O 1
ATOM 4554 N N . ILE B 1 302 ? 11.453 36 12.906 1 70.19 302 ILE B N 1
ATOM 4555 C CA . ILE B 1 302 ? 12.047 37.062 12.094 1 70.19 302 ILE B CA 1
ATOM 4556 C C . ILE B 1 302 ? 11.961 38.406 12.852 1 70.19 302 ILE B C 1
ATOM 4558 O O . ILE B 1 302 ? 11.211 38.531 13.82 1 70.19 302 ILE B O 1
ATOM 4562 N N . GLU B 1 303 ? 12.922 39.281 12.516 1 66.25 303 GLU B N 1
ATOM 4563 C CA . GLU B 1 303 ? 12.875 40.594 13.102 1 66.25 303 GLU B CA 1
ATOM 4564 C C . GLU B 1 303 ? 11.625 41.375 12.648 1 66.25 303 GLU B C 1
ATOM 4566 O O . GLU B 1 303 ? 11.195 41.219 11.5 1 66.25 303 GLU B O 1
ATOM 4571 N N . PRO B 1 304 ? 10.898 41.969 13.703 1 55.88 304 PRO B N 1
ATOM 4572 C CA . PRO B 1 304 ? 9.734 42.781 13.305 1 55.88 304 PRO B CA 1
ATOM 4573 C C . PRO B 1 304 ? 10.07 43.844 12.258 1 55.88 304 PRO B C 1
ATOM 4575 O O . PRO B 1 304 ? 11.211 44.312 12.203 1 55.88 304 PRO B O 1
ATOM 4578 N N . ALA B 1 305 ? 9.188 44.156 11.398 1 50.22 305 ALA B N 1
ATOM 4579 C CA . ALA B 1 305 ? 9.445 45.281 10.492 1 50.22 305 ALA B CA 1
ATOM 4580 C C . ALA B 1 305 ? 9.516 46.594 11.25 1 50.22 305 ALA B C 1
ATOM 4582 O O . ALA B 1 305 ? 8.859 46.75 12.281 1 50.22 305 ALA B O 1
#

Solvent-accessible surface area (backbone atoms only — not comparable to full-atom values): 32653 Å² total; per-residue (Å²): 131,76,75,70,67,73,79,72,42,50,47,46,43,34,35,44,26,37,41,34,67,47,44,48,52,41,47,75,74,60,43,63,25,33,35,43,22,17,67,90,19,59,93,53,71,45,23,43,40,62,70,61,39,50,64,75,33,44,93,76,49,83,58,26,45,28,38,35,50,32,78,66,59,64,55,89,82,76,53,69,58,49,52,63,49,35,58,46,48,18,50,36,47,40,52,52,44,49,52,63,71,66,66,74,66,42,51,88,67,54,20,26,40,31,33,66,43,34,37,79,43,76,41,66,84,82,57,85,56,69,85,53,68,76,80,82,65,86,72,72,78,60,88,88,73,82,70,59,52,73,42,70,40,76,25,59,60,47,41,42,19,53,45,54,67,40,55,85,29,48,35,28,31,31,57,72,41,10,67,35,45,57,46,34,70,67,58,34,51,51,52,52,52,50,41,40,73,60,56,33,51,26,39,30,27,22,25,26,81,68,85,35,27,52,35,66,73,17,37,52,43,43,49,51,50,51,64,71,40,70,56,70,39,22,40,32,43,26,44,79,44,43,58,91,50,38,62,68,39,46,67,66,48,19,78,56,20,43,73,58,86,88,43,70,88,64,28,28,33,33,38,32,30,51,38,44,32,64,56,97,85,38,74,43,72,47,67,24,66,66,50,42,49,49,33,36,28,75,41,64,73,40,82,71,131,131,77,74,69,67,73,78,73,43,49,47,45,42,34,34,43,25,36,41,34,67,48,43,47,51,41,47,74,74,61,45,62,26,32,33,42,22,16,67,90,19,59,92,55,71,43,22,44,41,63,67,62,39,52,63,76,34,44,92,77,48,83,57,25,46,29,38,34,48,33,79,65,58,66,55,89,81,74,54,66,60,49,52,62,49,35,58,46,50,17,49,37,47,39,51,52,45,50,50,62,71,67,66,75,66,41,52,88,68,53,20,27,40,31,33,65,42,33,37,79,42,77,41,66,83,82,59,86,57,68,84,52,67,73,80,81,68,88,72,75,78,62,86,88,72,83,70,58,53,73,43,70,41,76,25,60,60,46,43,41,20,53,46,54,68,42,57,84,30,47,34,28,32,32,57,72,42,10,67,35,46,57,46,33,71,67,58,35,51,50,52,52,52,49,40,42,73,59,54,32,51,26,39,30,28,24,24,25,80,68,84,34,26,53,36,67,73,18,35,52,44,42,49,50,51,52,64,72,40,70,55,69,37,21,40,29,42,25,44,77,44,41,58,92,48,38,63,66,39,46,67,66,47,19,79,55,20,46,73,56,86,88,43,70,85,65,28,28,32,32,38,32,29,51,37,46,33,65,56,97,84,37,73,42,72,47,70,23,66,66,50,43,48,49,34,36,28,75,41,64,73,38,81,71,131